Protein AF-A0A2S2QB14-F1 (afdb_monomer)

Secondary structure (DSSP, 8-state):
-HHHHHHHHHHHHHHHHHHHTTS-HHHHHHHHHHHHSTTT-HHHHHHHHHHHHHHTS-------HHHHHHHHHHHH-TTS---TTTTHHHHHHHHHS---S-HHHHHHHHHHTT-HHHHHHHHHHHHHHHHHHTTT-BTTBSHHHHHHHHHHHHHHHHHHHHHHHH-TTS----SS-SHHHHHHHHHHHHHHHHHHHHHHHHT--SSSSPPPPHHHHHHHHHTHHHHHHHHHHTHHHHHHHHHHTT-HHHHHHHHHHHHHHHHTSSS--HHHHHHHHHHHHHHHHHTT-HHHHHHHHHHHHHHS-EE-THHHHHHHHHTT-HHHHHHHHHHHHHS-GGGTSEETT-SPPTT-HHHHHHHHHHHHHHHHHHHHHHT-HHHHHHHHHHHHHHS--S-----S---TT--HHHHHHHHHHHTT-GGGGGGGGGSS-TT-SS--TT---HHHHHHHHHHHHHHHHHHHHHTTTPPPHHHHHHHHHHHHHHHHHHHHHTTSSS-TTHHHHHHHHHHHHH-

Organism: NCBI:txid143950

Solvent-accessible surface area (backbone atoms only — not comparable to full-atom values): 28360 Å² total; per-residue (Å²): 113,72,73,63,57,50,59,48,53,60,48,51,54,52,51,52,52,60,52,52,73,74,49,61,66,70,62,48,53,50,48,50,55,41,48,43,41,53,90,69,27,70,64,56,41,49,54,50,50,46,53,53,56,55,54,43,43,74,92,71,80,57,73,50,72,66,60,48,47,54,54,52,44,59,43,43,44,92,79,82,72,91,62,94,54,90,59,57,61,60,52,52,48,64,70,64,41,78,74,75,93,52,75,62,58,56,50,45,51,64,44,24,76,78,30,68,46,51,36,55,50,46,55,27,44,46,50,23,47,46,37,48,73,48,63,31,48,46,94,67,35,54,44,72,40,34,52,48,51,55,49,49,19,47,46,45,53,32,49,42,66,37,43,67,65,64,47,87,83,62,92,75,38,58,75,75,68,56,53,48,31,52,28,51,50,47,42,52,51,22,52,54,34,30,50,53,53,48,48,32,25,46,76,48,54,95,82,67,42,47,82,54,57,70,73,40,22,54,52,37,48,75,44,40,65,62,52,51,50,52,58,57,72,42,24,67,29,48,22,52,40,24,44,42,48,69,32,33,71,59,11,36,59,33,24,52,54,46,51,53,54,45,58,70,40,97,80,55,60,65,48,60,49,50,53,43,48,52,54,28,44,48,24,32,38,57,68,46,38,25,70,62,28,46,49,48,44,54,46,34,39,72,67,69,31,37,43,48,60,64,36,54,40,47,19,38,40,27,71,65,40,33,68,68,21,32,57,52,44,52,54,52,68,75,40,61,73,68,68,52,56,32,61,70,83,62,75,86,73,84,80,45,66,66,48,49,52,54,48,51,55,50,48,54,46,52,34,52,51,25,30,64,73,71,68,44,45,65,68,48,29,57,44,60,74,43,42,70,79,72,49,78,76,86,61,85,74,45,87,64,90,64,90,82,77,63,49,54,66,52,35,50,45,52,47,36,44,74,74,66,45,66,78,55,60,72,68,55,77,71,60,86,53,85,85,51,82,58,63,59,31,58,56,34,40,48,61,59,56,51,48,57,40,52,48,51,49,51,51,45,52,58,55,23,63,75,51,76,70,50,78,51,73,72,54,48,52,37,47,53,47,44,50,53,50,46,52,51,51,46,56,59,45,64,53,50,92,42,53,74,57,49,56,62,48,50,53,50,51,51,54,57,72,76,107

InterPro domains:
  IPR031559 Serine/threonine-protein kinase SMG1 [PF15785] (9-422)

Structure (mmCIF, N/CA/C/O backbone):
data_AF-A0A2S2QB14-F1
#
_entry.id   AF-A0A2S2QB14-F1
#
loop_
_atom_site.group_PDB
_atom_site.id
_atom_site.type_symbol
_atom_site.label_atom_id
_atom_site.label_alt_id
_atom_site.label_comp_id
_atom_site.label_asym_id
_atom_site.label_entity_id
_atom_site.label_seq_id
_atom_site.pdbx_PDB_ins_code
_atom_site.Cartn_x
_atom_site.Cartn_y
_atom_site.Cartn_z
_atom_site.occupancy
_atom_site.B_iso_or_equiv
_atom_site.auth_seq_id
_atom_site.auth_comp_id
_atom_site.auth_asym_id
_atom_site.auth_atom_id
_atom_site.pdbx_PDB_model_num
ATOM 1 N N . MET A 1 1 ? 0.790 32.668 -14.967 1.00 36.34 1 MET A N 1
ATOM 2 C CA . MET A 1 1 ? -0.378 31.789 -15.229 1.00 36.34 1 MET A CA 1
ATOM 3 C C . MET A 1 1 ? -0.483 30.619 -14.249 1.00 36.34 1 MET A C 1
ATOM 5 O O . MET A 1 1 ? -1.580 30.404 -13.755 1.00 36.34 1 MET A O 1
ATOM 9 N N . SER A 1 2 ? 0.609 29.924 -13.897 1.00 37.91 2 SER A N 1
ATOM 10 C CA . SER A 1 2 ? 0.612 28.795 -12.936 1.00 37.91 2 SER A CA 1
ATOM 11 C C . SER A 1 2 ? -0.044 29.103 -11.564 1.00 37.91 2 SER A C 1
ATOM 13 O O . SER A 1 2 ? -0.940 28.378 -11.132 1.00 37.91 2 SER A O 1
ATOM 15 N N . PHE A 1 3 ? 0.256 30.260 -10.954 1.00 34.38 3 PHE A N 1
ATOM 16 C CA . PHE A 1 3 ? -0.346 30.699 -9.676 1.00 34.38 3 PHE A CA 1
ATOM 17 C C . PHE A 1 3 ? -1.875 30.896 -9.702 1.00 34.38 3 PHE A C 1
ATOM 19 O O . PHE A 1 3 ? -2.541 30.738 -8.681 1.00 34.38 3 PHE A O 1
ATOM 26 N N . MET A 1 4 ? -2.458 31.234 -10.856 1.00 34.09 4 MET A N 1
ATOM 27 C CA . MET A 1 4 ? -3.898 31.496 -10.970 1.00 34.09 4 MET A CA 1
ATOM 28 C C . MET A 1 4 ? -4.692 30.180 -11.058 1.00 34.09 4 MET A C 1
ATOM 30 O O . MET A 1 4 ? -5.727 30.034 -10.413 1.00 34.09 4 MET A O 1
ATOM 34 N N . PHE A 1 5 ? -4.143 29.171 -11.747 1.00 45.72 5 PHE A N 1
ATOM 35 C CA . PHE A 1 5 ? -4.705 27.813 -11.790 1.00 45.72 5 PHE A CA 1
ATOM 36 C C . PHE A 1 5 ? -4.571 27.052 -10.453 1.00 45.72 5 PHE A C 1
ATOM 38 O O . PHE A 1 5 ? -5.383 26.170 -10.162 1.00 45.72 5 PHE A O 1
ATOM 45 N N . GLN A 1 6 ? -3.572 27.392 -9.628 1.00 48.44 6 GLN A N 1
ATOM 46 C CA . GLN A 1 6 ? -3.374 26.864 -8.268 1.00 48.44 6 GLN A CA 1
ATOM 47 C C . GLN A 1 6 ? -4.529 27.216 -7.327 1.00 48.44 6 GLN A C 1
ATOM 49 O O . GLN A 1 6 ? -5.071 26.338 -6.645 1.00 48.44 6 GLN A O 1
ATOM 54 N N . PHE A 1 7 ? -4.908 28.497 -7.300 1.00 48.06 7 PHE A N 1
ATOM 55 C CA . PHE A 1 7 ? -6.011 28.970 -6.469 1.00 48.06 7 PHE A CA 1
ATOM 56 C C . PHE A 1 7 ? -7.333 28.319 -6.874 1.00 48.06 7 PHE A C 1
ATOM 58 O O . PHE A 1 7 ? -8.113 27.944 -5.999 1.00 48.06 7 PHE A O 1
ATOM 65 N N . ASP A 1 8 ? -7.548 28.090 -8.171 1.00 61.84 8 ASP A N 1
ATOM 66 C CA . ASP A 1 8 ? -8.784 27.481 -8.655 1.00 61.84 8 ASP A CA 1
ATOM 67 C C . ASP A 1 8 ? -8.911 25.999 -8.273 1.00 61.84 8 ASP A C 1
ATOM 69 O O . ASP A 1 8 ? -9.947 25.595 -7.757 1.00 61.84 8 ASP A O 1
ATOM 73 N N . ARG A 1 9 ? -7.868 25.163 -8.402 1.00 67.75 9 ARG A N 1
ATOM 74 C CA . ARG A 1 9 ? -7.998 23.720 -8.080 1.00 67.75 9 ARG A CA 1
ATOM 75 C C . ARG A 1 9 ? -8.209 23.424 -6.603 1.00 67.75 9 ARG A C 1
ATOM 77 O O . ARG A 1 9 ? -9.043 22.583 -6.255 1.00 67.75 9 ARG A O 1
ATOM 84 N N . LYS A 1 10 ? -7.444 24.078 -5.722 1.00 71.44 10 LYS A N 1
ATOM 85 C CA . LYS A 1 10 ? -7.622 23.903 -4.271 1.00 71.44 10 LYS A CA 1
ATOM 86 C C . LYS A 1 10 ? -9.001 24.404 -3.841 1.00 71.44 10 LYS A C 1
ATOM 88 O O . LYS A 1 10 ? -9.650 23.772 -3.015 1.00 71.44 10 LYS A O 1
ATOM 93 N N . LYS A 1 11 ? -9.491 25.483 -4.453 1.00 80.31 11 LYS A N 1
ATOM 94 C CA . LYS A 1 11 ? -10.837 26.005 -4.205 1.00 80.31 11 LYS A CA 1
ATOM 95 C C . LYS A 1 11 ? -11.926 25.061 -4.716 1.00 80.31 11 LYS A C 1
ATOM 97 O O . LYS A 1 11 ? -12.832 24.742 -3.955 1.00 80.31 11 LYS A O 1
ATOM 102 N N . ILE A 1 12 ? -11.806 24.558 -5.945 1.00 83.44 12 ILE A N 1
ATOM 103 C CA . ILE A 1 12 ? -12.741 23.595 -6.545 1.00 83.44 12 ILE A CA 1
ATOM 104 C C . ILE A 1 12 ? -12.821 22.327 -5.688 1.00 83.44 12 ILE A C 1
ATOM 106 O O . ILE A 1 12 ? -13.909 21.912 -5.302 1.00 83.44 12 ILE A O 1
ATOM 110 N N . SER A 1 13 ? -11.680 21.729 -5.332 1.00 82.75 13 SER A N 1
ATOM 111 C CA . SER A 1 13 ? -11.663 20.510 -4.509 1.00 82.75 13 SER A CA 1
ATOM 112 C C . SER A 1 13 ? -12.272 20.728 -3.121 1.00 82.75 13 SER A C 1
ATOM 114 O O . SER A 1 13 ? -13.058 19.893 -2.680 1.00 82.75 13 SER A O 1
ATOM 116 N N . LYS A 1 14 ? -12.005 21.868 -2.467 1.00 85.19 14 LYS A N 1
ATOM 117 C CA . LYS A 1 14 ? -12.664 22.237 -1.202 1.00 85.19 14 LYS A CA 1
ATOM 118 C C . LYS A 1 14 ? -14.175 22.446 -1.359 1.00 85.19 14 LYS A C 1
ATOM 120 O O . LYS A 1 14 ? -14.936 22.016 -0.499 1.00 85.19 14 LYS A O 1
ATOM 125 N N . GLN A 1 15 ? -14.630 23.056 -2.455 1.00 87.88 15 GLN A N 1
ATOM 126 C CA . GLN A 1 15 ? -16.062 23.233 -2.734 1.00 87.88 15 GLN A CA 1
ATOM 127 C C . GLN A 1 15 ? -16.775 21.895 -2.959 1.00 87.88 15 GLN A C 1
ATOM 129 O O . GLN A 1 15 ? -17.837 21.669 -2.383 1.00 87.88 15 GLN A O 1
ATOM 134 N N . PHE A 1 16 ? -16.185 20.989 -3.744 1.00 87.25 16 PHE A N 1
ATOM 135 C CA . PHE A 1 16 ? -16.731 19.643 -3.930 1.00 87.25 16 PHE A CA 1
ATOM 136 C C . PHE A 1 16 ? -16.709 18.835 -2.633 1.00 87.25 16 PHE A C 1
ATOM 138 O O . PHE A 1 16 ? -17.676 18.140 -2.346 1.00 87.25 16 PHE A O 1
ATOM 145 N N . TYR A 1 17 ? -15.664 18.966 -1.815 1.00 87.75 17 TYR A N 1
ATOM 146 C CA . TYR A 1 17 ? -15.623 18.348 -0.492 1.00 87.75 17 TYR A CA 1
ATOM 147 C C . TYR A 1 17 ? -16.755 18.855 0.406 1.00 87.75 17 TYR A C 1
ATOM 149 O O . TYR A 1 17 ? -17.474 18.053 0.991 1.00 87.75 17 TYR A O 1
ATOM 157 N N . ALA A 1 18 ? -17.004 20.166 0.451 1.00 87.38 18 ALA A N 1
ATOM 158 C CA . ALA A 1 18 ? -18.146 20.718 1.182 1.00 87.38 18 ALA A CA 1
ATOM 159 C C . ALA A 1 18 ? -19.499 20.232 0.624 1.00 87.38 18 ALA A C 1
ATOM 161 O O . ALA A 1 18 ? -20.442 20.018 1.382 1.00 87.38 18 ALA A O 1
ATOM 162 N N . LEU A 1 19 ? -19.604 20.035 -0.695 1.00 89.00 19 LEU A N 1
ATOM 163 C CA . LEU A 1 19 ? -20.809 19.501 -1.333 1.00 89.00 19 LEU A CA 1
ATOM 164 C C . LEU A 1 19 ? -21.049 18.029 -0.981 1.00 89.00 19 LEU A C 1
ATOM 166 O O . LEU A 1 19 ? -22.197 17.659 -0.746 1.00 89.00 19 LEU A O 1
ATOM 170 N N . ILE A 1 20 ? -19.991 17.211 -0.921 1.00 87.12 20 ILE A N 1
ATOM 171 C CA . ILE A 1 20 ? -20.079 15.794 -0.539 1.00 87.12 20 ILE A CA 1
ATOM 172 C C . ILE A 1 20 ? -20.785 15.673 0.812 1.00 87.12 20 ILE A C 1
ATOM 174 O O . ILE A 1 20 ? -21.756 14.937 0.893 1.00 87.12 20 ILE A O 1
ATOM 178 N N . HIS A 1 21 ? -20.422 16.493 1.802 1.00 88.12 21 HIS A N 1
ATOM 179 C CA . HIS A 1 21 ? -21.027 16.474 3.142 1.00 88.12 21 HIS A CA 1
ATOM 180 C C . HIS A 1 21 ? -22.512 16.855 3.203 1.00 88.12 21 HIS A C 1
ATOM 182 O O . HIS A 1 21 ? -23.158 16.627 4.221 1.00 88.12 21 HIS A O 1
ATOM 188 N N . LYS A 1 22 ? -23.085 17.397 2.120 1.00 88.44 22 LYS A N 1
ATOM 189 C CA . LYS A 1 22 ? -24.536 17.627 2.011 1.00 88.44 22 LYS A CA 1
ATOM 190 C C . LYS A 1 22 ? -25.304 16.378 1.570 1.00 88.44 22 LYS A C 1
ATOM 192 O O . LYS A 1 22 ? -26.531 16.370 1.613 1.00 88.44 22 LYS A O 1
ATOM 197 N N . ILE A 1 23 ? -24.604 15.347 1.104 1.00 90.81 23 ILE A N 1
ATOM 198 C CA . ILE A 1 23 ? -25.172 14.071 0.670 1.00 90.81 23 ILE A CA 1
ATOM 199 C C . ILE A 1 23 ? -25.176 13.110 1.873 1.00 90.81 23 ILE A C 1
ATOM 201 O O . ILE A 1 23 ? -24.246 13.146 2.678 1.00 90.81 23 ILE A O 1
ATOM 205 N N . PRO A 1 24 ? -26.177 12.229 2.033 1.00 91.56 24 PRO A N 1
ATOM 206 C CA . PRO A 1 24 ? -26.162 11.230 3.099 1.00 91.56 24 PRO A CA 1
ATOM 207 C C . PRO A 1 24 ? -24.959 10.278 3.000 1.00 91.56 24 PRO A C 1
ATOM 209 O O . PRO A 1 24 ? -24.660 9.751 1.923 1.00 91.56 24 PRO A O 1
ATOM 212 N N . LEU A 1 25 ? -24.322 9.989 4.142 1.00 88.69 25 LEU A N 1
ATOM 213 C CA . LEU A 1 25 ? -23.149 9.107 4.237 1.00 88.69 25 LEU A CA 1
ATOM 214 C C . LEU A 1 25 ? -23.395 7.736 3.591 1.00 88.69 25 LEU A C 1
ATOM 216 O O . LEU A 1 25 ? -22.552 7.240 2.847 1.00 88.69 25 LEU A O 1
ATOM 220 N N . ILE A 1 26 ? -24.577 7.148 3.802 1.00 89.19 26 ILE A N 1
ATOM 221 C CA . ILE A 1 26 ? -24.920 5.830 3.248 1.00 89.19 26 ILE A CA 1
ATOM 222 C C . ILE A 1 26 ? -24.868 5.812 1.716 1.00 89.19 26 ILE A C 1
ATOM 224 O O . ILE A 1 26 ? -24.367 4.861 1.118 1.00 89.19 26 ILE A O 1
ATOM 228 N N . SER A 1 27 ? -25.309 6.897 1.072 1.00 87.38 27 SER A N 1
ATOM 229 C CA . SER A 1 27 ? -25.265 7.038 -0.382 1.00 87.38 27 SER A CA 1
ATOM 230 C C . SER A 1 27 ? -23.830 7.170 -0.881 1.00 87.38 27 SER A C 1
ATOM 232 O O . SER A 1 27 ? -23.501 6.655 -1.947 1.00 87.38 27 SER A O 1
ATOM 234 N N . ILE A 1 28 ? -22.952 7.822 -0.118 1.00 86.06 28 ILE A N 1
ATOM 235 C CA . ILE A 1 28 ? -21.530 7.920 -0.461 1.00 86.06 28 ILE A CA 1
ATOM 236 C C . ILE A 1 28 ? -20.837 6.578 -0.306 1.00 86.06 28 ILE A C 1
ATOM 238 O O . ILE A 1 28 ? -20.162 6.167 -1.241 1.00 86.06 28 ILE A O 1
ATOM 242 N N . LEU A 1 29 ? -21.034 5.862 0.800 1.00 85.44 29 LEU A N 1
ATOM 243 C CA . LEU A 1 29 ? -20.419 4.547 1.007 1.00 85.44 29 LEU A CA 1
ATOM 244 C C . LEU A 1 29 ? -20.847 3.550 -0.080 1.00 85.44 29 LEU A C 1
ATOM 246 O O . LEU A 1 29 ? -20.006 2.863 -0.666 1.00 85.44 29 LEU A O 1
ATOM 250 N N . GLN A 1 30 ? -22.136 3.545 -0.435 1.00 83.44 30 GLN A N 1
ATOM 251 C CA . GLN A 1 30 ? -22.644 2.767 -1.564 1.00 83.44 30 GLN A CA 1
ATOM 252 C C . GLN A 1 30 ? -21.984 3.194 -2.881 1.00 83.44 30 GLN A C 1
ATOM 254 O O . GLN A 1 30 ? -21.467 2.348 -3.609 1.00 83.44 30 GLN A O 1
ATOM 259 N N . ASN A 1 31 ? -21.921 4.491 -3.182 1.00 79.75 31 ASN A N 1
ATOM 260 C CA . ASN A 1 31 ? -21.293 4.972 -4.413 1.00 79.75 31 ASN A CA 1
ATOM 261 C C . ASN A 1 31 ? -19.782 4.712 -4.461 1.00 79.75 31 ASN A C 1
ATOM 263 O O . ASN A 1 31 ? -19.270 4.391 -5.528 1.00 79.75 31 ASN A O 1
ATOM 267 N N . LEU A 1 32 ? -19.069 4.774 -3.335 1.00 77.50 32 LEU A N 1
ATOM 268 C CA . LEU A 1 32 ? -17.656 4.406 -3.238 1.00 77.50 32 LEU A CA 1
ATOM 269 C C . LEU A 1 32 ? -17.463 2.920 -3.547 1.00 77.50 32 LEU A C 1
ATOM 271 O O . LEU A 1 32 ? -16.597 2.581 -4.352 1.00 77.50 32 LEU A O 1
ATOM 275 N N . SER A 1 33 ? -18.320 2.046 -3.008 1.00 75.19 33 SER A N 1
ATOM 276 C CA . SER A 1 33 ? -18.297 0.614 -3.339 1.00 75.19 33 SER A CA 1
ATOM 277 C C . SER A 1 33 ? -18.597 0.356 -4.826 1.00 75.19 33 SER A C 1
ATOM 279 O O . SER A 1 33 ? -17.931 -0.448 -5.478 1.00 75.19 33 SER A O 1
ATOM 281 N N . ILE A 1 34 ? -19.530 1.105 -5.427 1.00 73.50 34 ILE A N 1
ATOM 282 C CA . ILE A 1 34 ? -19.838 1.029 -6.864 1.00 73.50 34 ILE A CA 1
ATOM 283 C C . ILE A 1 34 ? -18.672 1.557 -7.709 1.00 73.50 34 ILE A C 1
ATOM 285 O O . ILE A 1 34 ? -18.370 0.998 -8.764 1.00 73.50 34 ILE A O 1
ATOM 289 N N . CYS A 1 35 ? -18.007 2.622 -7.263 1.00 67.19 35 CYS A N 1
ATOM 290 C CA . CYS A 1 35 ? -16.809 3.157 -7.898 1.00 67.19 35 CYS A CA 1
ATOM 291 C C . CYS A 1 35 ? -15.653 2.156 -7.854 1.00 67.19 35 CYS A C 1
ATOM 293 O O . CYS A 1 35 ? -14.940 2.016 -8.853 1.00 67.19 35 CYS A O 1
ATOM 295 N N . ALA A 1 36 ? -15.510 1.419 -6.755 1.00 62.75 36 ALA A N 1
ATOM 296 C CA . ALA A 1 36 ? -14.523 0.360 -6.619 1.00 62.75 36 ALA A CA 1
ATOM 297 C C . ALA A 1 36 ? -14.767 -0.809 -7.586 1.00 62.75 36 ALA A C 1
ATOM 299 O O . ALA A 1 36 ? -13.827 -1.362 -8.165 1.00 62.75 36 ALA A O 1
ATOM 300 N N . LEU A 1 37 ? -16.036 -1.127 -7.863 1.00 65.44 37 LEU A N 1
ATOM 301 C CA . LEU A 1 37 ? -16.416 -2.043 -8.934 1.00 65.44 37 LEU A CA 1
ATOM 302 C C . LEU A 1 37 ? -16.143 -1.379 -10.293 1.00 65.44 37 LEU A C 1
ATOM 304 O O . LEU A 1 37 ? -17.021 -0.781 -10.917 1.00 65.44 37 LEU A O 1
ATOM 308 N N . LYS A 1 38 ? -14.903 -1.520 -10.783 1.00 56.44 38 LYS A N 1
ATOM 309 C CA . LYS A 1 38 ? -14.343 -0.907 -12.011 1.00 56.44 38 LYS A CA 1
ATOM 310 C C . LYS A 1 38 ? -15.252 -1.002 -13.252 1.00 56.44 38 LYS A C 1
ATOM 312 O O . LYS A 1 38 ? -15.145 -0.185 -14.163 1.00 56.44 38 LYS A O 1
ATOM 317 N N . HIS A 1 39 ? -16.165 -1.974 -13.299 1.00 57.38 39 HIS A N 1
ATOM 318 C CA . HIS A 1 39 ? -17.123 -2.187 -14.388 1.00 57.38 39 HIS A CA 1
ATOM 319 C C . HIS A 1 39 ? -18.476 -1.476 -14.222 1.00 57.38 39 HIS A C 1
ATOM 321 O O . HIS A 1 39 ? -19.294 -1.537 -15.140 1.00 57.38 39 HIS A O 1
ATOM 327 N N . LYS A 1 40 ? -18.732 -0.772 -13.118 1.00 63.91 40 LYS A N 1
ATOM 328 C CA . LYS A 1 40 ? -19.990 -0.043 -12.889 1.00 63.91 40 LYS A CA 1
ATOM 329 C C . LYS A 1 40 ? -19.822 1.476 -13.002 1.00 63.91 40 LYS A C 1
ATOM 331 O O . LYS A 1 40 ? -20.682 2.126 -13.589 1.00 63.91 40 LYS A O 1
ATOM 336 N N . SER A 1 41 ? -18.686 2.038 -12.581 1.00 73.19 41 SER A N 1
ATOM 337 C CA . SER A 1 41 ? -18.417 3.480 -12.720 1.00 73.19 41 SER A CA 1
ATOM 338 C C . SER A 1 41 ? -18.029 3.883 -14.150 1.00 73.19 41 SER A C 1
ATOM 340 O O . SER A 1 41 ? -17.007 3.449 -14.684 1.00 73.19 41 SER A O 1
ATOM 342 N N . LYS A 1 42 ? -18.831 4.759 -14.776 1.00 77.88 42 LYS A N 1
ATOM 343 C CA . LYS A 1 42 ? -18.524 5.354 -16.095 1.00 77.88 42 LYS A CA 1
ATOM 344 C C . LYS A 1 42 ? -17.210 6.145 -16.070 1.00 77.88 42 LYS A C 1
ATOM 346 O O . LYS A 1 42 ? -16.439 6.067 -17.023 1.00 77.88 42 LYS A O 1
ATOM 351 N N . PHE A 1 43 ? -16.941 6.851 -14.972 1.00 78.19 43 PHE A N 1
ATOM 352 C CA . PHE A 1 43 ? -15.729 7.647 -14.788 1.00 78.19 43 PHE A CA 1
ATOM 353 C C . PHE A 1 43 ? -14.473 6.767 -14.735 1.00 78.19 43 PHE A C 1
ATOM 355 O O . PHE A 1 43 ? -13.561 6.950 -15.539 1.00 78.19 43 PHE A O 1
ATOM 362 N N . ASN A 1 44 ? -14.466 5.734 -13.885 1.00 78.25 44 ASN A N 1
ATOM 363 C CA . ASN A 1 44 ? -13.317 4.828 -13.761 1.00 78.25 44 ASN A CA 1
ATOM 364 C C . ASN A 1 44 ? -13.078 4.021 -15.042 1.00 78.25 44 ASN A C 1
ATOM 366 O O . ASN A 1 44 ? -11.930 3.782 -15.420 1.00 78.25 44 ASN A O 1
ATOM 370 N N . LYS A 1 45 ? -14.147 3.657 -15.767 1.00 82.44 45 LYS A N 1
ATOM 371 C CA . LYS A 1 45 ? -14.024 3.084 -17.116 1.00 82.44 45 LYS A CA 1
ATOM 372 C C . LYS A 1 45 ? -13.314 4.033 -18.072 1.00 82.44 45 LYS A C 1
ATOM 374 O O . LYS A 1 45 ? -12.408 3.588 -18.771 1.00 82.44 45 LYS A O 1
ATOM 379 N N . LYS A 1 46 ? -13.704 5.312 -18.104 1.00 84.69 46 LYS A N 1
ATOM 380 C CA . LYS A 1 46 ? -13.103 6.307 -18.999 1.00 84.69 46 LYS A CA 1
ATOM 381 C C . LYS A 1 46 ? -11.635 6.556 -18.655 1.00 84.69 46 LYS A C 1
ATOM 383 O O . LYS A 1 46 ? -10.808 6.483 -19.556 1.00 84.69 46 LYS A O 1
ATOM 388 N N . ILE A 1 47 ? -11.295 6.733 -17.373 1.00 85.12 47 ILE A N 1
ATOM 389 C CA . ILE A 1 47 ? -9.897 6.839 -16.917 1.00 85.12 47 ILE A CA 1
ATOM 390 C C . ILE A 1 47 ? -9.089 5.623 -17.377 1.00 85.12 47 ILE A C 1
ATOM 392 O O . ILE A 1 47 ? -8.064 5.775 -18.036 1.00 85.12 47 ILE A O 1
ATOM 396 N N . LYS A 1 48 ? -9.581 4.406 -17.120 1.00 84.56 48 LYS A N 1
ATOM 397 C CA . LYS A 1 48 ? -8.887 3.175 -17.518 1.00 84.56 48 LYS A CA 1
ATOM 398 C C . LYS A 1 48 ? -8.726 3.063 -19.034 1.00 84.56 48 LYS A C 1
ATOM 400 O O . LYS A 1 48 ? -7.687 2.598 -19.496 1.00 84.56 48 LYS A O 1
ATOM 405 N N . GLN A 1 49 ? -9.734 3.463 -19.808 1.00 86.44 49 GLN A N 1
ATOM 406 C CA . GLN A 1 49 ? -9.661 3.494 -21.269 1.00 86.44 49 GLN A CA 1
ATOM 407 C C . GLN A 1 49 ? -8.595 4.474 -21.756 1.00 86.44 49 GLN A C 1
ATOM 409 O O . GLN A 1 49 ? -7.805 4.091 -22.613 1.00 86.44 49 GLN A O 1
ATOM 414 N N . ILE A 1 50 ? -8.536 5.680 -21.183 1.00 87.56 50 ILE A N 1
ATOM 415 C CA . ILE A 1 50 ? -7.514 6.690 -21.490 1.00 87.56 50 ILE A CA 1
ATOM 416 C C . ILE A 1 50 ? -6.118 6.135 -21.171 1.00 87.56 50 ILE A C 1
ATOM 418 O O . ILE A 1 50 ? -5.270 6.081 -22.060 1.00 87.56 50 ILE A O 1
ATOM 422 N N . MET A 1 51 ? -5.906 5.620 -19.954 1.00 88.25 51 MET A N 1
ATOM 423 C CA . MET A 1 51 ? -4.627 5.026 -19.534 1.00 88.25 51 MET A CA 1
ATOM 424 C C . MET A 1 51 ? -4.215 3.859 -20.443 1.00 88.25 51 MET A C 1
ATOM 426 O O . MET A 1 51 ? -3.100 3.820 -20.948 1.00 88.25 51 MET A O 1
ATOM 430 N N . SER A 1 52 ? -5.131 2.924 -20.716 1.00 87.69 52 SER A N 1
ATOM 431 C CA . SER A 1 52 ? -4.849 1.752 -21.562 1.00 87.69 52 SER A CA 1
ATOM 432 C C . SER A 1 52 ? -4.617 2.135 -23.027 1.00 87.69 52 SER A C 1
ATOM 434 O O . SER A 1 52 ? -3.852 1.480 -23.728 1.00 87.69 52 SER A O 1
ATOM 436 N N . SER A 1 53 ? -5.306 3.170 -23.520 1.00 86.75 53 SER A N 1
ATOM 437 C CA . SER A 1 53 ? -5.090 3.729 -24.857 1.00 86.75 53 SER A CA 1
ATOM 438 C C . SER A 1 53 ? -3.688 4.314 -24.967 1.00 86.75 53 SER A C 1
ATOM 440 O O . SER A 1 53 ? -2.997 4.010 -25.931 1.00 86.75 53 SER A O 1
ATOM 442 N N . TYR A 1 54 ? -3.248 5.058 -23.949 1.00 86.50 54 TYR A N 1
ATOM 443 C CA . TYR A 1 54 ? -1.902 5.618 -23.877 1.00 86.50 54 TYR A CA 1
ATOM 444 C C . TYR A 1 54 ? -0.818 4.529 -23.820 1.00 86.50 54 TYR A C 1
ATOM 446 O O . TYR A 1 54 ? 0.095 4.535 -24.638 1.00 86.50 54 TYR A O 1
ATOM 454 N N . MET A 1 55 ? -0.959 3.521 -22.947 1.00 87.00 55 MET A N 1
ATOM 455 C CA . MET A 1 55 ? 0.027 2.429 -22.803 1.00 87.00 55 MET A CA 1
ATOM 456 C C . MET A 1 55 ? 0.258 1.619 -24.084 1.00 87.00 55 MET A C 1
ATOM 458 O O . MET A 1 55 ? 1.348 1.090 -24.290 1.00 87.00 55 MET A O 1
ATOM 462 N N . ARG A 1 56 ? -0.763 1.486 -24.939 1.00 84.06 56 ARG A N 1
ATOM 463 C CA . ARG A 1 56 ? -0.683 0.710 -26.188 1.00 84.06 56 ARG A CA 1
ATOM 464 C C . ARG A 1 56 ? 0.053 1.431 -27.314 1.00 84.06 56 ARG A C 1
ATOM 466 O O . ARG A 1 56 ? 0.304 0.821 -28.352 1.00 84.06 56 ARG A O 1
ATOM 473 N N . ARG A 1 57 ? 0.383 2.710 -27.144 1.00 78.38 57 ARG A N 1
ATOM 474 C CA . ARG A 1 57 ? 1.061 3.496 -28.179 1.00 78.38 57 ARG A CA 1
ATOM 475 C C . ARG A 1 57 ? 2.545 3.238 -28.188 1.00 78.38 57 ARG A C 1
ATOM 477 O O . ARG A 1 57 ? 3.137 2.909 -27.167 1.00 78.38 57 ARG A O 1
ATOM 484 N N . LYS A 1 58 ? 3.148 3.421 -29.362 1.00 70.19 58 LYS A N 1
ATOM 485 C CA . LYS A 1 58 ? 4.593 3.325 -29.538 1.00 70.19 58 LYS A CA 1
ATOM 486 C C . LYS A 1 58 ? 5.281 4.335 -28.622 1.00 70.19 58 LYS A C 1
ATOM 488 O O . LYS A 1 58 ? 4.927 5.505 -28.609 1.00 70.19 58 LYS A O 1
ATOM 493 N N . THR A 1 59 ? 6.278 3.865 -27.886 1.00 64.50 59 THR A N 1
ATOM 494 C CA . THR A 1 59 ? 7.020 4.666 -26.916 1.00 64.50 59 THR A CA 1
ATOM 495 C C . THR A 1 59 ? 7.790 5.778 -27.633 1.00 64.50 59 THR A C 1
ATOM 497 O O . THR A 1 59 ? 8.807 5.512 -28.282 1.00 64.50 59 THR A O 1
ATOM 500 N N . ILE A 1 60 ? 7.297 7.011 -27.538 1.00 64.56 60 ILE A N 1
ATOM 501 C CA . ILE A 1 60 ? 8.043 8.227 -27.860 1.00 64.56 60 ILE A CA 1
ATOM 502 C C . ILE A 1 60 ? 8.374 8.844 -26.508 1.00 64.56 60 ILE A C 1
ATOM 504 O O . ILE A 1 60 ? 7.475 9.249 -25.786 1.00 64.56 60 ILE A O 1
ATOM 508 N N . VAL A 1 61 ? 9.652 8.841 -26.129 1.00 61.06 61 VAL A N 1
ATOM 509 C CA . VAL A 1 61 ? 10.069 9.441 -24.857 1.00 61.06 61 VAL A CA 1
ATOM 510 C C . VAL A 1 61 ? 9.965 10.953 -25.005 1.00 61.06 61 VAL A C 1
ATOM 512 O O . VAL A 1 61 ? 10.819 11.566 -25.643 1.00 61.06 61 VAL A O 1
ATOM 515 N N . THR A 1 62 ? 8.923 11.547 -24.430 1.00 69.31 62 THR A N 1
ATOM 516 C CA . THR A 1 62 ? 8.742 13.008 -24.418 1.00 69.31 62 THR A CA 1
ATOM 517 C C . THR A 1 62 ? 9.393 13.652 -23.195 1.00 69.31 62 THR A C 1
ATOM 519 O O . THR A 1 62 ? 9.619 14.862 -23.169 1.00 69.31 62 THR A O 1
ATOM 522 N N . LEU A 1 63 ? 9.722 12.852 -22.175 1.00 83.25 63 LEU A N 1
ATOM 523 C CA . LEU A 1 63 ? 10.281 13.336 -20.920 1.00 83.25 63 LEU A CA 1
ATOM 524 C C . LEU A 1 63 ? 11.761 13.723 -21.062 1.00 83.25 63 LEU A C 1
ATOM 526 O O . LEU A 1 63 ? 12.624 12.891 -21.347 1.00 83.25 63 LEU A O 1
ATOM 530 N N . GLN A 1 64 ? 12.062 14.997 -20.807 1.00 86.69 64 GLN A N 1
ATOM 531 C CA . GLN A 1 64 ? 13.433 15.504 -20.792 1.00 86.69 64 GLN A CA 1
ATOM 532 C C . GLN A 1 64 ? 14.232 14.959 -19.599 1.00 86.69 64 GLN A C 1
ATOM 534 O O . GLN A 1 64 ? 13.702 14.721 -18.513 1.00 86.69 64 GLN A O 1
ATOM 539 N N . THR A 1 65 ? 15.546 14.839 -19.788 1.00 89.38 65 THR A N 1
ATOM 540 C CA . THR A 1 65 ? 16.492 14.314 -18.792 1.00 89.38 65 THR A CA 1
ATOM 541 C C . THR A 1 65 ? 16.435 15.045 -17.446 1.00 89.38 65 THR A C 1
ATOM 543 O O . THR A 1 65 ? 16.499 14.397 -16.402 1.00 89.38 65 THR A O 1
ATOM 546 N N . GLU A 1 66 ? 16.294 16.375 -17.450 1.00 87.38 66 GLU A N 1
ATOM 547 C CA . GLU A 1 66 ? 16.233 17.167 -16.212 1.00 87.38 66 GLU A CA 1
ATOM 548 C C . GLU A 1 66 ? 14.914 16.946 -15.459 1.00 87.38 66 GLU A C 1
ATOM 550 O O . GLU A 1 66 ? 14.917 16.760 -14.245 1.00 87.38 66 GLU A O 1
ATOM 555 N N . HIS A 1 67 ? 13.792 16.853 -16.181 1.00 88.25 67 HIS A N 1
ATOM 556 C CA . HIS A 1 67 ? 12.489 16.537 -15.592 1.00 88.25 67 HIS A CA 1
ATOM 557 C C . HIS A 1 67 ? 12.477 15.142 -14.959 1.00 88.25 67 HIS A C 1
ATOM 559 O O . HIS A 1 67 ? 11.993 14.983 -13.841 1.00 88.25 67 HIS A O 1
ATOM 565 N N . PHE A 1 68 ? 13.075 14.146 -15.625 1.00 91.12 68 PHE A N 1
ATOM 566 C CA . PHE A 1 68 ? 13.264 12.813 -15.048 1.00 91.12 68 PHE A CA 1
ATOM 567 C C . PHE A 1 68 ? 14.094 12.868 -13.759 1.00 91.12 68 PHE A C 1
ATOM 569 O O . PHE A 1 68 ? 13.725 12.268 -12.752 1.00 91.12 68 PHE A O 1
ATOM 576 N N . LYS A 1 69 ? 15.218 13.594 -13.778 1.00 90.19 69 LYS A N 1
ATOM 577 C CA . LYS A 1 69 ? 16.118 13.715 -12.626 1.00 90.19 69 LYS A CA 1
ATOM 578 C C . LYS A 1 69 ? 15.419 14.348 -11.424 1.00 90.19 69 LYS A C 1
ATOM 580 O O . LYS A 1 69 ? 15.546 13.822 -10.321 1.00 90.19 69 LYS A O 1
ATOM 585 N N . ASN A 1 70 ? 14.685 15.438 -11.643 1.00 87.94 70 ASN A N 1
ATOM 586 C CA . ASN A 1 70 ? 13.954 16.140 -10.590 1.00 87.94 70 ASN A CA 1
ATOM 587 C C . ASN A 1 70 ? 12.841 15.264 -10.017 1.00 87.94 70 ASN A C 1
ATOM 589 O O . ASN A 1 70 ? 12.795 15.084 -8.804 1.00 87.94 70 ASN A O 1
ATOM 593 N N . TYR A 1 71 ? 12.043 14.624 -10.882 1.00 89.50 71 TYR A N 1
ATOM 594 C CA . TYR A 1 71 ? 10.995 13.700 -10.445 1.00 89.50 71 TYR A CA 1
ATOM 595 C C . TYR A 1 71 ? 11.554 12.587 -9.558 1.00 89.50 71 TYR A C 1
ATOM 597 O O . TYR A 1 71 ? 11.102 12.366 -8.442 1.00 89.50 71 TYR A O 1
ATOM 605 N N . MET A 1 72 ? 12.589 11.896 -10.038 1.00 91.56 72 MET A N 1
ATOM 606 C CA . MET A 1 72 ? 13.151 10.759 -9.319 1.00 91.56 72 MET A CA 1
ATOM 607 C C . MET A 1 72 ? 13.842 11.164 -8.016 1.00 91.56 72 MET A C 1
ATOM 609 O O . MET A 1 72 ? 13.846 10.373 -7.076 1.00 91.56 72 MET A O 1
ATOM 613 N N . ARG A 1 73 ? 14.412 12.375 -7.933 1.00 88.56 73 ARG A N 1
ATOM 614 C CA . ARG A 1 73 ? 14.980 12.891 -6.682 1.00 88.56 73 ARG A CA 1
ATOM 615 C C . ARG A 1 73 ? 13.892 13.099 -5.627 1.00 88.56 73 ARG A C 1
ATOM 617 O O . ARG A 1 73 ? 14.086 12.649 -4.505 1.00 88.56 73 ARG A O 1
ATOM 624 N N . GLU A 1 74 ? 12.748 13.681 -6.001 1.00 85.44 74 GLU A N 1
ATOM 625 C CA . GLU A 1 74 ? 11.594 13.843 -5.097 1.00 85.44 74 GLU A CA 1
ATOM 626 C C . GLU A 1 74 ? 11.096 12.494 -4.547 1.00 85.44 74 GLU A C 1
ATOM 628 O O . GLU A 1 74 ? 10.720 12.399 -3.383 1.00 85.44 74 GLU A O 1
ATOM 633 N N . LEU A 1 75 ? 11.128 11.429 -5.357 1.00 88.38 75 LEU A N 1
ATOM 634 C CA . LEU A 1 75 ? 10.685 10.097 -4.928 1.00 88.38 75 LEU A CA 1
ATOM 635 C C . LEU A 1 75 ? 11.697 9.361 -4.028 1.00 88.38 75 LEU A C 1
ATOM 637 O O . LEU A 1 75 ? 11.303 8.588 -3.152 1.00 88.38 75 LEU A O 1
ATOM 641 N N . ILE A 1 76 ? 12.999 9.539 -4.278 1.00 85.25 76 ILE A N 1
ATOM 642 C CA . ILE A 1 76 ? 14.080 8.762 -3.643 1.00 85.25 76 ILE A CA 1
ATOM 643 C C . ILE A 1 76 ? 14.601 9.424 -2.359 1.00 85.25 76 ILE A C 1
ATOM 645 O O . ILE A 1 76 ? 15.073 8.704 -1.478 1.00 85.25 76 ILE A O 1
ATOM 649 N N . GLU A 1 77 ? 14.533 10.754 -2.240 1.00 76.12 77 GLU A N 1
ATOM 650 C CA . GLU A 1 77 ? 15.088 11.523 -1.117 1.00 76.12 77 GLU A CA 1
ATOM 651 C C . GLU A 1 77 ? 13.970 12.161 -0.255 1.00 76.12 77 GLU A C 1
ATOM 653 O O . GLU A 1 77 ? 13.523 13.269 -0.549 1.00 76.12 77 GLU A O 1
ATOM 658 N N . PRO A 1 78 ? 13.544 11.510 0.849 1.00 56.50 78 PRO A N 1
ATOM 659 C CA . PRO A 1 78 ? 12.405 11.920 1.686 1.00 56.50 78 PRO A CA 1
ATOM 660 C C . PRO A 1 78 ? 12.458 13.316 2.341 1.00 56.50 78 PRO A C 1
ATOM 662 O O . PRO A 1 78 ? 11.486 13.722 2.975 1.00 56.50 78 PRO A O 1
ATOM 665 N N . HIS A 1 79 ? 13.595 14.023 2.304 1.00 56.22 79 HIS A N 1
ATOM 666 C CA . HIS A 1 79 ? 13.879 15.105 3.265 1.00 56.22 79 HIS A CA 1
ATOM 667 C C . HIS A 1 79 ? 14.554 16.354 2.682 1.00 56.22 79 HIS A C 1
ATOM 669 O O . HIS A 1 79 ? 14.865 17.277 3.430 1.00 56.22 79 HIS A O 1
ATOM 675 N N . THR A 1 80 ? 14.812 16.414 1.374 1.00 50.62 80 THR A N 1
ATOM 676 C CA . THR A 1 80 ? 15.597 17.512 0.777 1.00 50.62 80 THR A CA 1
ATOM 677 C C . THR A 1 80 ? 14.746 18.636 0.185 1.00 50.62 80 THR A C 1
ATOM 679 O O . THR A 1 80 ? 15.263 19.728 -0.043 1.00 50.62 80 THR A O 1
ATOM 682 N N . HIS A 1 81 ? 13.439 18.426 -0.004 1.00 50.25 81 HIS A N 1
ATOM 683 C CA . HIS A 1 81 ? 12.558 19.395 -0.657 1.00 50.25 81 HIS A CA 1
ATOM 684 C C . HIS A 1 81 ? 11.286 19.658 0.164 1.00 50.25 81 HIS A C 1
ATOM 686 O O . HIS A 1 81 ? 10.249 19.033 -0.038 1.00 50.25 81 HIS A O 1
ATOM 692 N N . ASN A 1 82 ? 11.374 20.630 1.078 1.00 44.47 82 ASN A N 1
ATOM 693 C CA . ASN A 1 82 ? 10.236 21.196 1.821 1.00 44.47 82 ASN A CA 1
ATOM 694 C C . ASN A 1 82 ? 9.466 22.267 1.020 1.00 44.47 82 ASN A C 1
ATOM 696 O O . ASN A 1 82 ? 8.608 22.964 1.565 1.00 44.47 82 ASN A O 1
ATOM 700 N N . ASP A 1 83 ? 9.762 22.429 -0.270 1.00 47.09 83 ASP A N 1
ATOM 701 C CA . ASP A 1 83 ? 9.079 23.419 -1.089 1.00 47.09 83 ASP A CA 1
ATOM 702 C C . ASP A 1 83 ? 7.677 22.923 -1.454 1.00 47.09 83 ASP A C 1
ATOM 704 O O . ASP A 1 83 ? 7.494 21.904 -2.117 1.00 47.09 83 ASP A O 1
ATOM 708 N N . ASN A 1 84 ? 6.669 23.706 -1.065 1.00 47.41 84 ASN A N 1
ATOM 709 C CA . ASN A 1 84 ? 5.243 23.558 -1.387 1.00 47.41 84 ASN A CA 1
ATOM 710 C C . ASN A 1 84 ? 4.914 23.599 -2.910 1.00 47.41 84 ASN A C 1
ATOM 712 O O . ASN A 1 84 ? 3.780 23.892 -3.297 1.00 47.41 84 ASN A O 1
ATOM 716 N N . SER A 1 85 ? 5.889 23.364 -3.795 1.00 49.66 85 SER A N 1
ATOM 717 C CA . SER A 1 85 ? 5.814 23.557 -5.250 1.00 49.66 85 SER A CA 1
ATOM 718 C C . SER A 1 85 ? 5.518 22.278 -6.056 1.00 49.66 85 SER A C 1
ATOM 720 O O . SER A 1 85 ? 5.297 22.348 -7.271 1.00 49.66 85 SER A O 1
ATOM 722 N N . THR A 1 86 ? 5.438 21.110 -5.417 1.00 55.41 86 THR A N 1
ATOM 723 C CA . THR A 1 86 ? 5.592 19.778 -6.043 1.00 55.41 86 THR A CA 1
ATOM 724 C C . THR A 1 86 ? 4.378 19.206 -6.790 1.00 55.41 86 THR A C 1
ATOM 726 O O . THR A 1 86 ? 4.108 18.007 -6.825 1.00 55.41 86 THR A O 1
ATOM 729 N N . SER A 1 87 ? 3.620 20.052 -7.481 1.00 54.72 87 SER A N 1
ATOM 730 C CA . SER A 1 87 ? 2.680 19.592 -8.524 1.00 54.72 87 SER A CA 1
ATOM 731 C C . SER A 1 87 ? 2.593 20.530 -9.723 1.00 54.72 87 SER A C 1
ATOM 733 O O . SER A 1 87 ? 2.122 20.121 -10.782 1.00 54.72 87 SER A O 1
ATOM 735 N N . TYR A 1 88 ? 3.035 21.781 -9.583 1.00 61.22 88 TYR A N 1
ATOM 736 C CA . TYR A 1 88 ? 2.922 22.772 -10.655 1.00 61.22 88 TYR A CA 1
ATOM 737 C C . TYR A 1 88 ? 3.987 22.578 -11.714 1.00 61.22 88 TYR A C 1
ATOM 739 O O . TYR A 1 88 ? 3.674 22.629 -12.899 1.00 61.22 88 TYR A O 1
ATOM 747 N N . TRP A 1 89 ? 5.204 22.246 -11.286 1.00 75.81 89 TRP A N 1
ATOM 748 C CA . TRP A 1 89 ? 6.274 21.951 -12.221 1.00 75.81 89 TRP A CA 1
ATOM 749 C C . TRP A 1 89 ? 5.903 20.754 -13.109 1.00 75.81 89 TRP A C 1
ATOM 751 O O . TRP A 1 89 ? 6.139 20.816 -14.305 1.00 75.81 89 TRP A O 1
ATOM 761 N N . LEU A 1 90 ? 5.210 19.729 -12.583 1.00 77.19 90 LEU A N 1
ATOM 762 C CA . LEU A 1 90 ? 4.703 18.597 -13.378 1.00 77.19 90 LEU A CA 1
ATOM 763 C C . LEU A 1 90 ? 3.703 19.026 -14.459 1.00 77.19 90 LEU A C 1
ATOM 765 O O . LEU A 1 90 ? 3.711 18.469 -15.553 1.00 77.19 90 LEU A O 1
ATOM 769 N N . LEU A 1 91 ? 2.853 20.017 -14.182 1.00 76.06 91 LEU A N 1
ATOM 770 C CA . LEU A 1 91 ? 1.946 20.575 -15.189 1.00 76.06 91 LEU A CA 1
ATOM 771 C C . LEU A 1 91 ? 2.718 21.356 -16.254 1.00 76.06 91 LEU A C 1
ATOM 773 O O . LEU A 1 91 ? 2.401 21.247 -17.436 1.00 76.06 91 LEU A O 1
ATOM 777 N N . ASP A 1 92 ? 3.751 22.094 -15.853 1.00 75.69 92 ASP A N 1
ATOM 778 C CA . ASP A 1 92 ? 4.652 22.770 -16.786 1.00 75.69 92 ASP A CA 1
ATOM 779 C C . ASP A 1 92 ? 5.449 21.751 -17.626 1.00 75.69 92 ASP A C 1
ATOM 781 O O . ASP A 1 92 ? 5.658 21.962 -18.822 1.00 75.69 92 ASP A O 1
ATOM 785 N N . VAL A 1 93 ? 5.808 20.588 -17.063 1.00 78.12 93 VAL A N 1
ATOM 786 C CA . VAL A 1 93 ? 6.391 19.464 -17.816 1.00 78.12 93 VAL A CA 1
ATOM 787 C C . VAL A 1 93 ? 5.397 18.911 -18.830 1.00 78.12 93 VAL A C 1
ATOM 789 O O . VAL A 1 93 ? 5.750 18.752 -19.996 1.00 78.12 93 VAL A O 1
ATOM 792 N N . VAL A 1 94 ? 4.151 18.654 -18.422 1.00 76.88 94 VAL A N 1
ATOM 793 C CA . VAL A 1 94 ? 3.090 18.193 -19.332 1.00 76.88 94 VAL A CA 1
ATOM 794 C C . VAL A 1 94 ? 2.897 19.175 -20.487 1.00 76.88 94 VAL A C 1
ATOM 796 O O . VAL A 1 94 ? 2.779 18.749 -21.630 1.00 76.88 94 VAL A O 1
ATOM 799 N N . ASN A 1 95 ? 2.920 20.479 -20.208 1.00 74.56 95 ASN A N 1
ATOM 800 C CA . ASN A 1 95 ? 2.731 21.523 -21.216 1.00 74.56 95 ASN A CA 1
ATOM 801 C C . ASN A 1 95 ? 3.965 21.762 -22.105 1.00 74.56 95 ASN A C 1
ATOM 803 O O . ASN A 1 95 ? 3.821 22.309 -23.195 1.00 74.56 95 ASN A O 1
ATOM 807 N N . SER A 1 96 ? 5.167 21.403 -21.643 1.00 72.81 96 SER A N 1
ATOM 808 C CA . SER A 1 96 ? 6.429 21.596 -22.381 1.00 72.81 96 SER A CA 1
ATOM 809 C C . SER A 1 96 ? 6.845 20.389 -23.218 1.00 72.81 96 SER A C 1
ATOM 811 O O . SER A 1 96 ? 7.656 20.525 -24.137 1.00 72.81 96 SER A O 1
ATOM 813 N N . CYS A 1 97 ? 6.298 19.210 -22.934 1.00 67.75 97 CYS A N 1
ATOM 814 C CA . CYS A 1 97 ? 6.451 18.059 -23.809 1.00 67.75 97 CYS A CA 1
ATOM 815 C C . CYS A 1 97 ? 5.836 18.397 -25.184 1.00 67.75 97 CYS A C 1
ATOM 817 O O . CYS A 1 97 ? 4.708 18.868 -25.279 1.00 67.75 97 CYS A O 1
ATOM 819 N N . SER A 1 98 ? 6.616 18.246 -26.258 1.00 54.88 98 SER A N 1
ATOM 820 C CA . SER A 1 98 ? 6.149 18.467 -27.634 1.00 54.88 98 SER A CA 1
ATOM 821 C C . SER A 1 98 ? 5.489 17.189 -28.140 1.00 54.88 98 SER A C 1
ATOM 823 O O . SER A 1 98 ? 6.073 16.115 -27.992 1.00 54.88 98 SER A O 1
ATOM 825 N N . PHE A 1 99 ? 4.294 17.294 -28.720 1.00 57.62 99 PHE A N 1
ATOM 826 C CA . PHE A 1 99 ? 3.499 16.130 -29.110 1.00 57.62 99 PHE A CA 1
ATOM 827 C C . PHE A 1 99 ? 3.211 16.128 -30.609 1.00 57.62 99 PHE A C 1
ATOM 829 O O . PHE A 1 99 ? 2.872 17.164 -31.184 1.00 57.62 99 PHE A O 1
ATOM 836 N N . ASP A 1 100 ? 3.323 14.950 -31.222 1.00 54.22 100 ASP A N 1
ATOM 837 C CA . ASP A 1 100 ? 2.735 14.691 -32.533 1.00 54.22 100 ASP A CA 1
ATOM 838 C C . ASP A 1 100 ? 1.200 14.765 -32.412 1.00 54.22 100 ASP A C 1
ATOM 840 O O . ASP A 1 100 ? 0.633 14.442 -31.368 1.00 54.22 100 ASP A O 1
ATOM 844 N N . ASN A 1 101 ? 0.513 15.198 -33.475 1.00 53.16 101 ASN A N 1
ATOM 845 C CA . ASN A 1 101 ? -0.942 15.441 -33.523 1.00 53.16 101 ASN A CA 1
ATOM 846 C C . ASN A 1 101 ? -1.824 14.169 -33.386 1.00 53.16 101 ASN A C 1
ATOM 848 O O . ASN A 1 101 ? -2.953 14.129 -33.883 1.00 53.16 101 ASN A O 1
ATOM 852 N N . ASP A 1 102 ? -1.347 13.120 -32.720 1.00 56.41 102 ASP A N 1
ATOM 853 C CA . ASP A 1 102 ? -2.121 11.915 -32.457 1.00 56.41 102 ASP A CA 1
ATOM 854 C C . ASP A 1 102 ? -3.229 12.209 -31.430 1.00 56.41 102 ASP A C 1
ATOM 856 O O . ASP A 1 102 ? -2.990 12.545 -30.267 1.00 56.41 102 ASP A O 1
ATOM 860 N N . SER A 1 103 ? -4.481 12.042 -31.874 1.00 59.19 103 SER A N 1
ATOM 861 C CA . SER A 1 103 ? -5.726 12.396 -31.157 1.00 59.19 103 SER A CA 1
ATOM 862 C C . SER A 1 103 ? -5.807 11.963 -29.689 1.00 59.19 103 SER A C 1
ATOM 864 O O . SER A 1 103 ? -6.514 12.572 -28.888 1.00 59.19 103 SER A O 1
ATOM 866 N N . GLY A 1 104 ? -5.099 10.902 -29.317 1.00 59.78 104 GLY A N 1
ATOM 867 C CA . GLY A 1 104 ? -5.190 10.343 -27.987 1.00 59.78 104 GLY A CA 1
ATOM 868 C C . GLY A 1 104 ? -4.138 10.836 -26.988 1.00 59.78 104 GLY A C 1
ATOM 869 O O . GLY A 1 104 ? -4.325 10.592 -25.794 1.00 59.78 104 GLY A O 1
ATOM 870 N N . ASP A 1 105 ? -3.016 11.433 -27.417 1.00 62.19 105 ASP A N 1
ATOM 871 C CA . ASP A 1 105 ? -2.051 12.071 -26.493 1.00 62.19 105 ASP A CA 1
ATOM 872 C C . ASP A 1 105 ? -2.679 13.363 -25.981 1.00 62.19 105 ASP A C 1
ATOM 874 O O . ASP A 1 105 ? -2.757 13.597 -24.775 1.00 62.19 105 ASP A O 1
ATOM 878 N N . VAL A 1 106 ? -3.295 14.097 -26.910 1.00 67.44 106 VAL A N 1
ATOM 879 C CA . VAL A 1 106 ? -4.160 15.243 -26.632 1.00 67.44 106 VAL A CA 1
ATOM 880 C C . VAL A 1 106 ? -5.241 14.880 -25.611 1.00 67.44 106 VAL A C 1
ATOM 882 O O . VAL A 1 106 ? -5.439 15.622 -24.653 1.00 67.44 106 VAL A O 1
ATOM 885 N N . GLU A 1 107 ? -5.908 13.725 -25.750 1.00 75.12 107 GLU A N 1
ATOM 886 C CA . GLU A 1 107 ? -6.959 13.321 -24.809 1.00 75.12 107 GLU A CA 1
ATOM 887 C C . GLU A 1 107 ? -6.419 13.069 -23.393 1.00 75.12 107 GLU A C 1
ATOM 889 O O . GLU A 1 107 ? -6.970 13.621 -22.439 1.00 75.12 107 GLU A O 1
ATOM 894 N N . LEU A 1 108 ? -5.358 12.269 -23.216 1.00 80.38 108 LEU A N 1
ATOM 895 C CA . LEU A 1 108 ? -4.829 12.001 -21.873 1.00 80.38 108 LEU A CA 1
ATOM 896 C C . LEU A 1 108 ? -4.334 13.284 -21.214 1.00 80.38 108 LEU A C 1
ATOM 898 O O . LEU A 1 108 ? -4.660 13.530 -20.056 1.00 80.38 108 LEU A O 1
ATOM 902 N N . LEU A 1 109 ? -3.569 14.096 -21.939 1.00 74.88 109 LEU A N 1
ATOM 903 C CA . LEU A 1 109 ? -2.884 15.259 -21.384 1.00 74.88 109 LEU A CA 1
ATOM 904 C C . LEU A 1 109 ? -3.854 16.400 -21.079 1.00 74.88 109 LEU A C 1
ATOM 906 O O . LEU A 1 109 ? -3.754 17.007 -20.013 1.00 74.88 109 LEU A O 1
ATOM 910 N N . ALA A 1 110 ? -4.862 16.613 -21.933 1.00 77.69 110 ALA A N 1
ATOM 911 C CA . ALA A 1 110 ? -5.953 17.543 -21.643 1.00 77.69 110 ALA A CA 1
ATOM 912 C C . ALA A 1 110 ? -6.679 17.166 -20.342 1.00 77.69 110 ALA A C 1
ATOM 914 O O . ALA A 1 110 ? -7.021 18.032 -19.539 1.00 77.69 110 ALA A O 1
ATOM 915 N N . HIS A 1 111 ? -6.870 15.869 -20.079 1.00 81.88 111 HIS A N 1
ATOM 916 C CA . HIS A 1 111 ? -7.472 15.421 -18.823 1.00 81.88 111 HIS A CA 1
ATOM 917 C C . HIS A 1 111 ? -6.470 15.396 -17.656 1.00 81.88 111 HIS A C 1
ATOM 919 O O . HIS A 1 111 ? -6.867 15.667 -16.524 1.00 81.88 111 HIS A O 1
ATOM 925 N N . ALA A 1 112 ? -5.184 15.122 -17.891 1.00 79.88 112 ALA A N 1
ATOM 926 C CA . ALA A 1 112 ? -4.125 15.140 -16.875 1.00 79.88 112 ALA A CA 1
ATOM 927 C C . ALA A 1 112 ? -3.931 16.543 -16.286 1.00 79.88 112 ALA A C 1
ATOM 929 O O . ALA A 1 112 ? -3.685 16.689 -15.088 1.00 79.88 112 ALA A O 1
ATOM 930 N N . GLN A 1 113 ? -4.167 17.584 -17.090 1.00 75.44 113 GLN A N 1
ATOM 931 C CA . GLN A 1 113 ? -4.235 18.957 -16.602 1.00 75.44 113 GLN A CA 1
ATOM 932 C C . GLN A 1 113 ? -5.308 19.159 -15.534 1.00 75.44 113 GLN A C 1
ATOM 934 O O . GLN A 1 113 ? -5.168 20.093 -14.763 1.00 75.44 113 GLN A O 1
ATOM 939 N N . HIS A 1 114 ? -6.337 18.321 -15.421 1.00 77.75 114 HIS A N 1
ATOM 940 C CA . HIS A 1 114 ? -7.413 18.493 -14.436 1.00 77.75 114 HIS A CA 1
ATOM 941 C C . HIS A 1 114 ? -7.582 17.298 -13.488 1.00 77.75 114 HIS A C 1
ATOM 943 O O . HIS A 1 114 ? -8.272 17.408 -12.476 1.00 77.75 114 HIS A O 1
ATOM 949 N N . CYS A 1 115 ? -6.920 16.174 -13.764 1.00 82.38 115 CYS A N 1
ATOM 950 C CA . CYS A 1 115 ? -7.053 14.925 -13.027 1.00 82.38 115 CYS A CA 1
ATOM 951 C C . CYS A 1 115 ? -5.687 14.437 -12.530 1.00 82.38 115 CYS A C 1
ATOM 953 O O . CYS A 1 115 ? -4.858 13.972 -13.314 1.00 82.38 115 CYS A O 1
ATOM 955 N N . ARG A 1 116 ? -5.482 14.479 -11.205 1.00 83.56 116 ARG A N 1
ATOM 956 C CA . ARG A 1 116 ? -4.244 14.003 -10.558 1.00 83.56 116 ARG A CA 1
ATOM 957 C C . ARG A 1 116 ? -3.930 12.540 -10.882 1.00 83.56 116 ARG A C 1
ATOM 959 O O . ARG A 1 116 ? -2.770 12.221 -11.096 1.00 83.56 116 ARG A O 1
ATOM 966 N N . VAL A 1 117 ? -4.949 11.682 -10.982 1.00 85.94 117 VAL A N 1
ATOM 967 C CA . VAL A 1 117 ? -4.787 10.255 -11.325 1.00 85.94 117 VAL A CA 1
ATOM 968 C C . VAL A 1 117 ? -4.069 10.087 -12.660 1.00 85.94 117 VAL A C 1
ATOM 970 O O . VAL A 1 117 ? -3.103 9.339 -12.762 1.00 85.94 117 VAL A O 1
ATOM 973 N N . LEU A 1 118 ? -4.515 10.822 -13.682 1.00 87.00 118 LEU A N 1
ATOM 974 C CA . LEU A 1 118 ? -3.929 10.761 -15.018 1.00 87.00 118 LEU A CA 1
ATOM 975 C C . LEU A 1 118 ? -2.557 11.439 -15.075 1.00 87.00 118 LEU A C 1
ATOM 977 O O . LEU A 1 118 ? -1.680 10.937 -15.769 1.00 87.00 118 LEU A O 1
ATOM 981 N N . LEU A 1 119 ? -2.359 12.529 -14.325 1.00 87.12 119 LEU A N 1
ATOM 982 C CA . LEU A 1 119 ? -1.068 13.215 -14.229 1.00 87.12 119 LEU A CA 1
ATOM 983 C C . LEU A 1 119 ? 0.016 12.311 -13.632 1.00 87.12 119 LEU A C 1
ATOM 985 O O . LEU A 1 119 ? 1.074 12.147 -14.235 1.00 87.12 119 LEU A O 1
ATOM 989 N N . TYR A 1 120 ? -0.258 11.702 -12.474 1.00 88.62 120 TYR A N 1
ATOM 990 C CA . TYR A 1 120 ? 0.691 10.810 -11.810 1.00 88.62 120 TYR A CA 1
ATOM 991 C C . TYR A 1 120 ? 0.888 9.510 -12.584 1.00 88.62 120 TYR A C 1
ATOM 993 O O . TYR A 1 120 ? 2.016 9.044 -12.718 1.00 88.62 120 TYR A O 1
ATOM 1001 N N . PHE A 1 121 ? -0.171 8.955 -13.174 1.00 90.31 121 PHE A N 1
ATOM 1002 C CA . PHE A 1 121 ? -0.028 7.833 -14.098 1.00 90.31 121 PHE A CA 1
ATOM 1003 C C . PHE A 1 121 ? 0.927 8.162 -15.254 1.00 90.31 121 PHE A C 1
ATOM 1005 O O . PHE A 1 121 ? 1.832 7.380 -15.538 1.00 90.31 121 PHE A O 1
ATOM 1012 N N . TRP A 1 122 ? 0.739 9.319 -15.895 1.00 89.69 122 TRP A N 1
ATOM 1013 C CA . TRP A 1 122 ? 1.545 9.744 -17.034 1.00 89.69 122 TRP A CA 1
ATOM 1014 C C . TRP A 1 122 ? 3.025 9.871 -16.677 1.00 89.69 122 TRP A C 1
ATOM 1016 O O . TRP A 1 122 ? 3.852 9.238 -17.327 1.00 89.69 122 TRP A O 1
ATOM 1026 N N . ILE A 1 123 ? 3.367 10.618 -15.620 1.00 89.75 123 ILE A N 1
ATOM 1027 C CA . ILE A 1 123 ? 4.776 10.824 -15.253 1.00 89.75 123 ILE A CA 1
ATOM 1028 C C . ILE A 1 123 ? 5.448 9.520 -14.803 1.00 89.75 123 ILE A C 1
ATOM 1030 O O . ILE A 1 123 ? 6.589 9.270 -15.187 1.00 89.75 123 ILE A O 1
ATOM 1034 N N . ASN A 1 124 ? 4.744 8.648 -14.070 1.00 93.31 124 ASN A N 1
ATOM 1035 C CA . ASN A 1 124 ? 5.269 7.336 -13.676 1.00 93.31 124 ASN A CA 1
ATOM 1036 C C . ASN A 1 124 ? 5.549 6.449 -14.897 1.00 93.31 124 ASN A C 1
ATOM 1038 O O . ASN A 1 124 ? 6.592 5.793 -14.971 1.00 93.31 124 ASN A O 1
ATOM 1042 N N . TRP A 1 125 ? 4.634 6.446 -15.870 1.00 92.56 125 TRP A N 1
ATOM 1043 C CA . TRP A 1 125 ? 4.784 5.684 -17.107 1.00 92.56 125 TRP A CA 1
ATOM 1044 C C . TRP A 1 125 ? 5.917 6.231 -17.983 1.00 92.56 125 TRP A C 1
ATOM 1046 O O . TRP A 1 125 ? 6.764 5.465 -18.446 1.00 92.56 125 TRP A O 1
ATOM 1056 N N . GLU A 1 126 ? 5.993 7.550 -18.157 1.00 90.69 126 GLU A N 1
ATOM 1057 C CA . GLU A 1 126 ? 7.040 8.199 -18.949 1.00 90.69 126 GLU A CA 1
ATOM 1058 C C . GLU A 1 126 ? 8.424 8.080 -18.307 1.00 90.69 126 GLU A C 1
ATOM 1060 O O . GLU A 1 126 ? 9.403 7.801 -19.001 1.00 90.69 126 GLU A O 1
ATOM 1065 N N . ALA A 1 127 ? 8.526 8.183 -16.981 1.00 93.50 127 ALA A N 1
ATOM 1066 C CA . ALA A 1 127 ? 9.777 7.937 -16.271 1.00 93.50 127 ALA A CA 1
ATOM 1067 C C . ALA A 1 127 ? 10.244 6.478 -16.436 1.00 93.50 127 ALA A C 1
ATOM 1069 O O . ALA A 1 127 ? 11.429 6.222 -16.675 1.00 93.50 127 ALA A O 1
ATOM 1070 N N . ALA A 1 128 ? 9.329 5.505 -16.371 1.00 95.12 128 ALA A N 1
ATOM 1071 C CA . ALA A 1 128 ? 9.648 4.100 -16.628 1.00 95.12 128 ALA A CA 1
ATOM 1072 C C . ALA A 1 128 ? 10.113 3.871 -18.080 1.00 95.12 128 ALA A C 1
ATOM 1074 O O . ALA A 1 128 ? 11.113 3.185 -18.325 1.00 95.12 128 ALA A O 1
ATOM 1075 N N . ASN A 1 129 ? 9.441 4.493 -19.051 1.00 92.06 129 ASN A N 1
ATOM 1076 C CA . ASN A 1 129 ? 9.816 4.439 -20.464 1.00 92.06 129 ASN A CA 1
ATOM 1077 C C . ASN A 1 129 ? 11.168 5.103 -20.741 1.00 92.06 129 ASN A C 1
ATOM 1079 O O . ASN A 1 129 ? 11.948 4.577 -21.541 1.00 92.06 129 ASN A O 1
ATOM 1083 N N . PHE A 1 130 ? 11.479 6.208 -20.060 1.00 93.38 130 PHE A N 1
ATOM 1084 C CA . PHE A 1 130 ? 12.783 6.866 -20.115 1.00 93.38 130 PHE A CA 1
ATOM 1085 C C . PHE A 1 130 ? 13.896 5.908 -19.667 1.00 93.38 130 PHE A C 1
ATOM 1087 O O . PHE A 1 130 ? 14.906 5.761 -20.363 1.00 93.38 130 PHE A O 1
ATOM 1094 N N . CYS A 1 131 ? 13.694 5.192 -18.555 1.00 95.31 131 CYS A N 1
ATOM 1095 C CA . CYS A 1 131 ? 14.621 4.168 -18.071 1.00 95.31 131 CYS A CA 1
ATOM 1096 C C . CYS A 1 131 ? 14.839 3.050 -19.101 1.00 95.31 131 CYS A C 1
ATOM 1098 O O . CYS A 1 131 ? 15.981 2.700 -19.403 1.00 95.31 131 CYS A O 1
ATOM 1100 N N . VAL A 1 132 ? 13.766 2.491 -19.665 1.00 94.75 132 VAL A N 1
ATOM 1101 C CA . VAL A 1 132 ? 13.848 1.351 -20.595 1.00 94.75 132 VAL A CA 1
ATOM 1102 C C . VAL A 1 132 ? 14.447 1.754 -21.943 1.00 94.75 132 VAL A C 1
ATOM 1104 O O . VAL A 1 132 ? 15.371 1.101 -22.432 1.00 94.75 132 VAL A O 1
ATOM 1107 N N . THR A 1 133 ? 14.005 2.869 -22.522 1.00 92.75 133 THR A N 1
ATOM 1108 C CA . THR A 1 133 ? 14.498 3.356 -23.823 1.00 92.75 133 THR A CA 1
ATOM 1109 C C . THR A 1 133 ? 15.992 3.667 -23.774 1.00 92.75 133 THR A C 1
ATOM 1111 O O . THR A 1 133 ? 16.740 3.303 -24.685 1.00 92.75 133 THR A O 1
ATOM 1114 N N . ASN A 1 134 ? 16.464 4.238 -22.662 1.00 93.94 134 ASN A N 1
ATOM 1115 C CA . ASN A 1 134 ? 17.880 4.532 -22.457 1.00 93.94 134 ASN A CA 1
ATOM 1116 C C . ASN A 1 134 ? 18.694 3.342 -21.924 1.00 93.94 134 ASN A C 1
ATOM 1118 O O . ASN A 1 134 ? 19.866 3.510 -21.576 1.00 93.94 134 ASN A O 1
ATOM 1122 N N . ARG A 1 135 ? 18.126 2.124 -21.885 1.00 95.56 135 ARG A N 1
ATOM 1123 C CA . ARG A 1 135 ? 18.796 0.911 -21.374 1.00 95.56 135 ARG A CA 1
ATOM 1124 C C . ARG A 1 135 ? 19.374 1.142 -19.976 1.00 95.56 135 ARG A C 1
ATOM 1126 O O . ARG A 1 135 ? 20.532 0.825 -19.717 1.00 95.56 135 ARG A O 1
ATOM 1133 N N . LEU A 1 136 ? 18.577 1.771 -19.113 1.00 95.62 136 LEU A N 1
ATOM 1134 C CA . LEU A 1 136 ? 18.881 2.144 -17.729 1.00 95.62 136 LEU A CA 1
ATOM 1135 C C . LEU A 1 136 ? 20.066 3.109 -17.560 1.00 95.62 136 LEU A C 1
ATOM 1137 O O . LEU A 1 136 ? 20.553 3.293 -16.444 1.00 95.62 136 LEU A O 1
ATOM 1141 N N . ARG A 1 137 ? 20.537 3.746 -18.639 1.00 95.00 137 ARG A N 1
ATOM 1142 C CA . ARG A 1 137 ? 21.468 4.876 -18.551 1.00 95.00 137 ARG A CA 1
ATOM 1143 C C . ARG A 1 137 ? 20.662 6.130 -18.253 1.00 95.00 137 ARG A C 1
ATOM 1145 O O . ARG A 1 137 ? 19.962 6.638 -19.121 1.00 95.00 137 ARG A O 1
ATOM 1152 N N . THR A 1 138 ? 20.739 6.591 -17.017 1.00 95.19 138 THR A N 1
ATOM 1153 C CA . THR A 1 138 ? 19.946 7.719 -16.519 1.00 95.19 138 THR A CA 1
ATOM 1154 C C . THR A 1 138 ? 20.874 8.787 -15.931 1.00 95.19 138 THR A C 1
ATOM 1156 O O . THR A 1 138 ? 22.081 8.553 -15.830 1.00 95.19 138 THR A O 1
ATOM 1159 N N . PRO A 1 139 ? 20.357 9.949 -15.496 1.00 93.69 139 PRO A N 1
ATOM 1160 C CA . PRO A 1 139 ? 21.131 10.926 -14.726 1.00 93.69 139 PRO A CA 1
ATOM 1161 C C . PRO A 1 139 ? 21.799 10.371 -13.462 1.00 93.69 139 PRO A C 1
ATOM 1163 O O . PRO A 1 139 ? 22.783 10.943 -13.005 1.00 93.69 139 PRO A O 1
ATOM 1166 N N . PHE A 1 140 ? 21.311 9.251 -12.917 1.00 92.19 140 PHE A N 1
ATOM 1167 C CA . PHE A 1 140 ? 21.943 8.552 -11.792 1.00 92.19 140 PHE A CA 1
ATOM 1168 C C . PHE A 1 140 ? 23.163 7.713 -12.210 1.00 92.19 140 PHE A C 1
ATOM 1170 O O . PHE A 1 140 ? 23.898 7.221 -11.357 1.00 92.19 140 PHE A O 1
ATOM 1177 N N . GLY A 1 141 ? 23.403 7.548 -13.515 1.00 93.62 141 GLY A N 1
ATOM 1178 C CA . GLY A 1 141 ? 24.598 6.927 -14.075 1.00 93.62 141 GLY A CA 1
ATOM 1179 C C . GLY A 1 141 ? 24.321 5.699 -14.946 1.00 93.62 141 GLY A C 1
ATOM 1180 O O . GLY A 1 141 ? 23.349 5.622 -15.700 1.00 93.62 141 GLY A O 1
ATOM 1181 N N . LYS A 1 142 ? 25.247 4.733 -14.890 1.00 95.44 142 LYS A N 1
ATOM 1182 C CA . LYS A 1 142 ? 25.158 3.449 -15.614 1.00 95.44 142 LYS A CA 1
ATOM 1183 C C . LYS A 1 142 ? 24.014 2.579 -15.051 1.00 95.44 142 LYS A C 1
ATOM 1185 O O . LYS A 1 142 ? 23.595 2.824 -13.922 1.00 95.44 142 LYS A O 1
ATOM 1190 N N . PRO A 1 143 ? 23.578 1.512 -15.753 1.00 95.31 143 PRO A N 1
ATOM 1191 C CA . PRO A 1 143 ? 22.457 0.662 -15.327 1.00 95.31 143 PRO A CA 1
ATOM 1192 C C . PRO A 1 143 ? 22.488 0.237 -13.854 1.00 95.31 143 PRO A C 1
ATOM 1194 O O . PRO A 1 143 ? 21.510 0.421 -13.137 1.00 95.31 143 PRO A O 1
ATOM 1197 N N . ASN A 1 144 ? 23.644 -0.226 -13.371 1.00 93.38 144 ASN A N 1
ATOM 1198 C CA . ASN A 1 144 ? 23.805 -0.646 -11.977 1.00 93.38 144 ASN A CA 1
ATOM 1199 C C . ASN A 1 144 ? 23.652 0.512 -10.978 1.00 93.38 144 ASN A C 1
ATOM 1201 O O . ASN A 1 144 ? 23.160 0.298 -9.876 1.00 93.38 144 ASN A O 1
ATOM 1205 N N . HIS A 1 145 ? 24.063 1.731 -11.340 1.00 95.12 145 HIS A N 1
ATOM 1206 C CA . HIS A 1 145 ? 23.868 2.905 -10.485 1.00 95.12 145 HIS A CA 1
ATOM 1207 C C . HIS A 1 145 ? 22.397 3.318 -10.441 1.00 95.12 145 HIS A C 1
ATOM 1209 O O . HIS A 1 145 ? 21.891 3.584 -9.358 1.00 95.12 145 HIS A O 1
ATOM 1215 N N . THR A 1 146 ? 21.696 3.282 -11.580 1.00 95.75 146 THR A N 1
ATOM 1216 C CA . THR A 1 146 ? 20.245 3.523 -11.642 1.00 95.75 146 THR A CA 1
ATOM 1217 C C . THR A 1 146 ? 19.489 2.547 -10.737 1.00 95.75 146 THR A C 1
ATOM 1219 O O . THR A 1 146 ? 18.695 2.971 -9.901 1.00 95.75 146 THR A O 1
ATOM 1222 N N . PHE A 1 147 ? 19.779 1.247 -10.839 1.00 95.50 147 PHE A N 1
ATOM 1223 C CA . PHE A 1 147 ? 19.163 0.233 -9.981 1.00 95.50 147 PHE A CA 1
ATOM 1224 C C . PHE A 1 147 ? 19.469 0.433 -8.499 1.00 95.50 147 PHE A C 1
ATOM 1226 O O . PHE A 1 147 ? 18.551 0.374 -7.685 1.00 95.50 147 PHE A O 1
ATOM 1233 N N . ARG A 1 148 ? 20.723 0.736 -8.144 1.00 95.44 148 ARG A N 1
ATOM 1234 C CA . ARG A 1 148 ? 21.105 1.019 -6.752 1.00 95.44 148 ARG A CA 1
ATOM 1235 C C . ARG A 1 148 ? 20.441 2.276 -6.197 1.00 95.44 148 ARG A C 1
ATOM 1237 O O . ARG A 1 148 ? 20.115 2.290 -5.018 1.00 95.44 148 ARG A O 1
ATOM 1244 N N . ALA A 1 149 ? 20.237 3.310 -7.012 1.00 94.69 149 ALA A N 1
ATOM 1245 C CA . ALA A 1 149 ? 19.552 4.529 -6.585 1.00 94.69 149 ALA A CA 1
ATOM 1246 C C . ALA A 1 149 ? 18.081 4.246 -6.239 1.00 94.69 149 ALA A C 1
ATOM 1248 O O . ALA A 1 149 ? 17.625 4.602 -5.155 1.00 94.69 149 ALA A O 1
ATOM 1249 N N . ILE A 1 150 ? 17.366 3.532 -7.117 1.00 95.38 150 ILE A N 1
ATOM 1250 C CA . ILE A 1 150 ? 15.963 3.144 -6.893 1.00 95.38 150 ILE A CA 1
ATOM 1251 C C . ILE A 1 150 ? 15.848 2.195 -5.690 1.00 95.38 150 ILE A C 1
ATOM 1253 O O . ILE A 1 150 ? 15.011 2.399 -4.813 1.00 95.38 150 ILE A O 1
ATOM 1257 N N . GLU A 1 151 ? 16.719 1.183 -5.619 1.00 95.38 151 GLU A N 1
ATOM 1258 C CA . GLU A 1 151 ? 16.790 0.237 -4.501 1.00 95.38 151 GLU A CA 1
ATOM 1259 C C . GLU A 1 151 ? 17.083 0.947 -3.171 1.00 95.38 151 GLU A C 1
ATOM 1261 O O . GLU A 1 151 ? 16.437 0.667 -2.162 1.00 95.38 151 GLU A O 1
ATOM 1266 N N . GLY A 1 152 ? 18.035 1.882 -3.168 1.00 92.94 152 GLY A N 1
ATOM 1267 C CA . GLY A 1 152 ? 18.377 2.694 -2.006 1.00 92.94 152 GLY A CA 1
ATOM 1268 C C . GLY A 1 152 ? 17.198 3.535 -1.525 1.00 92.94 152 GLY A C 1
ATOM 1269 O O . GLY A 1 152 ? 16.931 3.549 -0.324 1.00 92.94 152 GLY A O 1
ATOM 1270 N N . GLY A 1 153 ? 16.457 4.153 -2.453 1.00 91.50 153 GLY A N 1
ATOM 1271 C CA . GLY A 1 153 ? 15.248 4.926 -2.159 1.00 91.50 153 GLY A CA 1
ATOM 1272 C C . GLY A 1 153 ? 14.169 4.089 -1.480 1.00 91.50 153 GLY A C 1
ATOM 1273 O O . GLY A 1 153 ? 13.779 4.383 -0.351 1.00 91.50 153 GLY A O 1
ATOM 1274 N N . ILE A 1 154 ? 13.740 2.985 -2.105 1.00 93.81 154 ILE A N 1
ATOM 1275 C CA . ILE A 1 154 ? 12.672 2.143 -1.539 1.00 93.81 154 ILE A CA 1
ATOM 1276 C C . ILE A 1 154 ? 13.088 1.489 -0.214 1.00 93.81 154 ILE A C 1
ATOM 1278 O O . ILE A 1 154 ? 12.297 1.428 0.726 1.00 93.81 154 ILE A O 1
ATOM 1282 N N . LYS A 1 155 ? 14.351 1.059 -0.081 1.00 92.25 155 LYS A N 1
ATOM 1283 C CA . LYS A 1 155 ? 14.879 0.535 1.189 1.00 92.25 155 LYS A CA 1
ATOM 1284 C C . LYS A 1 155 ? 15.030 1.623 2.247 1.00 92.25 155 LYS A C 1
ATOM 1286 O O . LYS A 1 155 ? 15.032 1.302 3.432 1.00 92.25 155 LYS A O 1
ATOM 1291 N N . SER A 1 156 ? 15.205 2.887 1.863 1.00 89.19 156 SER A N 1
ATOM 1292 C CA . SER A 1 156 ? 15.198 4.009 2.803 1.00 89.19 156 SER A CA 1
ATOM 1293 C C . SER A 1 156 ? 13.813 4.199 3.398 1.00 89.19 156 SER A C 1
ATOM 1295 O O . SER A 1 156 ? 13.696 4.168 4.616 1.00 89.19 156 SER A O 1
ATOM 1297 N N . TRP A 1 157 ? 12.772 4.262 2.563 1.00 87.50 157 TRP A N 1
ATOM 1298 C CA . TRP A 1 157 ? 11.382 4.312 3.027 1.00 87.50 157 TRP A CA 1
ATOM 1299 C C . TRP A 1 157 ? 11.014 3.093 3.886 1.00 87.50 157 TRP A C 1
ATOM 1301 O O . TRP A 1 157 ? 10.446 3.238 4.962 1.00 87.50 157 TRP A O 1
ATOM 1311 N N . ALA A 1 158 ? 11.415 1.880 3.491 1.00 87.62 158 ALA A N 1
ATOM 1312 C CA . ALA A 1 158 ? 11.159 0.683 4.296 1.00 87.62 158 ALA A CA 1
ATOM 1313 C C . ALA A 1 158 ? 11.826 0.751 5.684 1.00 87.62 158 ALA A C 1
ATOM 1315 O O . ALA A 1 158 ? 11.188 0.448 6.689 1.00 87.62 158 ALA A O 1
ATOM 1316 N N . ARG A 1 159 ? 13.091 1.188 5.763 1.00 84.25 159 ARG A N 1
ATOM 1317 C CA . ARG A 1 159 ? 13.785 1.395 7.048 1.00 84.25 159 ARG A CA 1
ATOM 1318 C C . ARG A 1 159 ? 13.138 2.505 7.863 1.00 84.25 159 ARG A C 1
ATOM 1320 O O . ARG A 1 159 ? 13.003 2.364 9.074 1.00 84.25 159 ARG A O 1
ATOM 1327 N N . ASP A 1 160 ? 12.729 3.581 7.200 1.00 80.06 160 ASP A N 1
ATOM 1328 C CA . ASP A 1 160 ? 12.041 4.702 7.823 1.00 80.06 160 ASP A CA 1
ATOM 1329 C C . ASP A 1 160 ? 10.763 4.245 8.528 1.00 80.06 160 ASP A C 1
ATOM 1331 O O . ASP A 1 160 ? 10.579 4.627 9.673 1.00 80.06 160 ASP A O 1
ATOM 1335 N N . SER A 1 161 ? 9.987 3.325 7.933 1.00 75.69 161 SER A N 1
ATOM 1336 C CA . SER A 1 161 ? 8.767 2.773 8.556 1.00 75.69 161 SER A CA 1
ATOM 1337 C C . SER A 1 161 ? 9.001 2.102 9.910 1.00 75.69 161 SER A C 1
ATOM 1339 O O . SER A 1 161 ? 8.106 2.091 10.746 1.00 75.69 161 SER A O 1
ATOM 1341 N N . ILE A 1 162 ? 10.192 1.533 10.117 1.00 72.50 162 ILE A N 1
ATOM 1342 C CA . ILE A 1 162 ? 10.578 0.860 11.360 1.00 72.50 162 ILE A CA 1
ATOM 1343 C C . ILE A 1 162 ? 11.183 1.884 12.323 1.00 72.50 162 ILE A C 1
ATOM 1345 O O . ILE A 1 162 ? 10.855 1.916 13.503 1.00 72.50 162 ILE A O 1
ATOM 1349 N N . LEU A 1 163 ? 12.052 2.764 11.819 1.00 68.00 163 LEU A N 1
ATOM 1350 C CA . LEU A 1 163 ? 12.706 3.789 12.630 1.00 68.00 163 LEU A CA 1
ATOM 1351 C C . LEU A 1 163 ? 11.714 4.827 13.164 1.00 68.00 163 LEU A C 1
ATOM 1353 O O . LEU A 1 163 ? 11.830 5.213 14.316 1.00 68.00 163 LEU A O 1
ATOM 1357 N N . SER A 1 164 ? 10.718 5.251 12.383 1.00 62.66 164 SER A N 1
ATOM 1358 C CA . SER A 1 164 ? 9.667 6.180 12.830 1.00 62.66 164 SER A CA 1
ATOM 1359 C C . SER A 1 164 ? 8.814 5.618 13.971 1.00 62.66 164 SER A C 1
ATOM 1361 O O . SER A 1 164 ? 8.165 6.371 14.694 1.00 62.66 164 SER A O 1
ATOM 1363 N N . LEU A 1 165 ? 8.794 4.293 14.147 1.00 61.22 165 LEU A N 1
ATOM 1364 C CA . LEU A 1 165 ? 8.142 3.661 15.291 1.00 61.22 165 LEU A CA 1
ATOM 1365 C C . LEU A 1 165 ? 8.987 3.770 16.570 1.00 61.22 165 LEU A C 1
ATOM 1367 O O . LEU A 1 165 ? 8.419 3.858 17.663 1.00 61.22 165 LEU A O 1
ATOM 1371 N N . ASN A 1 166 ? 10.316 3.748 16.424 1.00 58.78 166 ASN A N 1
ATOM 1372 C CA . ASN A 1 166 ? 11.277 3.540 17.511 1.00 58.78 166 ASN A CA 1
ATOM 1373 C C . ASN A 1 166 ? 12.068 4.800 17.904 1.00 58.78 166 ASN A C 1
ATOM 1375 O O . ASN A 1 166 ? 12.665 4.808 18.977 1.00 58.78 166 ASN A O 1
ATOM 1379 N N . ASP A 1 167 ? 12.099 5.832 17.058 1.00 60.97 167 ASP A N 1
ATOM 1380 C CA . ASP A 1 167 ? 12.929 7.025 17.232 1.00 60.97 167 ASP A CA 1
ATOM 1381 C C . ASP A 1 167 ? 12.090 8.313 17.218 1.00 60.97 167 ASP A C 1
ATOM 1383 O O . ASP A 1 167 ? 11.615 8.771 16.173 1.00 60.97 167 ASP A O 1
ATOM 1387 N N . ASP A 1 168 ? 11.931 8.911 18.399 1.00 56.06 168 ASP A N 1
ATOM 1388 C CA . ASP A 1 168 ? 11.217 10.175 18.595 1.00 56.06 168 ASP A CA 1
ATOM 1389 C C . ASP A 1 168 ? 12.070 11.413 18.262 1.00 56.06 168 ASP A C 1
ATOM 1391 O O . ASP A 1 168 ? 11.545 12.522 18.232 1.00 56.06 168 ASP A O 1
ATOM 1395 N N . THR A 1 169 ? 13.364 11.250 17.944 1.00 52.44 169 THR A N 1
ATOM 1396 C CA . THR A 1 169 ? 14.293 12.374 17.701 1.00 52.44 169 THR A CA 1
ATOM 1397 C C . THR A 1 169 ? 14.244 12.952 16.282 1.00 52.44 169 THR A C 1
ATOM 1399 O O . THR A 1 169 ? 14.896 13.960 15.994 1.00 52.44 169 THR A O 1
ATOM 1402 N N . LYS A 1 170 ? 13.470 12.349 15.371 1.00 58.88 170 LYS A N 1
ATOM 1403 C CA . LYS A 1 170 ? 13.325 12.856 13.999 1.00 58.88 170 LYS A CA 1
ATOM 1404 C C . LYS A 1 170 ? 12.597 14.197 13.958 1.00 58.88 170 LYS A C 1
ATOM 1406 O O . LYS A 1 170 ? 11.613 14.410 14.658 1.00 58.88 170 LYS A O 1
ATOM 1411 N N . LEU A 1 171 ? 13.045 15.071 13.052 1.00 54.47 171 LEU A N 1
ATOM 1412 C CA . LEU A 1 171 ? 12.417 16.361 12.771 1.00 54.47 171 LEU A CA 1
ATOM 1413 C C . LEU A 1 171 ? 11.040 16.142 12.114 1.00 54.47 171 LEU A C 1
ATOM 1415 O O . LEU A 1 171 ? 10.911 16.067 10.893 1.00 54.47 171 LEU A O 1
ATOM 1419 N N . LYS A 1 172 ? 10.0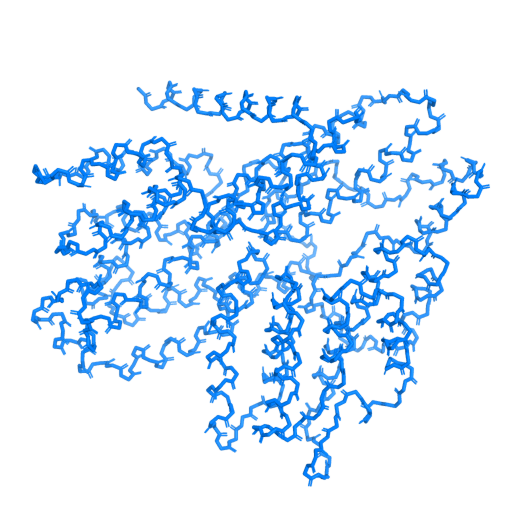11 15.980 12.943 1.00 64.75 172 LYS A N 1
ATOM 1420 C CA . LYS A 1 172 ? 8.612 15.836 12.535 1.00 64.75 172 LYS A CA 1
ATOM 1421 C C . LYS A 1 172 ? 8.056 17.228 12.218 1.00 64.75 172 LYS A C 1
ATOM 1423 O O . LYS A 1 172 ? 8.044 18.092 13.091 1.00 64.75 172 LYS A O 1
ATOM 1428 N N . SER A 1 173 ? 7.627 17.468 10.975 1.00 63.12 173 SER A N 1
ATOM 1429 C CA . SER A 1 173 ? 6.988 18.741 10.598 1.00 63.12 173 SER A CA 1
ATOM 1430 C C . SER A 1 173 ? 5.472 18.593 10.587 1.00 63.12 173 SER A C 1
ATOM 1432 O O . SER A 1 173 ? 4.916 17.638 10.042 1.00 63.12 173 SER A O 1
ATOM 1434 N N . THR A 1 174 ? 4.802 19.579 11.173 1.00 57.88 174 THR A N 1
ATOM 1435 C CA . THR A 1 174 ? 3.341 19.714 11.189 1.00 57.88 174 THR A CA 1
ATOM 1436 C C . THR A 1 174 ? 2.815 20.600 10.056 1.00 57.88 174 THR A C 1
ATOM 1438 O O . THR A 1 174 ? 1.606 20.708 9.861 1.00 57.88 174 THR A O 1
ATOM 1441 N N . ASP A 1 175 ? 3.713 21.267 9.326 1.00 54.09 175 ASP A N 1
ATOM 1442 C CA . ASP A 1 175 ? 3.375 22.207 8.260 1.00 54.09 175 ASP A CA 1
ATOM 1443 C C . ASP A 1 175 ? 3.659 21.582 6.883 1.00 54.09 175 ASP A C 1
ATOM 1445 O O . ASP A 1 175 ? 4.719 20.988 6.672 1.00 54.09 175 ASP A O 1
ATOM 1449 N N . GLY A 1 176 ? 2.711 21.723 5.946 1.00 60.56 176 GLY A N 1
ATOM 1450 C CA . G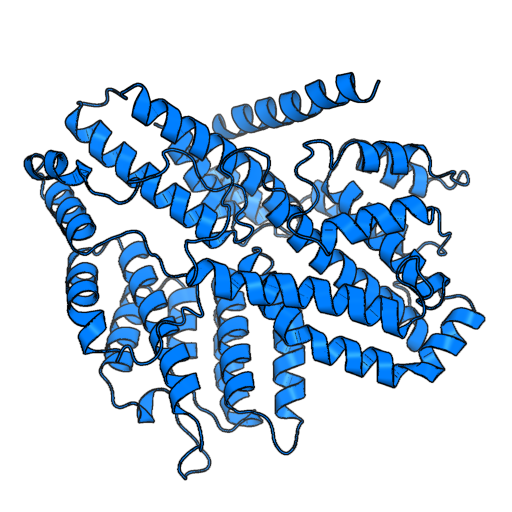LY A 1 176 ? 2.810 21.215 4.568 1.00 60.56 176 GLY A CA 1
ATOM 1451 C C . GLY A 1 176 ? 1.634 20.329 4.126 1.00 60.56 176 GLY A C 1
ATOM 1452 O O . GLY A 1 176 ? 0.690 20.095 4.877 1.00 60.56 176 GLY A O 1
ATOM 1453 N N . GLU A 1 177 ? 1.673 19.853 2.877 1.00 62.75 177 GLU A N 1
ATOM 1454 C CA . GLU A 1 177 ? 0.814 18.758 2.385 1.00 62.75 177 GLU A CA 1
ATOM 1455 C C . GLU A 1 177 ? 1.404 17.386 2.774 1.00 62.75 177 GLU A C 1
ATOM 1457 O O . GLU A 1 177 ? 2.568 17.297 3.164 1.00 62.75 177 GLU A O 1
ATOM 1462 N N . LEU A 1 178 ? 0.634 16.301 2.601 1.00 73.12 178 LEU A N 1
ATOM 1463 C CA . LEU A 1 178 ? 1.082 14.905 2.776 1.00 73.12 178 LEU A CA 1
ATOM 1464 C C . LEU A 1 178 ? 2.026 14.447 1.644 1.00 73.12 178 LEU A C 1
ATOM 1466 O O . LEU A 1 178 ? 1.806 13.435 0.973 1.00 73.12 178 LEU A O 1
ATOM 1470 N N . ASN A 1 179 ? 3.076 15.225 1.400 1.00 77.81 179 ASN A N 1
ATOM 1471 C CA . ASN A 1 179 ? 3.997 15.044 0.286 1.00 77.81 179 ASN A CA 1
ATOM 1472 C C . ASN A 1 179 ? 4.745 13.710 0.382 1.00 77.81 179 ASN A C 1
ATOM 1474 O O . ASN A 1 179 ? 4.842 13.004 -0.615 1.00 77.81 179 ASN A O 1
ATOM 1478 N N . ASN A 1 180 ? 5.181 13.308 1.578 1.00 82.50 180 ASN A N 1
ATOM 1479 C CA . ASN A 1 180 ? 5.908 12.050 1.771 1.00 82.50 180 ASN A CA 1
ATOM 1480 C C . ASN A 1 180 ? 5.044 10.821 1.447 1.00 82.50 180 ASN A C 1
ATOM 1482 O O . ASN A 1 180 ? 5.520 9.895 0.787 1.00 82.50 180 ASN A O 1
ATOM 1486 N N . LEU A 1 181 ? 3.761 10.830 1.837 1.00 85.06 181 LEU A N 1
ATOM 1487 C CA . LEU A 1 181 ? 2.799 9.791 1.448 1.00 85.06 181 LEU A CA 1
ATOM 1488 C C . LEU A 1 181 ? 2.667 9.734 -0.077 1.00 85.06 181 LEU A C 1
ATOM 1490 O O . LEU A 1 181 ? 2.783 8.664 -0.677 1.00 85.06 181 LEU A O 1
ATOM 1494 N N . ARG A 1 182 ? 2.477 10.891 -0.715 1.00 86.06 182 ARG A N 1
ATOM 1495 C CA . ARG A 1 182 ? 2.351 10.997 -2.169 1.00 86.06 182 ARG A CA 1
ATOM 1496 C C . ARG A 1 182 ? 3.602 10.493 -2.894 1.00 86.06 182 ARG A C 1
ATOM 1498 O O . ARG A 1 182 ? 3.470 9.722 -3.845 1.00 86.06 182 ARG A O 1
ATOM 1505 N N . TYR A 1 183 ? 4.799 10.897 -2.473 1.00 87.44 183 TYR A N 1
ATOM 1506 C CA . TYR A 1 183 ? 6.061 10.449 -3.070 1.00 87.44 183 TYR A CA 1
ATOM 1507 C C . TYR A 1 183 ? 6.247 8.947 -2.905 1.00 87.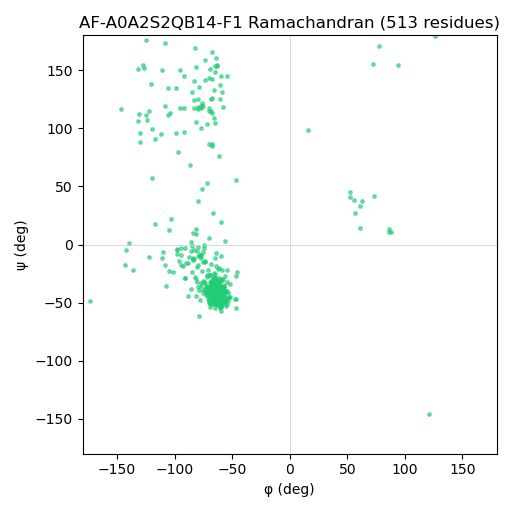44 183 TYR A C 1
ATOM 1509 O O . TYR A 1 183 ? 6.570 8.262 -3.868 1.00 87.44 183 TYR A O 1
ATOM 1517 N N . THR A 1 184 ? 5.950 8.412 -1.724 1.00 89.06 184 THR A N 1
ATOM 1518 C CA . THR A 1 184 ? 6.049 6.976 -1.462 1.00 89.06 184 THR A CA 1
ATOM 1519 C C . THR A 1 184 ? 5.122 6.168 -2.372 1.00 89.06 184 THR A C 1
ATOM 1521 O O . THR A 1 184 ? 5.555 5.208 -3.012 1.00 89.06 184 THR A O 1
ATOM 1524 N N . ARG A 1 185 ? 3.858 6.591 -2.505 1.00 90.62 185 ARG A N 1
ATOM 1525 C CA . ARG A 1 185 ? 2.882 5.946 -3.399 1.00 90.62 185 ARG A CA 1
ATOM 1526 C C . ARG A 1 185 ? 3.316 6.018 -4.863 1.00 90.62 185 ARG A C 1
ATOM 1528 O O . ARG A 1 185 ? 3.239 5.025 -5.583 1.00 90.62 185 ARG A O 1
ATOM 1535 N N . ASN A 1 186 ? 3.835 7.167 -5.295 1.00 91.44 186 ASN A N 1
ATOM 1536 C CA . ASN A 1 186 ? 4.356 7.336 -6.649 1.00 91.44 186 ASN A CA 1
ATOM 1537 C C . ASN A 1 186 ? 5.628 6.518 -6.902 1.00 91.44 186 ASN A C 1
ATOM 1539 O O . ASN A 1 186 ? 5.769 5.966 -7.985 1.00 91.44 186 ASN A O 1
ATOM 1543 N N . LEU A 1 187 ? 6.519 6.361 -5.920 1.00 94.25 187 LEU A N 1
ATOM 1544 C CA . LEU A 1 187 ? 7.690 5.493 -6.046 1.00 94.25 187 LEU A CA 1
ATOM 1545 C C . LEU A 1 187 ? 7.277 4.034 -6.278 1.00 94.25 187 LEU A C 1
ATOM 1547 O O . LEU A 1 187 ? 7.832 3.376 -7.159 1.00 94.25 187 LEU A O 1
ATOM 1551 N N . VAL A 1 188 ? 6.274 3.549 -5.539 1.00 94.50 188 VAL A N 1
ATOM 1552 C CA . VAL A 1 188 ? 5.693 2.214 -5.752 1.00 94.50 188 VAL A CA 1
ATOM 1553 C C . VAL A 1 188 ? 5.112 2.104 -7.166 1.00 94.50 188 VAL A C 1
ATOM 1555 O O . VAL A 1 188 ? 5.472 1.187 -7.909 1.00 94.50 188 VAL A O 1
ATOM 1558 N N . ALA A 1 189 ? 4.285 3.069 -7.581 1.00 94.31 189 ALA A N 1
ATOM 1559 C CA . ALA A 1 189 ? 3.676 3.089 -8.911 1.00 94.31 189 ALA A CA 1
ATOM 1560 C C . ALA A 1 189 ? 4.718 3.146 -10.046 1.00 94.31 189 ALA A C 1
ATOM 1562 O O . ALA A 1 189 ? 4.587 2.433 -11.046 1.00 94.31 189 ALA A O 1
ATOM 1563 N N . PHE A 1 190 ? 5.775 3.947 -9.890 1.00 96.31 190 PHE A N 1
ATOM 1564 C CA . PHE A 1 190 ? 6.905 4.021 -10.812 1.00 96.31 190 PHE A CA 1
ATOM 1565 C C . PHE A 1 190 ? 7.612 2.670 -10.944 1.00 96.31 190 PHE A C 1
ATOM 1567 O O . PHE A 1 190 ? 7.832 2.214 -12.066 1.00 96.31 190 PHE A O 1
ATOM 1574 N N . ILE A 1 191 ? 7.942 2.007 -9.828 1.00 97.12 191 ILE A N 1
ATOM 1575 C CA . ILE A 1 191 ? 8.625 0.704 -9.844 1.00 97.12 191 ILE A CA 1
ATOM 1576 C C . ILE A 1 191 ? 7.758 -0.347 -10.546 1.00 97.12 191 ILE A C 1
ATOM 1578 O O . ILE A 1 191 ? 8.267 -1.108 -11.369 1.00 97.12 191 ILE A O 1
ATOM 1582 N N . GLU A 1 192 ? 6.446 -0.362 -10.305 1.00 95.69 192 GLU A N 1
ATOM 1583 C CA . GLU A 1 192 ? 5.535 -1.260 -11.019 1.00 95.69 192 GLU A CA 1
ATOM 1584 C C . GLU A 1 192 ? 5.451 -0.957 -12.523 1.00 95.69 192 GLU A C 1
ATOM 1586 O O . GLU A 1 192 ? 5.343 -1.878 -13.339 1.00 95.69 192 GLU A O 1
ATOM 1591 N N . CYS A 1 193 ? 5.473 0.322 -12.912 1.00 95.31 193 CYS A N 1
ATOM 1592 C CA . CYS A 1 193 ? 5.530 0.720 -14.320 1.00 95.31 193 CYS A CA 1
ATOM 1593 C C . CYS A 1 193 ? 6.854 0.287 -14.959 1.00 95.31 193 CYS A C 1
ATOM 1595 O O . CYS A 1 193 ? 6.849 -0.276 -16.054 1.00 95.31 193 CYS A O 1
ATOM 1597 N N . LEU A 1 194 ? 7.973 0.471 -14.255 1.00 96.56 194 LEU A N 1
ATOM 1598 C CA . LEU A 1 194 ? 9.295 0.037 -14.691 1.00 96.56 194 LEU A CA 1
ATOM 1599 C C . LEU A 1 194 ? 9.343 -1.479 -14.878 1.00 96.56 194 LEU A C 1
ATOM 1601 O O . LEU A 1 194 ? 9.816 -1.943 -15.912 1.00 96.56 194 LEU A O 1
ATOM 1605 N N . GLU A 1 195 ? 8.801 -2.249 -13.934 1.00 95.75 195 GLU A N 1
ATOM 1606 C CA . GLU A 1 195 ? 8.719 -3.705 -14.039 1.00 95.75 195 GLU A CA 1
ATOM 1607 C C . GLU A 1 195 ? 7.917 -4.130 -15.278 1.00 95.75 195 GLU A C 1
ATOM 1609 O O . GLU A 1 195 ? 8.398 -4.944 -16.065 1.00 95.75 195 GLU A O 1
ATOM 1614 N N . LYS A 1 196 ? 6.740 -3.529 -15.518 1.00 94.12 196 LYS A N 1
ATOM 1615 C CA . LYS A 1 196 ? 5.923 -3.795 -16.720 1.00 94.12 196 LYS A CA 1
ATOM 1616 C C . LYS A 1 196 ? 6.698 -3.498 -18.007 1.00 94.12 196 LYS A C 1
ATOM 1618 O O . LYS A 1 196 ? 6.703 -4.325 -18.921 1.00 94.12 196 LYS A O 1
ATOM 1623 N N . SER A 1 197 ? 7.365 -2.347 -18.078 1.00 93.88 197 SER A N 1
ATOM 1624 C CA . SER A 1 197 ? 8.123 -1.936 -19.263 1.00 93.88 197 SER A CA 1
ATOM 1625 C C . SER A 1 197 ? 9.369 -2.800 -19.492 1.00 93.88 197 SER A C 1
ATOM 1627 O O . SER A 1 197 ? 9.680 -3.122 -20.640 1.00 93.88 197 SER A O 1
ATOM 1629 N N . VAL A 1 198 ? 10.052 -3.238 -18.428 1.00 95.06 198 VAL A N 1
ATOM 1630 C CA . VAL A 1 198 ? 11.189 -4.171 -18.506 1.00 95.06 198 VAL A CA 1
ATOM 1631 C C . VAL A 1 198 ? 10.726 -5.560 -18.949 1.00 95.06 198 VAL A C 1
ATOM 163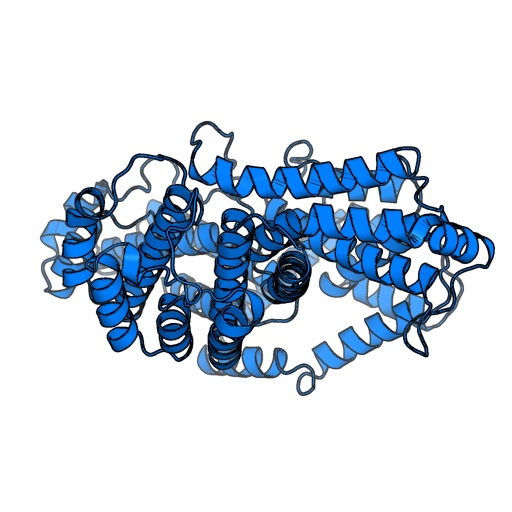3 O O . VAL A 1 198 ? 11.291 -6.093 -19.901 1.00 95.06 198 VAL A O 1
ATOM 1636 N N . CYS A 1 199 ? 9.672 -6.125 -18.352 1.00 93.75 199 CYS A N 1
ATOM 1637 C CA . CYS A 1 199 ? 9.113 -7.416 -18.773 1.00 93.75 199 CYS A CA 1
ATOM 1638 C C . CYS A 1 199 ? 8.676 -7.391 -20.245 1.00 93.75 199 CYS A C 1
ATOM 1640 O O . CYS A 1 199 ? 9.000 -8.301 -21.003 1.00 93.75 199 CYS A O 1
ATOM 1642 N N . ASN A 1 200 ? 8.034 -6.309 -20.695 1.00 94.38 200 ASN A N 1
ATOM 1643 C CA . ASN A 1 200 ? 7.690 -6.140 -22.108 1.00 94.38 200 ASN A CA 1
ATOM 1644 C C . ASN A 1 200 ? 8.927 -6.028 -23.022 1.00 94.38 200 ASN A C 1
ATOM 1646 O O . ASN A 1 200 ? 8.880 -6.438 -24.179 1.00 94.38 200 ASN A O 1
ATOM 1650 N N . ALA A 1 201 ? 10.048 -5.493 -22.535 1.00 94.25 201 ALA A N 1
ATOM 1651 C CA . ALA A 1 201 ? 11.294 -5.467 -23.298 1.00 94.25 201 ALA A CA 1
ATOM 1652 C C . ALA A 1 201 ? 11.992 -6.840 -23.360 1.00 94.25 201 ALA A C 1
ATOM 1654 O O . ALA A 1 201 ? 12.661 -7.117 -24.358 1.00 94.25 201 ALA A O 1
ATOM 1655 N N . ILE A 1 202 ? 11.848 -7.676 -22.324 1.00 94.94 202 ILE A N 1
ATOM 1656 C CA . ILE A 1 202 ? 12.434 -9.025 -22.243 1.00 94.94 202 ILE A CA 1
ATOM 1657 C C . ILE A 1 202 ? 11.605 -10.024 -23.058 1.00 94.94 202 ILE A C 1
ATOM 1659 O O . ILE A 1 202 ? 12.117 -10.592 -24.023 1.00 94.94 202 ILE A O 1
ATOM 1663 N N . ASP A 1 203 ? 10.339 -10.208 -22.679 1.00 92.06 203 ASP A N 1
ATOM 1664 C CA . ASP A 1 203 ? 9.470 -11.278 -23.188 1.00 92.06 203 ASP A CA 1
ATOM 1665 C C . ASP A 1 203 ? 8.485 -10.778 -24.255 1.00 92.06 203 ASP A C 1
ATOM 1667 O O . ASP A 1 203 ? 8.034 -11.539 -25.112 1.00 92.06 203 ASP A O 1
ATOM 1671 N N . GLY A 1 204 ? 8.180 -9.477 -24.247 1.00 89.50 204 GLY A N 1
ATOM 1672 C CA . GLY A 1 204 ? 7.101 -8.909 -25.052 1.00 89.50 204 GLY A CA 1
ATOM 1673 C C . GLY A 1 204 ? 5.721 -9.164 -24.448 1.00 89.50 204 GLY A C 1
ATOM 1674 O O . GLY A 1 204 ? 5.546 -9.910 -23.487 1.00 89.50 204 GLY A O 1
ATOM 1675 N N . THR A 1 205 ? 4.709 -8.524 -25.022 1.00 88.50 205 THR A N 1
ATOM 1676 C CA . THR A 1 205 ? 3.303 -8.793 -24.701 1.00 88.50 205 THR A CA 1
ATOM 1677 C C . THR A 1 205 ? 2.536 -9.089 -25.984 1.00 88.50 205 THR A C 1
ATOM 1679 O O . THR A 1 205 ? 2.906 -8.613 -27.055 1.00 88.50 205 THR A O 1
ATOM 1682 N N . ALA A 1 206 ? 1.469 -9.889 -25.888 1.00 84.38 206 ALA A N 1
ATOM 1683 C CA . ALA A 1 206 ? 0.692 -10.284 -27.063 1.00 84.38 206 ALA A CA 1
ATOM 1684 C C . ALA A 1 206 ? -0.055 -9.094 -27.695 1.00 84.38 206 ALA A C 1
ATOM 1686 O O . ALA A 1 206 ? 0.032 -8.870 -28.897 1.00 84.38 206 ALA A O 1
ATOM 1687 N N . THR A 1 207 ? -0.801 -8.334 -26.886 1.00 84.25 207 THR A N 1
ATOM 1688 C CA . THR A 1 207 ? -1.667 -7.233 -27.363 1.00 84.25 207 THR A CA 1
ATOM 1689 C C . THR A 1 207 ? -1.697 -6.016 -26.432 1.00 84.25 207 THR A C 1
ATOM 1691 O O . THR A 1 207 ? -2.348 -5.016 -26.739 1.00 84.25 207 THR A O 1
ATOM 1694 N N . ALA A 1 208 ? -1.040 -6.096 -25.271 1.00 85.06 208 ALA A N 1
ATOM 1695 C CA . ALA A 1 208 ? -1.205 -5.120 -24.196 1.00 85.06 208 ALA A CA 1
ATOM 1696 C C . ALA A 1 208 ? -0.291 -3.897 -24.340 1.00 85.06 208 ALA A C 1
ATOM 1698 O O . ALA A 1 208 ? -0.723 -2.787 -24.040 1.00 85.06 208 ALA A O 1
ATOM 1699 N N . LEU A 1 209 ? 0.951 -4.096 -24.784 1.00 90.06 209 LEU A N 1
ATOM 1700 C CA . LEU A 1 209 ? 1.971 -3.060 -24.922 1.00 90.06 209 LEU A CA 1
ATOM 1701 C C . LEU A 1 209 ? 2.631 -3.148 -26.305 1.00 90.06 209 LEU A C 1
ATOM 1703 O O . LEU A 1 209 ? 2.712 -4.233 -26.885 1.00 90.06 209 LEU A O 1
ATOM 1707 N N . PRO A 1 210 ? 3.122 -2.024 -26.850 1.00 88.81 210 PRO A N 1
ATOM 1708 C CA . PRO A 1 210 ? 3.869 -2.028 -28.102 1.00 88.81 210 PRO A CA 1
ATOM 1709 C C . PRO A 1 210 ? 5.169 -2.831 -27.970 1.00 88.81 210 PRO A C 1
ATOM 1711 O O . PRO A 1 210 ? 5.779 -2.925 -26.902 1.00 88.81 210 PRO A O 1
ATOM 1714 N N . ILE A 1 211 ? 5.655 -3.341 -29.097 1.00 87.56 211 ILE A N 1
ATOM 1715 C CA . ILE A 1 211 ? 6.953 -4.012 -29.154 1.00 87.56 211 ILE A CA 1
ATOM 1716 C C . ILE A 1 211 ? 8.063 -2.977 -28.931 1.00 87.56 211 ILE A C 1
ATOM 1718 O O . ILE A 1 211 ? 8.169 -1.992 -29.667 1.00 87.56 211 ILE A O 1
ATOM 1722 N N . ALA A 1 212 ? 8.925 -3.225 -27.943 1.00 89.25 212 ALA A N 1
ATOM 1723 C CA . ALA A 1 212 ? 10.090 -2.385 -27.685 1.00 89.25 212 ALA A CA 1
ATOM 1724 C C . ALA A 1 212 ? 11.080 -2.398 -28.869 1.00 89.25 212 ALA A C 1
ATOM 1726 O O . ALA A 1 212 ? 11.179 -3.366 -29.630 1.00 89.25 212 ALA A O 1
ATOM 1727 N N . GLN A 1 213 ? 11.860 -1.325 -29.021 1.00 90.00 213 GLN A N 1
ATOM 1728 C CA . GLN A 1 213 ? 12.837 -1.210 -30.108 1.00 90.00 213 GLN A CA 1
ATOM 1729 C C . GLN A 1 213 ? 13.879 -2.344 -30.057 1.00 90.00 213 GLN A C 1
ATOM 1731 O O . GLN A 1 213 ? 14.322 -2.753 -28.982 1.00 90.00 213 GLN A O 1
ATOM 1736 N N . LYS A 1 214 ? 14.333 -2.824 -31.225 1.00 92.12 214 LYS A N 1
ATOM 1737 C CA . LYS A 1 214 ? 15.304 -3.931 -31.347 1.00 92.12 214 LYS A CA 1
ATOM 1738 C C . LYS A 1 214 ? 16.546 -3.804 -30.434 1.00 92.12 214 LYS A C 1
ATOM 1740 O O . LYS A 1 214 ? 16.852 -4.791 -29.764 1.00 92.12 214 LYS A O 1
ATOM 1745 N N . PRO A 1 215 ? 17.249 -2.650 -30.339 1.00 93.56 215 PRO A N 1
ATOM 1746 C CA . PRO A 1 215 ? 18.409 -2.524 -29.448 1.00 93.56 215 PRO A CA 1
ATOM 1747 C C . PRO A 1 215 ? 18.051 -2.608 -27.958 1.00 93.56 215 PRO A C 1
ATOM 1749 O O . PRO A 1 215 ? 18.851 -3.104 -27.166 1.00 93.56 215 PRO A O 1
ATOM 1752 N N . VAL A 1 216 ? 16.861 -2.142 -27.575 1.00 93.88 216 VAL A N 1
ATOM 1753 C CA . VAL A 1 216 ? 16.354 -2.208 -26.197 1.00 93.88 216 VAL A CA 1
ATOM 1754 C C . VAL A 1 216 ? 16.032 -3.655 -25.837 1.00 93.88 216 VAL A C 1
ATOM 1756 O O . VAL A 1 216 ? 16.530 -4.163 -24.836 1.00 93.88 216 VAL A O 1
ATOM 1759 N N . ARG A 1 217 ? 15.293 -4.356 -26.704 1.00 95.12 217 ARG A N 1
ATOM 1760 C CA . ARG A 1 217 ? 14.979 -5.781 -26.531 1.00 95.12 217 ARG A CA 1
ATOM 1761 C C . ARG A 1 217 ? 16.227 -6.637 -26.387 1.00 95.12 217 ARG A C 1
ATOM 1763 O O . ARG A 1 217 ? 16.323 -7.432 -25.464 1.00 95.12 217 ARG A O 1
ATOM 1770 N N . HIS A 1 218 ? 17.203 -6.460 -27.279 1.00 95.88 218 HIS A N 1
ATOM 1771 C CA . HIS A 1 218 ? 18.446 -7.226 -27.220 1.00 95.88 218 HIS A CA 1
ATOM 1772 C C . HIS A 1 218 ? 19.193 -7.003 -25.895 1.00 95.88 218 HIS A C 1
ATOM 1774 O O . HIS A 1 218 ? 19.650 -7.964 -25.276 1.00 95.88 218 HIS A O 1
ATOM 1780 N N . PHE A 1 219 ? 19.271 -5.752 -25.429 1.00 97.12 219 PHE A N 1
ATOM 1781 C CA . PHE A 1 219 ? 19.874 -5.418 -24.141 1.00 97.12 219 PHE A CA 1
ATOM 1782 C C . PHE A 1 219 ? 19.167 -6.114 -22.969 1.00 97.12 219 PHE A C 1
ATOM 1784 O O . PHE A 1 219 ? 19.825 -6.810 -22.197 1.00 97.12 219 PHE A O 1
ATOM 1791 N N . PHE A 1 220 ? 17.846 -5.969 -22.841 1.00 96.75 220 PHE A N 1
ATOM 1792 C CA . PHE A 1 220 ? 17.108 -6.532 -21.707 1.00 96.75 220 PHE A CA 1
ATOM 1793 C C . PHE A 1 220 ? 17.012 -8.056 -21.757 1.00 96.75 220 PHE A C 1
ATOM 1795 O O . PHE A 1 220 ? 17.175 -8.698 -20.727 1.00 96.75 220 PHE A O 1
ATOM 1802 N N . HIS A 1 221 ? 16.856 -8.654 -22.940 1.00 96.44 221 HIS A N 1
ATOM 1803 C CA . HIS A 1 221 ? 16.863 -10.108 -23.085 1.00 96.44 221 HIS A CA 1
ATOM 1804 C C . HIS A 1 221 ? 18.205 -10.721 -22.650 1.00 96.44 221 HIS A C 1
ATOM 1806 O O . HIS A 1 221 ? 18.231 -11.744 -21.970 1.00 96.44 221 HIS A O 1
ATOM 1812 N N . THR A 1 222 ? 19.326 -10.077 -22.995 1.00 96.88 222 THR A N 1
ATOM 1813 C CA . THR A 1 222 ? 20.670 -10.535 -22.595 1.00 96.88 222 THR A CA 1
ATOM 1814 C C . THR A 1 222 ? 20.884 -10.407 -21.082 1.00 96.88 222 THR A C 1
ATOM 1816 O O . THR A 1 222 ? 21.518 -11.262 -20.476 1.00 96.88 222 THR A O 1
ATOM 1819 N N . ASN A 1 223 ? 20.314 -9.371 -20.458 1.00 96.31 223 ASN A N 1
ATOM 1820 C CA . ASN A 1 223 ? 20.476 -9.060 -19.031 1.00 96.31 223 ASN A CA 1
ATOM 1821 C C . ASN A 1 223 ? 19.248 -9.448 -18.179 1.00 96.31 223 ASN A C 1
ATOM 1823 O O . ASN A 1 223 ? 19.040 -8.892 -17.098 1.00 96.31 223 ASN A O 1
ATOM 1827 N N . ARG A 1 224 ? 18.410 -10.384 -18.651 1.00 96.50 224 ARG A N 1
ATOM 1828 C CA . ARG A 1 224 ? 17.123 -10.714 -18.010 1.00 96.50 224 ARG A CA 1
ATOM 1829 C C . ARG A 1 224 ? 17.282 -11.209 -16.572 1.00 96.50 224 ARG A C 1
ATOM 1831 O O . ARG A 1 224 ? 16.530 -10.794 -15.700 1.00 96.50 224 ARG A O 1
ATOM 1838 N N . ASN A 1 225 ? 18.305 -12.027 -16.315 1.00 94.81 225 ASN A N 1
ATOM 1839 C CA . ASN A 1 225 ? 18.553 -12.597 -14.990 1.00 94.81 225 ASN A CA 1
ATOM 1840 C C . ASN A 1 225 ? 18.871 -11.495 -13.976 1.00 94.81 225 ASN A C 1
ATOM 1842 O O . ASN A 1 225 ? 18.253 -11.453 -12.923 1.00 94.81 225 ASN A O 1
ATOM 1846 N N . THR A 1 226 ? 19.726 -10.533 -14.338 1.00 95.56 226 THR A N 1
ATOM 1847 C CA . THR A 1 226 ? 20.037 -9.373 -13.487 1.00 95.56 226 THR A CA 1
ATOM 1848 C C . THR A 1 226 ? 18.793 -8.543 -13.172 1.00 95.56 226 THR A C 1
ATOM 1850 O O . THR A 1 226 ? 18.641 -8.057 -12.055 1.00 95.56 226 THR A O 1
ATOM 1853 N N . CYS A 1 227 ? 17.878 -8.392 -14.136 1.00 95.69 227 CYS A N 1
ATOM 1854 C CA . CYS A 1 227 ? 16.617 -7.683 -13.910 1.00 95.69 227 CYS A CA 1
ATOM 1855 C C . CYS A 1 227 ? 15.694 -8.455 -12.952 1.00 95.69 227 CYS A C 1
ATOM 1857 O O . CYS A 1 227 ? 15.095 -7.851 -12.066 1.00 95.69 227 CYS A O 1
ATOM 1859 N N . TYR A 1 228 ? 15.589 -9.780 -13.103 1.00 93.31 228 TYR A N 1
ATOM 1860 C CA . TYR A 1 228 ? 14.787 -10.626 -12.215 1.00 93.31 228 TYR A CA 1
ATOM 1861 C C . TYR A 1 228 ? 15.354 -10.697 -10.799 1.00 93.31 228 TYR A C 1
ATOM 1863 O O . TYR A 1 228 ? 14.596 -10.579 -9.837 1.00 93.31 228 TYR A O 1
ATOM 1871 N N . GLU A 1 229 ? 16.672 -10.817 -10.668 1.00 93.31 229 GLU A N 1
ATOM 1872 C CA . GLU A 1 229 ? 17.371 -10.766 -9.386 1.00 93.31 229 GLU A CA 1
ATOM 1873 C C . GLU A 1 229 ? 17.125 -9.425 -8.694 1.00 93.31 229 GLU A C 1
ATOM 1875 O O . GLU A 1 229 ? 16.644 -9.416 -7.563 1.00 93.31 229 GLU A O 1
ATOM 1880 N N . TRP A 1 230 ? 17.342 -8.298 -9.384 1.00 95.38 230 TRP A N 1
ATOM 1881 C CA . TRP A 1 230 ? 17.070 -6.965 -8.834 1.00 95.38 230 TRP A CA 1
ATOM 1882 C C . TRP A 1 230 ? 15.607 -6.798 -8.408 1.00 95.38 230 TRP A C 1
ATOM 1884 O O . TRP A 1 230 ? 15.320 -6.340 -7.304 1.00 95.38 230 TRP A O 1
ATOM 1894 N N . ASN A 1 231 ? 14.662 -7.244 -9.239 1.00 93.00 231 ASN A N 1
ATOM 1895 C CA . ASN A 1 231 ? 13.247 -7.227 -8.878 1.00 93.00 231 ASN A CA 1
ATOM 1896 C C . ASN A 1 231 ? 12.953 -8.066 -7.634 1.00 93.00 231 ASN A C 1
ATOM 1898 O O . ASN A 1 231 ? 12.033 -7.714 -6.904 1.00 93.00 231 ASN A O 1
ATOM 1902 N N . SER A 1 232 ? 13.682 -9.163 -7.406 1.00 91.94 232 SER A N 1
ATOM 1903 C CA . SER A 1 232 ? 13.546 -10.007 -6.217 1.00 91.94 232 SER A CA 1
ATOM 1904 C C . SER A 1 232 ? 14.119 -9.332 -4.969 1.00 91.94 232 SER A C 1
ATOM 1906 O O . SER A 1 232 ? 13.486 -9.387 -3.915 1.00 91.94 232 SER A O 1
ATOM 1908 N N . THR A 1 233 ? 15.267 -8.648 -5.068 1.00 92.75 233 THR A N 1
ATOM 1909 C CA . THR A 1 233 ? 15.922 -8.008 -3.908 1.00 92.75 233 THR A CA 1
ATOM 1910 C C . THR A 1 233 ? 15.111 -6.858 -3.315 1.00 92.75 233 THR A C 1
ATOM 1912 O O . THR A 1 233 ? 15.201 -6.596 -2.113 1.00 92.75 233 THR A O 1
ATOM 1915 N N . ILE A 1 234 ? 14.299 -6.177 -4.127 1.00 94.25 234 ILE A N 1
ATOM 1916 C CA . ILE A 1 234 ? 13.454 -5.068 -3.669 1.00 94.25 234 ILE A CA 1
ATOM 1917 C C . ILE A 1 234 ? 12.081 -5.513 -3.144 1.00 94.25 234 ILE A C 1
ATOM 1919 O O . ILE A 1 234 ? 11.391 -4.695 -2.541 1.00 94.25 234 ILE A O 1
ATOM 1923 N N . ARG A 1 235 ? 11.656 -6.779 -3.327 1.00 94.19 235 ARG A N 1
ATOM 1924 C CA . ARG A 1 235 ? 10.275 -7.220 -3.009 1.00 94.19 235 ARG A CA 1
ATOM 1925 C C . ARG A 1 235 ? 9.880 -7.016 -1.556 1.00 94.19 235 ARG A C 1
ATOM 1927 O O . ARG A 1 235 ? 8.765 -6.576 -1.309 1.00 94.19 235 ARG A O 1
ATOM 1934 N N . SER A 1 236 ? 10.775 -7.322 -0.620 1.00 91.81 236 SER A N 1
ATOM 1935 C CA . SER A 1 236 ? 10.504 -7.146 0.813 1.00 91.81 236 SER A CA 1
ATOM 1936 C C . SER A 1 236 ? 10.282 -5.667 1.161 1.00 91.81 236 SER A C 1
ATOM 1938 O O . SER A 1 236 ? 9.304 -5.317 1.818 1.00 91.81 236 SER A O 1
ATOM 1940 N N . ALA A 1 237 ? 11.110 -4.771 0.609 1.00 92.94 237 ALA A N 1
ATOM 1941 C CA . ALA A 1 237 ? 10.929 -3.330 0.774 1.00 92.94 237 ALA A CA 1
ATOM 1942 C C . ALA A 1 237 ? 9.637 -2.833 0.104 1.00 92.94 237 ALA A C 1
ATOM 1944 O O . ALA A 1 237 ? 8.896 -2.067 0.710 1.00 92.94 237 ALA A O 1
ATOM 1945 N N . MET A 1 238 ? 9.329 -3.307 -1.109 1.00 94.94 238 MET A N 1
ATOM 1946 C CA . MET A 1 238 ? 8.079 -2.986 -1.808 1.00 94.94 238 MET A CA 1
ATOM 1947 C C . MET A 1 238 ? 6.849 -3.427 -1.016 1.00 94.94 238 MET A C 1
ATOM 1949 O O . MET A 1 238 ? 5.897 -2.658 -0.917 1.00 94.94 238 MET A O 1
ATOM 1953 N N . LEU A 1 239 ? 6.868 -4.629 -0.434 1.00 93.31 239 LEU A N 1
ATOM 1954 C CA . LEU A 1 239 ? 5.789 -5.148 0.406 1.00 93.31 239 LEU A CA 1
ATOM 1955 C C . LEU A 1 239 ? 5.559 -4.242 1.622 1.00 93.31 239 LEU A C 1
ATOM 1957 O O . LEU A 1 239 ? 4.446 -3.757 1.816 1.00 93.31 239 LEU A O 1
ATOM 1961 N N . ALA A 1 240 ? 6.618 -3.950 2.382 1.00 89.94 240 ALA A N 1
ATOM 1962 C CA . ALA A 1 240 ? 6.535 -3.099 3.565 1.00 89.94 240 ALA A CA 1
ATOM 1963 C C . ALA A 1 240 ? 6.062 -1.674 3.229 1.00 89.94 240 ALA A C 1
ATOM 1965 O O . ALA A 1 240 ? 5.164 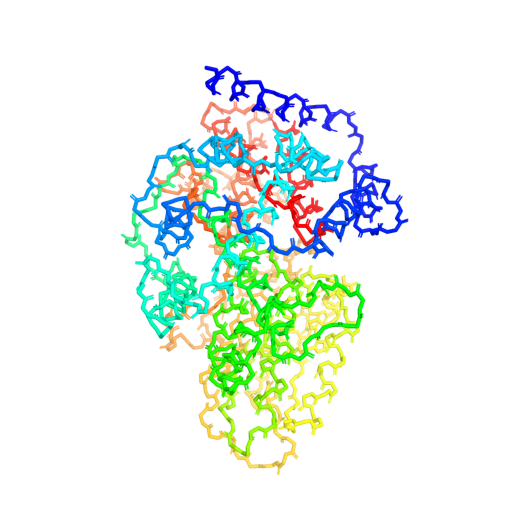-1.142 3.880 1.00 89.94 240 ALA A O 1
ATOM 1966 N N . VAL A 1 241 ? 6.634 -1.049 2.199 1.00 91.31 241 VAL A N 1
ATOM 1967 C CA . VAL A 1 241 ? 6.297 0.327 1.809 1.00 91.31 241 VAL A CA 1
ATOM 1968 C C . VAL A 1 241 ? 4.879 0.421 1.243 1.00 91.31 241 VAL A C 1
ATOM 1970 O O . VAL A 1 241 ? 4.134 1.331 1.607 1.00 91.31 241 VAL A O 1
ATOM 1973 N N . SER A 1 242 ? 4.467 -0.532 0.403 1.00 92.19 242 SER A N 1
ATOM 1974 C CA . SER A 1 242 ? 3.106 -0.558 -0.154 1.00 92.19 242 SER A CA 1
ATOM 1975 C C . SER A 1 242 ? 2.062 -0.718 0.948 1.00 92.19 242 SER A C 1
ATOM 1977 O O . SER A 1 242 ? 1.056 -0.017 0.949 1.00 92.19 242 SER A O 1
ATOM 1979 N N . LEU A 1 243 ? 2.315 -1.593 1.922 1.00 88.88 243 LEU A N 1
ATOM 1980 C CA . LEU A 1 243 ? 1.387 -1.822 3.024 1.00 88.88 243 LEU A CA 1
ATOM 1981 C C . LEU A 1 243 ? 1.226 -0.565 3.889 1.00 88.88 243 LEU A C 1
ATOM 1983 O O . LEU A 1 243 ? 0.115 -0.085 4.077 1.00 88.88 243 LEU A O 1
ATOM 1987 N N . ASN A 1 244 ? 2.332 0.036 4.330 1.00 86.50 244 ASN A N 1
ATOM 1988 C CA . ASN A 1 244 ? 2.308 1.231 5.181 1.00 86.50 244 ASN A CA 1
ATOM 1989 C C . ASN A 1 244 ? 1.739 2.484 4.475 1.00 86.50 244 ASN A C 1
ATOM 1991 O O . ASN A 1 244 ? 1.147 3.348 5.121 1.00 86.50 244 ASN A O 1
ATOM 1995 N N . SER A 1 245 ? 1.864 2.577 3.147 1.00 87.56 245 SER A N 1
ATOM 1996 C CA . SER A 1 245 ? 1.314 3.686 2.348 1.00 87.56 245 SER A CA 1
ATOM 1997 C C . SER A 1 245 ? -0.152 3.499 1.920 1.00 87.56 245 SER A C 1
ATOM 1999 O O . SER A 1 245 ? -0.694 4.358 1.215 1.00 87.56 245 SER A O 1
ATOM 2001 N N . GLY A 1 246 ? -0.810 2.408 2.336 1.00 86.62 246 GLY A N 1
ATOM 2002 C CA . GLY A 1 246 ? -2.214 2.126 2.006 1.00 86.62 246 GLY A CA 1
ATOM 2003 C C . GLY A 1 246 ? -2.404 1.709 0.548 1.00 86.62 246 GLY A C 1
ATOM 2004 O O . GLY A 1 246 ? -3.286 2.221 -0.148 1.00 86.62 246 GLY A O 1
ATOM 2005 N N . LEU A 1 247 ? -1.491 0.869 0.055 1.00 89.12 247 LEU A N 1
ATOM 2006 C CA . LEU A 1 247 ? -1.506 0.235 -1.262 1.00 89.12 247 LEU A CA 1
ATOM 2007 C C . LEU A 1 247 ? -1.532 -1.294 -1.104 1.00 89.12 247 LEU A C 1
ATOM 2009 O O . LEU A 1 247 ? -0.668 -2.004 -1.629 1.00 89.12 247 LEU A O 1
ATOM 2013 N N . SER A 1 248 ? -2.535 -1.835 -0.404 1.00 90.00 248 SER A N 1
ATOM 2014 C CA . SER A 1 248 ? -2.631 -3.277 -0.126 1.00 90.00 248 SER A CA 1
ATOM 2015 C C . SER A 1 248 ? -2.700 -4.137 -1.387 1.00 90.00 248 SER A C 1
ATOM 2017 O O . SER A 1 248 ? -2.177 -5.246 -1.402 1.00 90.00 248 SER A O 1
ATOM 2019 N N . SER A 1 249 ? -3.258 -3.630 -2.492 1.00 89.88 249 SER A N 1
ATOM 2020 C CA . SER A 1 249 ? -3.240 -4.350 -3.780 1.00 89.88 249 SER A CA 1
ATOM 2021 C C . SER A 1 249 ? -1.814 -4.583 -4.305 1.00 89.88 249 SER A C 1
ATOM 2023 O O . SER A 1 249 ? -1.487 -5.684 -4.756 1.00 89.88 249 SER A O 1
ATOM 2025 N N . SER A 1 250 ? -0.952 -3.566 -4.225 1.00 92.19 250 SER A N 1
ATOM 2026 C CA . SER A 1 250 ? 0.465 -3.673 -4.593 1.00 92.19 250 SER A CA 1
ATOM 2027 C C . SER A 1 250 ? 1.221 -4.550 -3.598 1.00 92.19 250 SER A C 1
ATOM 2029 O O . SER A 1 250 ? 1.995 -5.420 -4.005 1.00 92.19 250 SER A O 1
ATOM 2031 N N . ALA A 1 251 ? 0.932 -4.400 -2.300 1.00 93.38 251 ALA A N 1
ATOM 2032 C CA . ALA A 1 251 ? 1.480 -5.252 -1.249 1.00 93.38 251 ALA A CA 1
ATOM 2033 C C . ALA A 1 251 ? 1.181 -6.737 -1.520 1.00 93.38 251 ALA A C 1
ATOM 2035 O O . ALA A 1 251 ? 2.101 -7.548 -1.512 1.00 93.38 251 ALA A O 1
ATOM 2036 N N . ILE A 1 252 ? -0.059 -7.092 -1.875 1.00 95.06 252 ILE A N 1
ATOM 2037 C CA . ILE A 1 252 ? -0.447 -8.470 -2.214 1.00 95.06 252 ILE A CA 1
ATOM 2038 C C . ILE A 1 252 ? 0.373 -9.008 -3.387 1.00 95.06 252 ILE A C 1
ATOM 2040 O O . ILE A 1 252 ? 0.967 -10.079 -3.276 1.00 95.06 252 ILE A O 1
ATOM 2044 N N . ARG A 1 253 ? 0.469 -8.255 -4.490 1.00 94.50 253 ARG A N 1
ATOM 2045 C CA . ARG A 1 253 ? 1.248 -8.656 -5.674 1.00 94.50 253 ARG A CA 1
ATOM 2046 C C . ARG A 1 253 ? 2.713 -8.927 -5.322 1.00 94.50 253 ARG A C 1
ATOM 2048 O O . ARG A 1 253 ? 3.286 -9.925 -5.762 1.00 94.50 253 ARG A O 1
ATOM 2055 N N . HIS A 1 254 ? 3.346 -8.026 -4.571 1.00 95.31 254 HIS A N 1
ATOM 2056 C CA . HIS A 1 254 ? 4.749 -8.182 -4.194 1.00 95.31 254 HIS A CA 1
ATOM 2057 C C . HIS A 1 254 ? 4.948 -9.286 -3.149 1.00 95.31 254 HIS A C 1
ATOM 2059 O O . HIS A 1 254 ? 5.916 -10.039 -3.264 1.00 95.31 254 HIS A O 1
ATOM 2065 N N . GLY A 1 255 ? 4.024 -9.427 -2.198 1.00 94.88 255 GLY A N 1
ATOM 2066 C CA . GLY A 1 255 ? 4.046 -10.445 -1.153 1.00 94.88 255 GLY A CA 1
ATOM 2067 C C . GLY A 1 255 ? 3.838 -11.859 -1.687 1.00 94.88 255 GLY A C 1
ATOM 2068 O O . GLY A 1 255 ? 4.610 -12.741 -1.333 1.00 94.88 255 GLY A O 1
ATOM 2069 N N . GLN A 1 256 ? 2.882 -12.075 -2.600 1.00 94.88 256 GLN A N 1
ATOM 2070 C CA . GLN A 1 256 ? 2.681 -13.375 -3.253 1.00 94.88 256 GLN A CA 1
ATOM 2071 C C . GLN A 1 256 ? 3.950 -13.844 -3.968 1.00 94.88 256 GLN A C 1
ATOM 2073 O O . GLN A 1 256 ? 4.407 -14.959 -3.736 1.00 94.88 256 GLN A O 1
ATOM 2078 N N . TYR A 1 257 ? 4.562 -12.970 -4.773 1.00 93.38 257 TYR A N 1
ATOM 2079 C CA . TYR A 1 257 ? 5.794 -13.300 -5.491 1.00 93.38 257 TYR A CA 1
ATOM 2080 C C . TYR A 1 257 ? 6.972 -13.559 -4.538 1.00 93.38 257 TYR A C 1
ATOM 2082 O O . TYR A 1 257 ? 7.765 -14.469 -4.765 1.00 93.38 257 TYR A O 1
ATOM 2090 N N . LEU A 1 258 ? 7.092 -12.777 -3.458 1.00 93.12 258 LEU A N 1
ATOM 2091 C CA . LEU A 1 258 ? 8.137 -12.961 -2.448 1.00 93.12 258 LEU A CA 1
ATOM 2092 C C . LEU A 1 258 ? 8.004 -14.316 -1.748 1.00 93.12 258 LEU A C 1
ATOM 2094 O O . LEU A 1 258 ? 8.964 -15.076 -1.684 1.00 93.12 258 LEU A O 1
ATOM 2098 N N . VAL A 1 259 ? 6.809 -14.614 -1.250 1.00 92.25 259 VAL A N 1
ATOM 2099 C CA . VAL A 1 259 ? 6.503 -15.832 -0.501 1.00 92.25 259 VAL A CA 1
ATOM 2100 C C . VAL A 1 259 ? 6.634 -17.074 -1.393 1.00 92.25 259 VAL A C 1
ATOM 2102 O O . VAL A 1 259 ? 7.226 -18.070 -0.972 1.00 92.25 259 VAL A O 1
ATOM 2105 N N . GLU A 1 260 ? 6.186 -16.998 -2.649 1.00 91.25 260 GLU A N 1
ATOM 2106 C CA . GLU A 1 260 ? 6.386 -18.058 -3.641 1.00 91.25 260 GLU A CA 1
ATOM 2107 C C . GLU A 1 260 ? 7.879 -18.292 -3.923 1.00 91.25 260 GLU A C 1
ATOM 2109 O O . GLU A 1 260 ? 8.339 -19.434 -3.902 1.00 91.25 260 GLU A O 1
ATOM 2114 N N . ASN A 1 261 ? 8.663 -17.231 -4.132 1.00 89.62 261 ASN A N 1
ATOM 2115 C CA . ASN A 1 261 ? 10.098 -17.364 -4.384 1.00 89.62 261 ASN A CA 1
ATOM 2116 C C . ASN A 1 261 ? 10.854 -17.944 -3.191 1.00 89.62 261 ASN A C 1
ATOM 2118 O O . ASN A 1 261 ? 11.705 -18.806 -3.392 1.00 89.62 261 ASN A O 1
ATOM 2122 N N . LEU A 1 262 ? 10.536 -17.507 -1.970 1.00 88.00 262 LEU A N 1
ATOM 2123 C CA . LEU A 1 262 ? 11.124 -18.060 -0.749 1.00 88.00 262 LEU A CA 1
ATOM 2124 C C . LEU A 1 262 ? 10.804 -19.554 -0.620 1.00 88.00 262 LEU A C 1
ATOM 2126 O O . LEU A 1 262 ? 11.697 -20.339 -0.333 1.00 88.00 262 LEU A O 1
ATOM 2130 N N . SER A 1 263 ? 9.572 -19.975 -0.931 1.00 85.31 263 SER A N 1
ATOM 2131 C CA . SER A 1 263 ? 9.185 -21.394 -0.857 1.00 85.31 263 SER A CA 1
ATOM 2132 C C . SER A 1 263 ? 9.904 -22.304 -1.862 1.00 85.31 263 SER A C 1
ATOM 2134 O O . SER A 1 263 ? 10.030 -23.502 -1.625 1.00 85.31 263 SER A O 1
ATOM 2136 N N . LYS A 1 264 ? 10.386 -21.751 -2.983 1.00 85.62 264 LYS A N 1
ATOM 2137 C CA . LYS A 1 264 ? 11.130 -22.496 -4.014 1.00 85.62 264 LYS A CA 1
ATOM 2138 C C . LYS A 1 264 ? 12.620 -22.638 -3.695 1.00 85.62 264 LYS A C 1
ATOM 2140 O O . LYS A 1 264 ? 13.310 -23.391 -4.379 1.00 85.62 264 LYS A O 1
ATOM 2145 N N . GLN A 1 265 ? 13.137 -21.901 -2.714 1.00 83.56 265 GLN A N 1
ATOM 2146 C CA . GLN A 1 265 ? 14.533 -22.007 -2.298 1.00 83.56 265 GLN A CA 1
ATOM 2147 C C . GLN A 1 265 ? 14.718 -23.244 -1.409 1.00 83.56 265 GLN A C 1
ATOM 2149 O O . GLN A 1 265 ? 13.922 -23.486 -0.507 1.00 83.56 265 GLN A O 1
ATOM 2154 N N . ASN A 1 266 ? 15.785 -24.016 -1.648 1.00 67.06 266 ASN A N 1
ATOM 2155 C CA . ASN A 1 266 ? 16.081 -25.229 -0.870 1.00 67.06 266 ASN A CA 1
ATOM 2156 C C . ASN A 1 266 ? 16.297 -24.931 0.625 1.00 67.06 266 ASN A C 1
ATOM 2158 O O . ASN A 1 266 ? 15.902 -25.723 1.475 1.00 67.06 266 ASN A O 1
ATOM 2162 N N . GLU A 1 267 ? 16.898 -23.781 0.932 1.00 72.31 267 GLU A N 1
ATOM 2163 C CA . GLU A 1 267 ? 17.065 -23.247 2.281 1.00 72.31 267 GLU A CA 1
ATOM 2164 C C . GLU A 1 267 ? 16.618 -21.784 2.258 1.00 72.31 267 GLU A C 1
ATOM 2166 O O . GLU A 1 267 ? 17.300 -20.933 1.689 1.00 72.31 267 GLU A O 1
ATOM 2171 N N . PHE A 1 268 ? 15.453 -21.490 2.837 1.00 73.12 268 PHE A N 1
ATOM 2172 C CA . PHE A 1 268 ? 14.977 -20.119 3.002 1.00 73.12 268 PHE A CA 1
ATOM 2173 C C . PHE A 1 26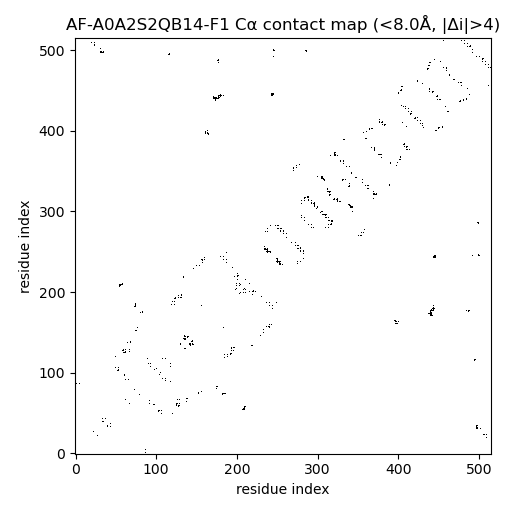8 ? 14.978 -19.715 4.473 1.00 73.12 268 PHE A C 1
ATOM 2175 O O . PHE A 1 268 ? 14.776 -20.531 5.376 1.00 73.12 268 PHE A O 1
ATOM 2182 N N . SER A 1 269 ? 15.179 -18.421 4.720 1.00 80.81 269 SER A N 1
ATOM 2183 C CA . SER A 1 269 ? 15.065 -17.852 6.059 1.00 80.81 269 SER A CA 1
ATOM 2184 C C . SER A 1 269 ? 13.613 -17.938 6.530 1.00 80.81 269 SER A C 1
ATOM 2186 O O . SER A 1 269 ? 12.742 -17.210 6.052 1.00 80.81 269 SER A O 1
ATOM 2188 N N . ILE A 1 270 ? 13.349 -18.817 7.500 1.00 80.88 270 ILE A N 1
ATOM 2189 C CA . ILE A 1 270 ? 12.017 -18.986 8.102 1.00 80.88 270 ILE A CA 1
ATOM 2190 C C . ILE A 1 270 ? 11.517 -17.658 8.685 1.00 80.88 270 ILE A C 1
ATOM 2192 O O . ILE A 1 270 ? 10.335 -17.338 8.574 1.00 80.88 270 ILE A O 1
ATOM 2196 N N . LYS A 1 271 ? 12.429 -16.837 9.221 1.00 81.75 271 LYS A N 1
ATOM 2197 C CA . LYS A 1 271 ? 12.118 -15.486 9.694 1.00 81.75 271 LYS A CA 1
ATOM 2198 C C . LYS A 1 271 ? 11.569 -14.599 8.585 1.00 81.75 271 LYS A C 1
ATOM 2200 O O . LYS A 1 271 ? 10.507 -14.011 8.753 1.00 81.75 271 LYS A O 1
ATOM 2205 N N . GLU A 1 272 ? 12.269 -14.504 7.461 1.00 83.69 272 GLU A N 1
ATOM 2206 C CA . GLU A 1 272 ? 11.830 -13.671 6.335 1.00 83.69 272 GLU A CA 1
ATOM 2207 C C . GLU A 1 272 ? 10.510 -14.172 5.747 1.00 83.69 272 GLU A C 1
ATOM 2209 O O . GLU A 1 272 ? 9.638 -13.368 5.423 1.00 83.69 272 GLU A O 1
ATOM 2214 N N . PHE A 1 273 ? 10.332 -15.492 5.686 1.00 87.56 273 PHE A N 1
ATOM 2215 C CA . PHE A 1 273 ? 9.099 -16.113 5.219 1.00 87.56 273 PHE A CA 1
ATOM 2216 C C . PHE A 1 273 ? 7.895 -15.784 6.109 1.00 87.56 273 PHE A C 1
ATOM 2218 O O . PHE A 1 273 ? 6.858 -15.361 5.601 1.00 87.56 273 PHE A O 1
ATOM 2225 N N . ILE A 1 274 ? 8.029 -15.921 7.433 1.00 86.25 274 ILE A N 1
ATOM 2226 C CA . ILE A 1 274 ? 6.953 -15.591 8.381 1.00 86.25 274 ILE A CA 1
ATOM 2227 C C . ILE A 1 274 ? 6.622 -14.098 8.321 1.00 86.25 274 ILE A C 1
ATOM 2229 O O . ILE A 1 274 ? 5.448 -13.744 8.248 1.00 86.25 274 ILE A O 1
ATOM 2233 N N . LEU A 1 275 ? 7.628 -13.218 8.298 1.00 86.62 275 LEU A N 1
ATOM 2234 C CA . LEU A 1 275 ? 7.407 -11.770 8.202 1.00 86.62 275 LEU A CA 1
ATOM 2235 C C . LEU A 1 275 ? 6.670 -11.390 6.912 1.00 86.62 275 LEU A C 1
ATOM 2237 O O . LEU A 1 275 ? 5.711 -10.617 6.955 1.00 86.62 275 LEU A O 1
ATOM 2241 N N . ALA A 1 276 ? 7.075 -11.972 5.780 1.00 90.56 276 ALA A N 1
ATOM 2242 C CA . ALA A 1 276 ? 6.407 -11.766 4.501 1.00 90.56 276 ALA A CA 1
ATOM 2243 C C . ALA A 1 276 ? 4.961 -12.287 4.521 1.00 90.56 276 ALA A C 1
ATOM 2245 O O . ALA A 1 276 ? 4.066 -11.615 4.009 1.00 90.56 276 ALA A O 1
ATOM 2246 N N . LEU A 1 277 ? 4.712 -13.442 5.150 1.00 92.25 277 LEU A N 1
ATOM 2247 C CA . LEU A 1 277 ? 3.366 -13.990 5.321 1.00 92.25 277 LEU A CA 1
ATOM 2248 C C . LEU A 1 277 ? 2.480 -13.119 6.211 1.00 92.25 277 LEU A C 1
ATOM 2250 O O . LEU A 1 277 ? 1.321 -12.915 5.863 1.00 92.25 277 LEU A O 1
ATOM 2254 N N . ILE A 1 278 ? 3.001 -12.587 7.321 1.00 91.00 278 ILE A N 1
ATOM 2255 C CA . ILE A 1 278 ? 2.249 -11.674 8.194 1.00 91.00 278 ILE A CA 1
ATOM 2256 C C . ILE A 1 278 ? 1.847 -10.425 7.408 1.00 91.00 278 ILE A C 1
ATOM 2258 O O . ILE A 1 278 ? 0.673 -10.070 7.389 1.00 91.00 278 ILE A O 1
ATOM 2262 N N . GLN A 1 279 ? 2.787 -9.792 6.700 1.00 91.12 279 GLN A N 1
ATOM 2263 C CA . GLN A 1 279 ? 2.507 -8.595 5.897 1.00 91.12 279 GLN A CA 1
ATOM 2264 C C . GLN A 1 279 ? 1.530 -8.877 4.744 1.00 91.12 279 GLN A C 1
ATOM 2266 O O . GLN A 1 279 ? 0.638 -8.072 4.483 1.00 91.12 279 GLN A O 1
ATOM 2271 N N . LEU A 1 280 ? 1.656 -10.029 4.078 1.00 94.81 280 LEU A N 1
ATOM 2272 C CA . LEU A 1 280 ? 0.733 -10.453 3.025 1.00 94.81 280 LEU A CA 1
ATOM 2273 C C . LEU A 1 280 ? -0.680 -10.702 3.572 1.00 94.81 280 LEU A C 1
ATOM 2275 O O . LEU A 1 280 ? -1.657 -10.223 2.999 1.00 94.81 280 LEU A O 1
ATOM 2279 N N . ALA A 1 281 ? -0.796 -11.429 4.684 1.00 94.81 281 ALA A N 1
ATOM 2280 C CA . ALA A 1 281 ? -2.074 -11.694 5.335 1.00 94.81 281 ALA A CA 1
ATOM 2281 C C . ALA A 1 281 ? -2.715 -10.400 5.855 1.00 94.81 281 ALA A C 1
ATOM 2283 O O . ALA A 1 281 ? -3.923 -10.213 5.718 1.00 94.81 281 ALA A O 1
ATOM 2284 N N . TRP A 1 282 ? -1.903 -9.471 6.370 1.00 91.69 282 TRP A N 1
ATOM 2285 C CA . TRP A 1 282 ? -2.360 -8.152 6.795 1.00 91.69 282 TRP A CA 1
ATOM 2286 C C . TRP A 1 282 ? -2.913 -7.337 5.617 1.00 91.69 282 TRP A C 1
ATOM 2288 O O . TRP A 1 282 ? -3.988 -6.758 5.739 1.00 91.69 282 TRP A O 1
ATOM 2298 N N . ALA A 1 283 ? -2.268 -7.376 4.446 1.00 91.94 283 ALA A N 1
ATOM 2299 C CA . ALA A 1 283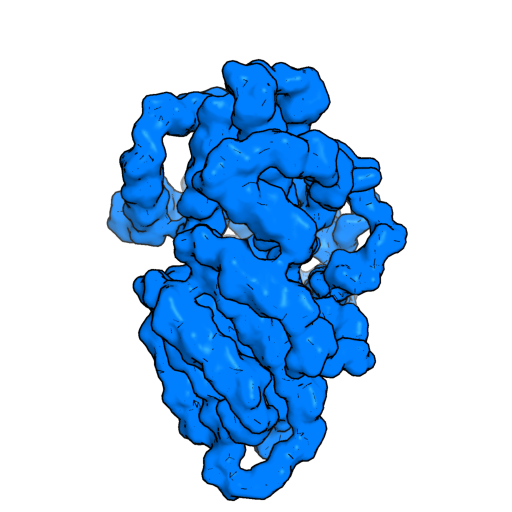 ? -2.785 -6.732 3.236 1.00 91.94 283 ALA A CA 1
ATOM 2300 C C . ALA A 1 283 ? -4.148 -7.308 2.791 1.00 91.94 283 ALA A C 1
ATOM 2302 O O . ALA A 1 283 ? -5.062 -6.557 2.448 1.00 91.94 283 ALA A O 1
ATOM 2303 N N . TYR A 1 284 ? -4.327 -8.634 2.843 1.00 93.44 284 TYR A N 1
ATOM 2304 C CA . TYR A 1 284 ? -5.629 -9.260 2.566 1.00 93.44 284 TYR A CA 1
ATOM 2305 C C . TYR A 1 284 ? -6.699 -8.886 3.593 1.00 93.44 284 TYR A C 1
ATOM 2307 O O . TYR A 1 284 ? -7.838 -8.606 3.218 1.00 93.44 284 TYR A O 1
ATOM 2315 N N . TYR A 1 285 ? -6.332 -8.821 4.876 1.00 91.94 285 TYR A N 1
ATOM 2316 C CA . TYR A 1 285 ? -7.224 -8.358 5.937 1.00 91.94 285 TYR A CA 1
ATOM 2317 C C . TYR A 1 285 ? -7.703 -6.922 5.686 1.00 91.94 285 TYR A C 1
ATOM 2319 O O . TYR A 1 285 ? -8.891 -6.634 5.831 1.00 91.94 285 TYR A O 1
ATOM 2327 N N . LYS A 1 286 ? -6.811 -6.027 5.248 1.00 87.69 286 LYS A N 1
ATOM 2328 C CA . LYS A 1 286 ? -7.151 -4.630 4.941 1.00 87.69 286 LYS A CA 1
ATOM 2329 C C . LYS A 1 286 ? -8.096 -4.490 3.747 1.00 87.69 286 LYS A C 1
ATOM 2331 O O . LYS A 1 286 ? -8.930 -3.590 3.741 1.00 87.69 286 LYS A O 1
ATOM 2336 N N . LEU A 1 287 ? -8.049 -5.421 2.794 1.00 87.56 287 LEU A N 1
ATOM 2337 C CA . LEU A 1 287 ? -9.039 -5.523 1.715 1.00 87.56 287 LEU A CA 1
ATOM 2338 C C . LEU A 1 287 ? -10.302 -6.319 2.089 1.00 87.56 287 LEU A C 1
ATOM 2340 O O . LEU A 1 287 ? -11.208 -6.409 1.267 1.00 87.56 287 LEU A O 1
ATOM 2344 N N . LYS A 1 288 ? -10.387 -6.855 3.316 1.00 89.38 288 LYS A N 1
ATOM 2345 C CA . LYS A 1 288 ? -11.499 -7.688 3.816 1.00 89.38 288 LYS A CA 1
ATOM 2346 C C . LYS A 1 288 ? -11.701 -8.993 3.026 1.00 89.38 288 LYS A C 1
ATOM 2348 O O . LYS A 1 288 ? -12.810 -9.506 2.922 1.00 89.38 288 LYS A O 1
ATOM 2353 N N . GLU A 1 289 ? -10.611 -9.564 2.517 1.00 91.75 289 GLU A N 1
ATOM 2354 C CA . GLU A 1 289 ? -10.611 -10.787 1.702 1.00 91.75 289 GLU A CA 1
ATOM 2355 C C . GLU A 1 289 ? -10.289 -12.026 2.557 1.00 91.75 289 GLU A C 1
ATOM 2357 O O . GLU A 1 289 ? -9.157 -12.519 2.581 1.00 91.75 289 GLU A O 1
ATOM 2362 N N . SER A 1 290 ? -11.283 -12.538 3.286 1.00 94.88 290 SER A N 1
ATOM 2363 C CA . SER A 1 290 ? -11.096 -13.646 4.239 1.00 94.88 290 SER A CA 1
ATOM 2364 C C . SER A 1 290 ? -10.716 -14.977 3.580 1.00 94.88 290 SER A C 1
ATOM 2366 O O . SER A 1 290 ? -9.857 -15.701 4.089 1.00 94.88 290 SER A O 1
ATOM 2368 N N . ASP A 1 291 ? -11.297 -15.290 2.422 1.00 95.50 291 ASP A N 1
ATOM 2369 C CA . ASP A 1 291 ? -11.046 -16.547 1.710 1.00 95.50 291 ASP A CA 1
ATOM 2370 C C . ASP A 1 291 ? -9.598 -16.655 1.223 1.00 95.50 291 ASP A C 1
ATOM 2372 O O . ASP A 1 291 ? -8.990 -17.725 1.292 1.00 95.50 291 ASP A O 1
ATOM 2376 N N . CYS A 1 292 ? 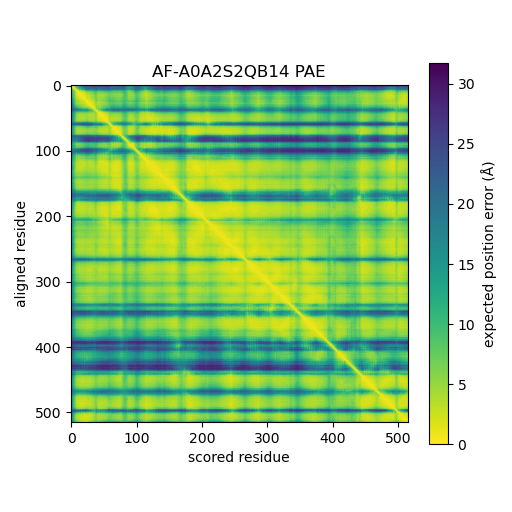-9.001 -15.531 0.816 1.00 95.62 292 CYS A N 1
ATOM 2377 C CA . CYS A 1 292 ? -7.593 -15.479 0.430 1.00 95.62 292 CYS A CA 1
ATOM 2378 C C . CYS A 1 292 ? -6.671 -15.812 1.613 1.00 95.62 292 CYS A C 1
ATOM 2380 O O . CYS A 1 292 ? -5.696 -16.547 1.447 1.00 95.62 292 CYS A O 1
ATOM 2382 N N . ILE A 1 293 ? -6.999 -15.333 2.819 1.00 96.31 293 ILE A N 1
ATOM 2383 C CA . ILE A 1 293 ? -6.231 -15.618 4.041 1.00 96.31 293 ILE A CA 1
ATOM 2384 C C . ILE A 1 293 ? -6.322 -17.109 4.394 1.00 96.31 293 ILE A C 1
ATOM 2386 O O . ILE A 1 293 ? -5.302 -17.741 4.684 1.00 96.31 293 ILE A O 1
ATOM 2390 N N . ARG A 1 294 ? -7.518 -17.708 4.296 1.00 95.56 294 ARG A N 1
ATOM 2391 C CA . ARG A 1 294 ? -7.702 -19.162 4.479 1.00 95.56 294 ARG A CA 1
ATOM 2392 C C . ARG A 1 294 ? -6.917 -19.965 3.438 1.00 95.56 294 ARG A C 1
ATOM 2394 O O . ARG A 1 294 ? -6.307 -20.978 3.779 1.00 95.56 294 ARG A O 1
ATOM 2401 N N . GLY A 1 295 ? -6.868 -19.489 2.194 1.00 95.38 295 GLY A N 1
ATOM 2402 C CA . GLY A 1 295 ? -6.038 -20.066 1.136 1.00 95.38 295 GLY A CA 1
ATOM 2403 C C . GLY A 1 295 ? -4.548 -20.068 1.491 1.00 95.38 295 GLY A C 1
ATOM 2404 O O . GLY A 1 295 ? -3.894 -21.103 1.372 1.00 95.38 295 GLY A O 1
ATOM 2405 N N . ILE A 1 296 ? -4.023 -18.952 2.012 1.00 94.25 296 ILE A N 1
ATOM 2406 C CA . ILE A 1 296 ? -2.628 -18.860 2.482 1.00 94.25 296 ILE A CA 1
ATOM 2407 C C . ILE A 1 296 ? -2.361 -19.840 3.625 1.00 94.25 296 ILE A C 1
ATOM 2409 O O . ILE A 1 296 ? -1.306 -20.466 3.650 1.00 94.25 296 ILE A O 1
ATOM 2413 N N . TYR A 1 297 ? -3.304 -20.006 4.552 1.00 94.56 297 TYR A N 1
ATOM 2414 C CA . TYR A 1 297 ? -3.171 -20.958 5.655 1.00 94.56 297 TYR A CA 1
ATOM 2415 C C . TYR A 1 297 ? -3.058 -22.415 5.185 1.00 94.56 297 TYR A C 1
ATOM 2417 O O . TYR A 1 297 ? -2.306 -23.198 5.766 1.00 94.56 297 TYR A O 1
ATOM 2425 N N . VAL A 1 298 ? -3.803 -22.801 4.146 1.00 94.62 298 VAL A N 1
ATOM 2426 C CA . VAL A 1 298 ? -3.671 -24.133 3.534 1.00 94.62 298 VAL A CA 1
ATOM 2427 C C . VAL A 1 298 ? -2.339 -24.234 2.793 1.00 94.62 298 VAL A C 1
ATOM 2429 O O . VAL A 1 298 ? -1.568 -25.161 3.038 1.00 94.62 298 VAL A O 1
ATOM 2432 N N . TRP A 1 299 ? -2.018 -23.234 1.974 1.00 93.38 299 TRP A N 1
ATOM 2433 C CA . TRP A 1 299 ? -0.792 -23.198 1.185 1.00 93.38 299 TRP A CA 1
ATOM 2434 C C . TRP A 1 299 ? 0.481 -23.230 2.048 1.00 93.38 299 TRP A C 1
ATOM 2436 O O . TRP A 1 299 ? 1.426 -23.937 1.713 1.00 93.38 299 TRP A O 1
ATOM 2446 N N . SER A 1 300 ? 0.517 -22.549 3.201 1.00 90.94 300 SER A N 1
ATOM 2447 C CA . SER A 1 300 ? 1.694 -22.543 4.088 1.00 90.94 300 SER A CA 1
ATOM 2448 C C . SER A 1 300 ? 1.999 -23.928 4.669 1.00 90.94 300 SER A C 1
ATOM 2450 O O . SER A 1 300 ? 3.163 -24.264 4.905 1.00 90.94 300 SER A O 1
ATOM 2452 N N . LYS A 1 301 ? 0.964 -24.754 4.873 1.00 90.88 301 LYS A N 1
ATOM 2453 C CA . LYS A 1 301 ? 1.117 -26.146 5.314 1.00 90.88 301 LYS A CA 1
ATOM 2454 C C . LYS A 1 301 ? 1.675 -27.032 4.213 1.00 90.88 301 LYS A C 1
ATOM 2456 O O . LYS A 1 301 ? 2.451 -27.930 4.511 1.00 90.88 301 LYS A O 1
ATOM 2461 N N . GLU A 1 302 ? 1.271 -26.798 2.971 1.00 88.69 302 GLU A N 1
ATOM 2462 C CA . GLU A 1 302 ? 1.706 -27.598 1.827 1.00 88.69 302 GLU A CA 1
ATOM 2463 C C . GLU A 1 302 ? 3.118 -27.213 1.377 1.00 88.69 302 GLU A C 1
ATOM 2465 O O . GLU A 1 302 ? 3.967 -28.082 1.214 1.00 88.69 302 GLU A O 1
ATOM 2470 N N . ALA A 1 303 ? 3.385 -25.915 1.223 1.00 85.31 303 ALA A N 1
ATOM 2471 C CA . ALA A 1 303 ? 4.638 -25.411 0.672 1.00 85.31 303 ALA A CA 1
ATOM 2472 C C . ALA A 1 303 ? 5.772 -25.361 1.706 1.00 85.31 303 ALA A C 1
ATOM 2474 O O . ALA A 1 303 ? 6.898 -25.759 1.417 1.00 85.31 303 ALA A O 1
ATOM 2475 N N . ALA A 1 304 ? 5.489 -24.877 2.920 1.00 82.25 304 ALA A N 1
ATOM 2476 C CA . ALA A 1 304 ? 6.502 -24.666 3.957 1.00 82.25 304 ALA A CA 1
ATOM 2477 C C . ALA A 1 304 ? 6.387 -25.644 5.134 1.00 82.25 304 ALA A C 1
ATOM 2479 O O . ALA A 1 304 ? 7.253 -25.649 6.004 1.00 82.25 304 ALA A O 1
ATOM 2480 N N . HIS A 1 305 ? 5.342 -26.481 5.177 1.00 86.38 305 HIS A N 1
ATOM 2481 C CA . HIS A 1 305 ? 5.046 -27.364 6.311 1.00 86.38 305 HIS A CA 1
ATOM 2482 C C . HIS A 1 305 ? 4.890 -26.617 7.644 1.00 86.38 305 HIS A C 1
ATOM 2484 O O . HIS A 1 305 ? 5.094 -27.184 8.719 1.00 86.38 305 HIS A O 1
ATOM 2490 N N . LEU A 1 306 ? 4.481 -25.347 7.570 1.00 87.00 306 LEU A N 1
ATOM 2491 C CA . LEU A 1 306 ? 4.222 -24.485 8.715 1.00 87.00 306 LEU A CA 1
ATOM 2492 C C . LEU A 1 306 ? 2.717 -24.274 8.853 1.00 87.00 306 LEU A C 1
ATOM 2494 O O . LEU A 1 306 ? 2.056 -23.717 7.972 1.00 87.00 306 LEU A O 1
ATOM 2498 N N . LYS A 1 307 ? 2.167 -24.702 9.989 1.00 89.88 307 LYS A N 1
ATOM 2499 C CA . LYS A 1 307 ? 0.793 -24.403 10.382 1.00 89.88 307 LYS A CA 1
ATOM 2500 C C . LYS A 1 307 ? 0.809 -23.172 11.287 1.00 89.88 307 LYS A C 1
ATOM 2502 O O . LYS A 1 307 ? 1.376 -23.202 12.375 1.00 89.88 307 LYS A O 1
ATOM 2507 N N . LEU A 1 308 ? 0.149 -22.113 10.824 1.00 90.12 308 LEU A N 1
ATOM 2508 C CA . LEU A 1 308 ? 0.086 -20.801 11.470 1.00 90.12 308 LEU A CA 1
ATOM 2509 C C . LEU A 1 308 ? -1.371 -20.488 11.866 1.00 90.12 308 LEU A C 1
ATOM 2511 O O . LEU A 1 308 ? -2.121 -19.970 11.038 1.00 90.12 308 LEU A O 1
ATOM 2515 N N . PRO A 1 309 ? -1.827 -20.841 13.085 1.00 92.31 309 PRO A N 1
ATOM 2516 C CA . PRO A 1 309 ? -3.236 -20.719 13.476 1.00 92.31 309 PRO A CA 1
ATOM 2517 C C . PRO A 1 309 ? -3.801 -19.298 13.392 1.00 92.31 309 PRO A C 1
ATOM 2519 O O . PRO A 1 309 ? -4.975 -19.145 13.061 1.00 92.31 309 PRO A O 1
ATOM 2522 N N . PHE A 1 310 ? -2.968 -18.274 13.609 1.00 93.62 310 PHE A N 1
ATOM 2523 C CA . PHE A 1 310 ? -3.384 -16.869 13.560 1.00 93.62 310 PHE A CA 1
ATOM 2524 C C . PHE A 1 310 ? -4.026 -16.466 12.225 1.00 93.62 310 PHE A C 1
ATOM 2526 O O . PHE A 1 310 ? -4.845 -15.555 12.208 1.00 93.62 310 PHE A O 1
ATOM 2533 N N . LEU A 1 311 ? -3.681 -17.136 11.116 1.00 95.19 311 LEU A N 1
ATOM 2534 C CA . LEU A 1 311 ? -4.253 -16.845 9.800 1.00 95.19 311 LEU A CA 1
ATOM 2535 C C . LEU A 1 311 ? -5.755 -17.143 9.755 1.00 95.19 311 LEU A C 1
ATOM 2537 O O . LEU A 1 311 ? -6.506 -16.375 9.168 1.00 95.19 311 LEU A O 1
ATOM 2541 N N . ASN A 1 312 ? -6.212 -18.216 10.405 1.00 94.94 312 ASN A N 1
ATOM 2542 C CA . ASN A 1 312 ? -7.647 -18.501 10.478 1.00 94.94 312 ASN A CA 1
ATOM 2543 C C . ASN A 1 312 ? -8.371 -17.457 11.326 1.00 94.94 312 ASN A C 1
ATOM 2545 O O . ASN A 1 312 ? -9.410 -16.959 10.910 1.00 94.94 312 ASN A O 1
ATOM 2549 N N . ILE A 1 313 ? -7.776 -17.073 12.458 1.00 95.69 313 ILE A N 1
ATOM 2550 C CA . ILE A 1 313 ? -8.343 -16.047 13.339 1.00 95.69 313 ILE A CA 1
ATOM 2551 C C . ILE A 1 313 ? -8.437 -14.704 12.597 1.00 95.69 313 ILE A C 1
ATOM 2553 O O . ILE A 1 313 ? -9.473 -14.046 12.615 1.00 95.69 313 ILE A O 1
ATOM 2557 N N . LEU A 1 314 ? -7.392 -14.342 11.844 1.00 96.00 314 LEU A N 1
ATOM 2558 C CA . LEU A 1 314 ? -7.374 -13.138 11.013 1.00 96.00 314 LEU A CA 1
ATOM 2559 C C . LEU A 1 314 ? -8.412 -13.197 9.883 1.00 96.00 314 LEU A C 1
ATOM 2561 O O . LEU A 1 314 ? -8.987 -12.173 9.518 1.00 96.00 314 LEU A O 1
ATOM 2565 N N . ALA A 1 315 ? -8.680 -14.381 9.328 1.00 96.31 315 ALA A N 1
ATOM 2566 C CA . ALA A 1 315 ? -9.740 -14.562 8.341 1.00 96.31 315 ALA A CA 1
ATOM 2567 C C . ALA A 1 315 ? -11.135 -14.345 8.947 1.00 96.31 315 ALA A C 1
ATOM 2569 O O . ALA A 1 315 ? -12.002 -13.766 8.287 1.00 96.31 315 ALA A O 1
ATOM 2570 N N . ASP A 1 316 ? -11.354 -14.764 10.193 1.00 95.31 316 ASP A N 1
ATOM 2571 C CA . ASP A 1 316 ? -12.612 -14.533 10.907 1.00 95.31 316 ASP A CA 1
ATOM 2572 C C . ASP A 1 316 ? -12.774 -13.046 11.267 1.00 95.31 316 ASP A C 1
ATOM 2574 O O . ASP A 1 316 ? -13.831 -12.464 11.004 1.00 95.31 316 ASP A O 1
ATOM 2578 N N . GLN A 1 317 ? -11.694 -12.383 11.696 1.00 94.75 317 GLN A N 1
ATOM 2579 C CA . GLN A 1 317 ? -11.651 -10.926 11.864 1.00 94.75 317 GLN A CA 1
ATOM 2580 C C . GLN A 1 317 ? -11.951 -10.186 10.545 1.00 94.75 317 GLN A C 1
ATOM 2582 O O . GLN A 1 317 ? -12.710 -9.217 10.529 1.00 94.75 317 GLN A O 1
ATOM 2587 N N . ALA A 1 318 ? -11.414 -10.650 9.409 1.00 92.94 318 ALA A N 1
ATOM 2588 C CA . ALA A 1 318 ? -11.696 -10.075 8.090 1.00 92.94 318 ALA A CA 1
ATOM 2589 C C . ALA A 1 318 ? -13.174 -10.219 7.677 1.00 92.94 318 ALA A C 1
ATOM 2591 O O . ALA A 1 318 ? -13.685 -9.358 6.963 1.00 92.94 318 ALA A O 1
ATOM 2592 N N . CYS A 1 319 ? -13.870 -11.260 8.154 1.00 92.75 319 CYS A N 1
ATOM 2593 C CA . CYS A 1 319 ? -15.316 -11.434 7.967 1.00 92.75 319 CYS A CA 1
ATOM 2594 C C . CYS A 1 319 ? -16.165 -10.514 8.864 1.00 92.75 319 CYS A C 1
ATOM 2596 O O . CYS A 1 319 ? -17.387 -10.511 8.727 1.00 92.75 319 CYS A O 1
ATOM 2598 N N . GLY A 1 320 ? -15.549 -9.768 9.788 1.00 91.31 320 GLY A N 1
ATOM 2599 C CA . GLY A 1 320 ? -16.245 -8.934 10.771 1.00 91.31 320 GLY A CA 1
ATOM 2600 C C . GLY A 1 320 ? -16.665 -9.673 12.044 1.00 91.31 320 GLY A C 1
ATOM 2601 O O . GLY A 1 320 ? -17.456 -9.142 12.818 1.00 91.31 320 GLY A O 1
ATOM 2602 N N . LYS A 1 321 ? -16.153 -10.887 12.286 1.00 94.19 321 LYS A N 1
ATOM 2603 C CA . LYS A 1 321 ? -16.428 -11.656 13.508 1.00 94.19 321 LYS A CA 1
ATOM 2604 C C . LYS A 1 321 ? -15.447 -11.290 14.623 1.00 94.19 321 LYS A C 1
ATOM 2606 O O . LYS A 1 321 ? -14.569 -12.074 14.978 1.00 94.19 321 LYS A O 1
ATOM 2611 N N . PHE A 1 322 ? -15.552 -10.068 15.130 1.00 93.56 322 PHE A N 1
ATOM 2612 C CA . PHE A 1 322 ? -14.565 -9.523 16.065 1.00 93.56 322 PHE A CA 1
ATOM 2613 C C . PHE A 1 322 ? -14.565 -10.218 17.435 1.00 93.56 322 PHE A C 1
ATOM 2615 O O . PHE A 1 322 ? -13.490 -10.434 17.982 1.00 93.56 322 PHE A O 1
ATOM 2622 N N . GLU A 1 323 ? -15.728 -10.630 17.951 1.00 93.50 323 GLU A N 1
ATOM 2623 C CA . GLU A 1 323 ? -15.852 -11.324 19.247 1.00 93.50 323 GLU A CA 1
ATOM 2624 C C . GLU A 1 323 ? -15.163 -12.701 19.229 1.00 93.50 323 GLU A C 1
ATOM 2626 O O . GLU A 1 323 ? -14.251 -12.954 20.017 1.00 93.50 323 GLU A O 1
ATOM 2631 N N . GLU A 1 324 ? -15.526 -13.561 18.264 1.00 93.50 324 GLU A N 1
ATOM 2632 C CA . GLU A 1 324 ? -14.915 -14.892 18.074 1.00 93.50 324 GLU A CA 1
ATOM 2633 C C . GLU A 1 324 ? -13.395 -14.786 17.836 1.00 93.50 324 GLU A C 1
ATOM 2635 O O . GLU A 1 324 ? -12.606 -15.602 18.330 1.00 93.50 324 GLU A O 1
ATOM 2640 N N . ALA A 1 325 ? -12.970 -13.768 17.076 1.00 94.75 325 ALA A N 1
ATOM 2641 C CA . ALA A 1 325 ? -11.563 -13.528 16.791 1.00 94.75 325 ALA A CA 1
ATOM 2642 C C . ALA A 1 325 ? -10.789 -13.084 18.042 1.00 94.75 325 ALA A C 1
ATOM 2644 O O . ALA A 1 325 ? -9.695 -13.597 18.281 1.00 94.75 325 ALA A O 1
ATOM 2645 N N . ALA A 1 326 ? -11.349 -12.183 18.857 1.00 92.81 326 ALA A N 1
ATOM 2646 C CA . ALA A 1 326 ? -10.721 -11.702 20.086 1.00 92.81 326 ALA A CA 1
ATOM 2647 C C . ALA A 1 326 ? -10.487 -12.841 21.092 1.00 92.81 326 ALA A C 1
ATOM 2649 O O . ALA A 1 326 ? -9.367 -13.007 21.582 1.00 92.81 326 ALA A O 1
ATOM 2650 N N . GLU A 1 327 ? -11.495 -13.687 21.326 1.00 92.69 327 GLU A N 1
ATOM 2651 C CA . GLU A 1 327 ? -11.367 -14.860 22.202 1.00 92.69 327 GLU A CA 1
ATOM 2652 C C . GLU A 1 327 ? -10.277 -15.817 21.692 1.00 92.69 327 GLU A C 1
ATOM 2654 O O . GLU A 1 327 ? -9.391 -16.248 22.438 1.00 92.69 327 GLU A O 1
ATOM 2659 N N . SER A 1 328 ? -10.285 -16.093 20.386 1.00 93.06 328 SER A N 1
ATOM 2660 C CA . SER A 1 328 ? -9.306 -16.974 19.749 1.00 93.06 328 SER A CA 1
ATOM 2661 C C . SER A 1 328 ? -7.879 -16.420 19.818 1.00 93.06 328 SER A C 1
ATOM 2663 O O . SER A 1 328 ? -6.932 -17.182 20.036 1.00 93.06 328 SER A O 1
ATOM 2665 N N . TYR A 1 329 ? -7.700 -15.105 19.647 1.00 92.62 329 TYR A N 1
ATOM 2666 C CA . TYR A 1 329 ? -6.402 -14.446 19.794 1.00 92.62 329 TYR A CA 1
ATOM 2667 C C . TYR A 1 329 ? -5.901 -14.505 21.235 1.00 92.62 329 TYR A C 1
ATOM 2669 O O . TYR A 1 329 ? -4.739 -14.851 21.450 1.00 92.62 329 TYR A O 1
ATOM 2677 N N . MET A 1 330 ? -6.768 -14.250 22.216 1.00 89.69 330 MET A N 1
ATOM 2678 C CA . MET A 1 330 ? -6.411 -14.334 23.632 1.00 89.69 330 MET A CA 1
ATOM 2679 C C . MET A 1 330 ? -5.987 -15.756 24.025 1.00 89.69 330 MET A C 1
ATOM 2681 O O . MET A 1 330 ? -4.957 -15.953 24.676 1.00 89.69 330 MET A O 1
ATOM 2685 N N . HIS A 1 331 ? -6.718 -16.772 23.558 1.00 90.69 331 HIS A N 1
ATOM 2686 C CA . HIS A 1 331 ? -6.341 -18.172 23.753 1.00 90.69 331 HIS A CA 1
ATOM 2687 C C . HIS A 1 331 ? -4.996 -18.508 23.083 1.00 90.69 331 HIS A C 1
ATOM 2689 O O . HIS A 1 331 ? -4.210 -19.288 23.616 1.00 90.69 331 HIS A O 1
ATOM 2695 N N . LEU A 1 332 ? -4.696 -17.924 21.917 1.00 89.50 332 LEU A N 1
ATOM 2696 C CA . LEU A 1 332 ? -3.424 -18.145 21.224 1.00 89.50 332 LEU A CA 1
ATOM 2697 C C . LEU A 1 332 ? -2.236 -17.467 21.926 1.00 89.50 332 LEU A C 1
ATOM 2699 O O . LEU A 1 332 ? -1.153 -18.046 21.945 1.00 89.50 332 LEU A O 1
ATOM 2703 N N . LEU A 1 333 ? -2.428 -16.276 22.503 1.00 86.06 333 LEU A N 1
ATOM 2704 C CA . LEU A 1 333 ? -1.391 -15.541 23.241 1.00 86.06 333 LEU A CA 1
ATOM 2705 C C . LEU A 1 333 ? -1.087 -16.156 24.614 1.00 86.06 333 LEU A C 1
ATOM 2707 O O . LEU A 1 333 ? 0.055 -16.117 25.057 1.00 86.06 333 LEU A O 1
ATOM 2711 N N . THR A 1 334 ? -2.092 -16.739 25.272 1.00 84.31 334 THR A N 1
ATOM 2712 C CA . THR A 1 334 ? -1.941 -17.424 26.572 1.00 84.31 334 THR A CA 1
ATOM 2713 C C . THR A 1 334 ? -1.480 -18.879 26.442 1.00 84.31 334 THR A C 1
ATOM 2715 O O . THR A 1 334 ? -1.067 -19.501 27.422 1.00 84.31 334 THR A O 1
ATOM 2718 N N . ALA A 1 335 ? -1.537 -19.442 25.236 1.00 81.44 335 ALA A N 1
ATOM 2719 C CA . ALA A 1 335 ? -1.035 -20.773 24.936 1.00 81.44 335 ALA A CA 1
ATOM 2720 C C . ALA A 1 335 ? 0.506 -20.828 24.882 1.00 81.44 335 ALA A C 1
ATOM 2722 O O . ALA A 1 335 ? 1.181 -19.836 24.623 1.00 81.44 335 ALA A O 1
ATOM 2723 N N . ASN A 1 336 ? 1.070 -22.032 25.047 1.00 74.94 336 ASN A N 1
ATOM 2724 C CA . ASN A 1 336 ? 2.506 -22.270 24.851 1.00 74.94 336 ASN A CA 1
ATOM 2725 C C . ASN A 1 336 ? 2.969 -21.804 23.458 1.00 74.94 336 ASN A C 1
ATOM 2727 O O . ASN A 1 336 ? 2.263 -22.010 22.466 1.00 74.94 336 ASN A O 1
ATOM 2731 N N . THR A 1 337 ? 4.195 -21.281 23.374 1.00 72.88 337 THR A N 1
ATOM 2732 C CA . THR A 1 337 ? 4.829 -20.782 22.137 1.00 72.88 337 THR A CA 1
ATOM 2733 C C . THR A 1 337 ? 4.790 -21.791 20.982 1.00 72.88 337 THR A C 1
ATOM 2735 O O . THR A 1 337 ? 4.554 -21.405 19.836 1.00 72.88 337 THR A O 1
ATOM 2738 N N . ASP A 1 338 ? 4.882 -23.090 21.279 1.00 70.31 338 ASP A N 1
ATOM 2739 C CA . ASP A 1 338 ? 4.789 -24.193 20.307 1.00 70.31 338 ASP A CA 1
ATOM 2740 C C . ASP A 1 338 ? 3.443 -24.267 19.559 1.00 70.31 338 ASP A C 1
ATOM 2742 O O . ASP A 1 338 ? 3.336 -24.887 18.499 1.00 70.31 338 ASP A O 1
ATOM 2746 N N . LYS A 1 339 ? 2.383 -23.655 20.102 1.00 78.38 339 LYS A N 1
ATOM 2747 C CA . LYS A 1 339 ? 1.061 -23.591 19.460 1.00 78.38 339 LYS A CA 1
ATOM 2748 C C . LYS A 1 339 ? 0.917 -22.388 18.526 1.00 78.38 339 LYS A C 1
ATOM 2750 O O . LYS A 1 339 ? 0.008 -22.392 17.696 1.00 78.38 339 LYS A O 1
ATOM 2755 N N . ILE A 1 340 ? 1.801 -21.393 18.625 1.00 78.81 340 ILE A N 1
ATOM 2756 C CA . ILE A 1 340 ? 1.784 -20.186 17.786 1.00 78.81 340 ILE A CA 1
ATOM 2757 C C . ILE A 1 340 ? 2.297 -20.512 16.378 1.00 78.81 340 ILE A C 1
ATOM 2759 O O . ILE A 1 340 ? 1.705 -20.093 15.380 1.00 78.81 340 ILE A O 1
ATOM 2763 N N . ILE A 1 341 ? 3.364 -21.312 16.293 1.00 81.12 341 ILE A N 1
ATOM 2764 C CA . ILE A 1 341 ? 3.937 -21.800 15.036 1.00 81.12 341 ILE A CA 1
ATOM 2765 C C . ILE A 1 341 ? 4.130 -23.306 15.146 1.00 81.12 341 ILE A C 1
ATOM 2767 O O . ILE A 1 341 ? 4.975 -23.783 15.894 1.00 81.12 341 ILE A O 1
ATOM 2771 N N . ILE A 1 342 ? 3.363 -24.061 14.362 1.00 80.62 342 ILE A N 1
ATOM 2772 C CA . ILE A 1 342 ? 3.378 -25.521 14.414 1.00 80.62 342 ILE A CA 1
ATOM 2773 C C . ILE A 1 342 ? 4.153 -26.054 13.205 1.00 80.62 342 ILE A C 1
ATOM 2775 O O . ILE A 1 342 ? 3.696 -25.939 12.063 1.00 80.62 342 ILE A O 1
ATOM 2779 N N . ASN A 1 343 ? 5.311 -26.668 13.459 1.00 81.19 343 ASN A N 1
ATOM 2780 C CA . ASN A 1 343 ? 6.097 -27.369 12.443 1.00 81.19 343 ASN A CA 1
ATOM 2781 C C . ASN A 1 343 ? 5.512 -28.761 12.168 1.00 81.19 343 ASN A C 1
ATOM 2783 O O . ASN A 1 343 ? 5.522 -29.628 13.041 1.00 81.19 343 ASN A O 1
ATOM 2787 N N . LEU A 1 344 ? 5.045 -29.004 10.943 1.00 79.81 344 LEU A N 1
ATOM 2788 C CA . LEU A 1 344 ? 4.464 -30.292 10.561 1.00 79.81 344 LEU A CA 1
ATOM 2789 C C . LEU A 1 344 ? 5.518 -31.368 10.254 1.00 79.81 344 LEU A C 1
ATOM 2791 O O . LEU A 1 344 ? 5.175 -32.547 10.262 1.00 79.81 344 LEU A O 1
ATOM 2795 N N . LYS A 1 345 ? 6.786 -31.003 10.007 1.00 74.25 345 LYS A N 1
ATOM 2796 C CA . LYS A 1 345 ? 7.868 -31.984 9.772 1.00 74.25 345 LYS A CA 1
ATOM 2797 C C . LYS A 1 345 ? 8.426 -32.608 11.056 1.00 74.25 345 LYS A C 1
ATOM 2799 O O . LYS A 1 345 ? 9.174 -33.577 10.972 1.00 74.25 345 LYS A O 1
ATOM 2804 N N . GLY A 1 346 ? 8.054 -32.082 12.224 1.00 61.81 346 GLY A N 1
ATOM 2805 C CA . GLY A 1 346 ? 8.660 -32.454 13.501 1.00 61.81 346 GLY A CA 1
ATOM 2806 C C . GLY A 1 346 ? 10.079 -31.892 13.669 1.00 61.81 346 GLY A C 1
ATOM 2807 O O . GLY A 1 346 ? 10.766 -31.579 12.698 1.00 61.81 346 GLY A O 1
ATOM 2808 N N . GLY A 1 347 ? 10.506 -31.739 14.923 1.00 63.88 347 GLY A N 1
ATOM 2809 C CA . GLY A 1 347 ? 11.805 -31.166 15.295 1.00 63.88 347 GLY A CA 1
ATOM 2810 C C . GLY A 1 347 ? 11.765 -29.656 15.592 1.00 63.88 347 GLY A C 1
ATOM 2811 O O . GLY A 1 347 ? 10.871 -28.953 15.102 1.00 63.88 347 GLY A O 1
ATOM 2812 N N . PRO A 1 348 ? 12.712 -29.154 16.411 1.00 61.28 348 PRO A N 1
ATOM 2813 C CA . PRO A 1 348 ? 12.797 -27.739 16.750 1.00 61.28 348 PRO A CA 1
ATOM 2814 C C . PRO A 1 348 ? 13.144 -26.932 15.497 1.00 61.28 348 PRO A C 1
ATOM 2816 O O . PRO A 1 348 ? 14.042 -27.294 14.737 1.00 61.28 348 PRO A O 1
ATOM 2819 N N . ILE A 1 349 ? 12.424 -25.836 15.265 1.00 64.94 349 ILE A N 1
ATOM 2820 C CA . ILE A 1 349 ? 12.830 -24.870 14.247 1.00 64.94 349 ILE A CA 1
ATOM 2821 C C . ILE A 1 349 ? 13.941 -24.016 14.881 1.00 64.94 349 ILE A C 1
ATOM 2823 O O . ILE A 1 349 ? 13.760 -23.446 15.952 1.00 64.94 349 ILE A O 1
ATOM 2827 N N . ASN A 1 350 ? 15.107 -23.927 14.246 1.00 63.69 350 ASN A N 1
ATOM 2828 C CA . ASN A 1 350 ? 16.185 -23.064 14.736 1.00 63.69 350 ASN A CA 1
ATOM 2829 C C . ASN A 1 350 ? 15.845 -21.584 14.460 1.00 63.69 350 ASN A C 1
ATOM 2831 O O . ASN A 1 350 ? 15.332 -21.263 13.388 1.00 63.69 350 ASN A O 1
ATOM 2835 N N . ASN A 1 351 ? 16.174 -20.675 15.389 1.00 65.38 351 ASN A N 1
ATOM 2836 C CA . ASN A 1 351 ? 15.970 -19.218 15.274 1.00 65.38 351 ASN A CA 1
ATOM 2837 C C . ASN A 1 351 ? 14.498 -18.747 15.148 1.00 65.38 351 ASN A C 1
ATOM 2839 O O . ASN A 1 351 ? 14.224 -17.786 14.421 1.00 65.38 351 ASN A O 1
ATOM 2843 N N . ILE A 1 352 ? 13.543 -19.382 15.846 1.00 68.56 352 ILE A N 1
ATOM 2844 C CA . ILE A 1 352 ? 12.128 -18.936 15.846 1.00 68.56 352 ILE A CA 1
ATOM 2845 C C . ILE A 1 352 ? 11.842 -17.774 16.794 1.00 68.56 352 ILE A C 1
ATOM 2847 O O . ILE A 1 352 ? 10.825 -17.112 16.606 1.00 68.56 352 ILE A O 1
ATOM 2851 N N . ASP A 1 353 ? 12.694 -17.525 17.788 1.00 70.12 353 ASP A N 1
ATOM 2852 C CA . ASP A 1 353 ? 12.366 -16.598 18.879 1.00 70.12 353 ASP A CA 1
ATOM 2853 C C . ASP A 1 353 ? 12.014 -15.201 18.346 1.00 70.12 353 ASP A C 1
ATOM 2855 O O . ASP A 1 353 ? 10.949 -14.669 18.641 1.00 70.12 353 ASP A O 1
ATOM 2859 N N . GLY A 1 354 ? 12.816 -14.668 17.417 1.00 74.75 354 GLY A N 1
ATOM 2860 C CA . GLY A 1 354 ? 12.514 -13.396 16.750 1.00 74.75 354 GLY A CA 1
ATOM 2861 C C . GLY A 1 354 ? 11.186 -13.402 15.968 1.00 74.75 354 GLY A C 1
ATOM 2862 O O . GLY A 1 354 ? 10.352 -12.529 16.183 1.00 74.75 354 GLY A O 1
ATOM 2863 N N . PRO A 1 355 ? 10.957 -14.345 15.034 1.00 75.75 355 PRO A N 1
ATOM 2864 C CA . PRO A 1 355 ? 9.676 -14.475 14.331 1.00 75.75 355 PRO A CA 1
ATOM 2865 C C . PRO A 1 355 ? 8.450 -14.627 15.239 1.00 75.75 355 PRO A C 1
ATOM 2867 O O . PRO A 1 355 ? 7.407 -14.049 14.933 1.00 75.75 355 PRO A O 1
ATOM 2870 N N . ILE A 1 356 ? 8.566 -15.391 16.330 1.00 81.06 356 ILE A N 1
ATOM 2871 C CA . ILE A 1 356 ? 7.490 -15.580 17.310 1.00 81.06 356 ILE A CA 1
ATOM 2872 C C . ILE A 1 356 ? 7.194 -14.263 18.016 1.00 81.06 356 ILE A C 1
ATOM 2874 O O . ILE A 1 356 ? 6.031 -13.878 18.059 1.00 81.06 356 ILE A O 1
ATOM 2878 N N . GLU A 1 357 ? 8.214 -13.541 18.489 1.00 79.50 357 GLU A N 1
ATOM 2879 C CA . GLU A 1 357 ? 8.033 -12.227 19.122 1.00 79.50 357 GLU A CA 1
ATOM 2880 C C . GLU A 1 357 ? 7.293 -11.255 18.193 1.00 79.50 357 GLU A C 1
ATOM 2882 O O . GLU A 1 357 ? 6.351 -10.572 18.599 1.00 79.50 357 GLU A O 1
ATOM 2887 N N . VAL A 1 358 ? 7.690 -11.203 16.918 1.00 80.19 358 VAL A N 1
ATOM 2888 C CA . VAL A 1 358 ? 7.051 -10.325 15.930 1.00 80.19 358 VAL A CA 1
ATOM 2889 C C . VAL A 1 358 ? 5.597 -10.736 15.682 1.00 80.19 358 VAL A C 1
ATOM 2891 O O . VAL A 1 358 ? 4.720 -9.877 15.586 1.00 80.19 358 VAL A O 1
ATOM 2894 N N . LEU A 1 359 ? 5.323 -12.039 15.614 1.00 85.38 359 LEU A N 1
ATOM 2895 C CA . LEU A 1 359 ? 3.973 -12.562 15.444 1.00 85.38 359 LEU A CA 1
ATOM 2896 C C . LEU A 1 359 ? 3.094 -12.317 16.680 1.00 85.38 359 LEU A C 1
ATOM 2898 O O . LEU A 1 359 ? 1.945 -11.918 16.526 1.00 85.38 359 LEU A O 1
ATOM 2902 N N . GLN A 1 360 ? 3.620 -12.493 17.892 1.00 85.31 360 GLN A N 1
ATOM 2903 C CA . GLN A 1 360 ? 2.918 -12.181 19.141 1.00 85.31 360 GLN A CA 1
ATOM 2904 C C . GLN A 1 360 ? 2.552 -10.699 19.209 1.00 85.31 360 GLN A C 1
ATOM 2906 O O . GLN A 1 360 ? 1.400 -10.374 19.478 1.00 85.31 360 GLN A O 1
ATOM 2911 N N . LYS A 1 361 ? 3.493 -9.806 18.869 1.00 82.56 361 LYS A N 1
ATOM 2912 C CA . LYS A 1 361 ? 3.235 -8.362 18.759 1.00 82.56 361 LYS A CA 1
ATOM 2913 C C . LYS A 1 361 ? 2.143 -8.056 17.728 1.00 82.56 361 LYS A C 1
ATOM 2915 O O . LYS A 1 361 ? 1.272 -7.235 17.991 1.00 82.56 361 LYS A O 1
ATOM 2920 N N . PHE A 1 362 ? 2.153 -8.726 16.572 1.00 86.38 362 PHE A N 1
ATOM 2921 C CA . PHE A 1 362 ? 1.098 -8.570 15.565 1.00 86.38 362 PHE A CA 1
ATOM 2922 C C . PHE A 1 362 ? -0.270 -9.046 16.073 1.00 86.38 362 PHE A C 1
ATOM 2924 O O . PHE A 1 362 ? -1.263 -8.347 15.893 1.00 86.38 362 PHE A O 1
ATOM 2931 N N . ILE A 1 363 ? -0.326 -10.218 16.712 1.00 89.38 363 ILE A N 1
ATOM 2932 C CA . ILE A 1 363 ? -1.561 -10.797 17.254 1.00 89.38 363 ILE A CA 1
ATOM 2933 C C . ILE A 1 363 ? -2.136 -9.912 18.365 1.00 89.38 363 ILE A C 1
ATOM 2935 O O . ILE A 1 363 ? -3.331 -9.634 18.347 1.00 89.38 363 ILE A O 1
ATOM 2939 N N . ALA A 1 364 ? -1.298 -9.433 19.288 1.00 87.06 364 ALA A N 1
ATOM 2940 C CA . ALA A 1 364 ? -1.701 -8.495 20.334 1.00 87.06 364 ALA A CA 1
ATOM 2941 C C . ALA A 1 364 ? -2.316 -7.222 19.743 1.00 87.06 364 ALA A C 1
ATOM 2943 O O . ALA A 1 364 ? -3.335 -6.732 20.224 1.00 87.06 364 ALA A O 1
ATOM 2944 N N . GLU A 1 365 ? -1.744 -6.723 18.650 1.00 84.19 365 GLU A N 1
ATOM 2945 C CA . GLU A 1 365 ? -2.272 -5.552 17.965 1.00 84.19 365 GLU A CA 1
ATOM 2946 C C . GLU A 1 365 ? -3.625 -5.820 17.292 1.00 84.19 365 GLU A C 1
ATOM 2948 O O . GLU A 1 365 ? -4.542 -5.007 17.381 1.00 84.19 365 GLU A O 1
ATOM 2953 N N . GLN A 1 366 ? -3.788 -6.986 16.658 1.00 88.94 366 GLN A N 1
ATOM 2954 C CA . GLN A 1 366 ? -5.077 -7.370 16.077 1.00 88.94 366 GLN A CA 1
ATOM 2955 C C . GLN A 1 366 ? -6.146 -7.620 17.147 1.00 88.94 366 GLN A C 1
ATOM 2957 O O . GLN A 1 366 ? -7.310 -7.295 16.919 1.00 88.94 366 GLN A O 1
ATOM 2962 N N . LEU A 1 367 ? -5.763 -8.134 18.319 1.00 90.44 367 LEU A N 1
ATOM 2963 C CA . LEU A 1 367 ? -6.649 -8.276 19.473 1.00 90.44 367 LEU A CA 1
ATOM 2964 C C . LEU A 1 367 ? -7.167 -6.909 19.944 1.00 90.44 367 LEU A C 1
ATOM 2966 O O . LEU A 1 367 ? -8.376 -6.741 20.095 1.00 90.44 367 LEU A O 1
ATOM 2970 N N . LYS A 1 368 ? -6.276 -5.917 20.097 1.00 86.38 368 LYS A N 1
ATOM 2971 C CA . LYS A 1 368 ? -6.666 -4.536 20.427 1.00 86.38 368 LYS A CA 1
ATOM 2972 C C . LYS A 1 368 ? -7.641 -3.974 19.395 1.00 86.38 368 LYS A C 1
ATOM 2974 O O . LYS A 1 368 ? -8.683 -3.447 19.765 1.00 86.38 368 LYS A O 1
ATOM 2979 N N . GLU A 1 369 ? -7.346 -4.138 18.106 1.00 86.75 369 GLU A N 1
ATOM 2980 C CA . GLU A 1 369 ? -8.232 -3.693 17.023 1.00 86.75 369 GLU A CA 1
ATOM 2981 C C . GLU A 1 369 ? -9.619 -4.363 17.082 1.00 86.75 369 GLU A C 1
ATOM 2983 O O . GLU A 1 369 ? -10.625 -3.707 16.804 1.00 86.75 369 GLU A O 1
ATOM 2988 N N . CYS A 1 370 ? -9.702 -5.644 17.465 1.00 91.06 370 CYS A N 1
ATOM 2989 C CA . CYS A 1 370 ? -10.982 -6.333 17.649 1.00 91.06 370 CYS A CA 1
ATOM 2990 C C . CYS A 1 370 ? -11.803 -5.692 18.772 1.00 91.06 370 CYS A C 1
ATOM 2992 O O . CYS A 1 370 ? -12.949 -5.327 18.520 1.00 91.06 370 CYS A O 1
ATOM 2994 N N . TYR A 1 371 ? -11.214 -5.494 19.958 1.00 90.00 371 TYR A N 1
ATOM 2995 C CA . TYR A 1 371 ? -11.896 -4.854 21.091 1.00 90.00 371 TYR A CA 1
ATOM 2996 C C . TYR A 1 371 ? -12.336 -3.420 20.778 1.00 90.00 371 TYR A C 1
ATOM 2998 O O . TYR A 1 371 ? -13.470 -3.041 21.063 1.00 90.00 371 TYR A O 1
ATOM 3006 N N . MET A 1 372 ? -11.482 -2.647 20.100 1.00 84.69 372 MET A N 1
ATOM 3007 C CA . MET A 1 372 ? -11.823 -1.306 19.616 1.00 84.69 372 MET A CA 1
ATOM 3008 C C . MET A 1 372 ? -13.004 -1.318 18.640 1.00 84.69 372 MET A C 1
ATOM 3010 O O . MET A 1 372 ? -13.834 -0.415 18.666 1.00 84.69 372 MET A O 1
ATOM 3014 N N . SER A 1 373 ? -13.088 -2.330 17.772 1.00 85.56 373 SER A N 1
ATOM 3015 C CA . SER A 1 373 ? -14.153 -2.437 16.766 1.00 85.56 373 SER A CA 1
ATOM 3016 C C . SER A 1 373 ? -15.516 -2.779 17.372 1.00 85.56 373 SER A C 1
ATOM 3018 O O . SER A 1 373 ? -16.537 -2.410 16.793 1.00 85.56 373 SER A O 1
ATOM 3020 N N . ILE A 1 374 ? -15.539 -3.475 18.512 1.00 89.38 374 ILE A N 1
ATOM 3021 C CA . ILE A 1 374 ? -16.766 -3.800 19.260 1.00 89.38 374 ILE A CA 1
ATOM 3022 C C . ILE A 1 374 ? -17.082 -2.788 20.370 1.00 89.38 374 ILE A C 1
ATOM 3024 O O . ILE A 1 374 ? -18.126 -2.908 21.003 1.00 89.38 374 ILE A O 1
ATOM 3028 N N . CYS A 1 375 ? -16.213 -1.792 20.583 1.00 84.75 375 CYS A N 1
ATOM 3029 C CA . CYS A 1 375 ? -16.283 -0.838 21.694 1.00 84.75 375 CYS A CA 1
ATOM 3030 C C . CYS A 1 375 ? -16.307 -1.520 23.076 1.00 84.75 375 CYS A C 1
ATOM 3032 O O . CYS A 1 375 ? -17.025 -1.082 23.969 1.00 84.75 375 CYS A O 1
ATOM 3034 N N . ASP A 1 376 ? -15.542 -2.601 23.254 1.00 86.44 376 ASP A N 1
ATOM 3035 C CA . ASP A 1 376 ? -15.448 -3.295 24.542 1.00 86.44 376 ASP A CA 1
ATOM 3036 C C . ASP A 1 376 ? -14.184 -2.865 25.296 1.00 86.44 376 ASP A C 1
ATOM 3038 O O . ASP A 1 376 ? -13.072 -3.347 25.055 1.00 86.44 376 ASP A O 1
ATOM 3042 N N . TRP A 1 377 ? -14.353 -1.891 26.189 1.00 84.44 377 TRP A N 1
ATOM 3043 C CA . TRP A 1 377 ? -13.242 -1.196 26.841 1.00 84.44 377 TRP A CA 1
ATOM 3044 C C . TRP A 1 377 ? -12.661 -1.953 28.039 1.00 84.44 377 TRP A C 1
ATOM 3046 O O . TRP A 1 377 ? -11.470 -1.810 28.320 1.00 84.44 377 TRP A O 1
ATOM 3056 N N . LYS A 1 378 ? -13.459 -2.775 28.737 1.00 84.38 378 LYS A N 1
ATOM 3057 C CA . LYS A 1 378 ? -13.023 -3.455 29.974 1.00 84.38 378 LYS A CA 1
ATOM 3058 C C . LYS A 1 378 ? -11.968 -4.535 29.698 1.00 84.38 378 LYS A C 1
ATOM 3060 O O . LYS A 1 378 ? -10.873 -4.422 30.250 1.00 84.38 378 LYS A O 1
ATOM 3065 N N . PRO A 1 379 ? -12.195 -5.508 28.792 1.00 85.62 379 PRO A N 1
ATOM 3066 C CA . PRO A 1 379 ? -11.175 -6.493 28.438 1.00 85.62 379 PRO A CA 1
ATOM 3067 C C . PRO A 1 379 ? -9.951 -5.860 27.778 1.00 85.62 379 PRO A C 1
ATOM 3069 O O . PRO A 1 379 ? -8.834 -6.342 27.955 1.00 85.62 379 PRO A O 1
ATOM 3072 N N . LEU A 1 380 ? -10.135 -4.764 27.033 1.00 84.50 380 LEU A N 1
ATOM 3073 C CA . LEU A 1 380 ? -9.030 -4.023 26.430 1.00 84.50 380 LEU A CA 1
ATOM 3074 C C . LEU A 1 380 ? -8.131 -3.371 27.489 1.00 84.50 380 LEU A C 1
ATOM 3076 O O . LEU A 1 380 ? -6.905 -3.379 27.353 1.00 84.50 380 LEU A O 1
ATOM 3080 N N . MET A 1 381 ? -8.723 -2.830 28.553 1.00 81.44 381 MET A N 1
ATOM 3081 C CA . MET A 1 381 ? -7.989 -2.266 29.682 1.00 81.44 381 MET A CA 1
ATOM 3082 C C . MET A 1 381 ? -7.233 -3.351 30.451 1.00 81.44 381 MET A C 1
ATOM 3084 O O . MET A 1 381 ? -6.029 -3.209 30.670 1.00 81.44 381 MET A O 1
ATOM 3088 N N . ASP A 1 382 ? -7.904 -4.460 30.773 1.00 84.12 382 ASP A N 1
ATOM 3089 C CA . ASP A 1 382 ? -7.287 -5.616 31.432 1.00 84.12 382 ASP A CA 1
ATOM 3090 C C . ASP A 1 382 ? -6.126 -6.180 30.603 1.00 84.12 382 ASP A C 1
ATOM 3092 O O . ASP A 1 382 ? -5.072 -6.523 31.141 1.00 84.12 382 ASP A O 1
ATOM 3096 N N . TRP A 1 383 ? -6.282 -6.238 29.278 1.00 83.38 383 TRP A N 1
ATOM 3097 C CA . TRP A 1 383 ? -5.207 -6.618 28.367 1.00 83.38 383 TRP A CA 1
ATOM 3098 C C . TRP A 1 383 ? -4.033 -5.637 28.433 1.00 83.38 383 TRP A C 1
ATOM 3100 O O . TRP A 1 383 ? -2.893 -6.061 28.598 1.00 83.38 383 TRP A O 1
ATOM 3110 N N . THR A 1 384 ? -4.299 -4.331 28.342 1.00 79.19 384 THR A N 1
ATOM 3111 C CA . THR A 1 384 ? -3.262 -3.284 28.317 1.00 79.19 384 THR A CA 1
ATOM 3112 C C . THR A 1 384 ? -2.435 -3.264 29.605 1.00 79.19 384 THR A C 1
ATOM 3114 O O . THR A 1 384 ? -1.227 -3.052 29.555 1.00 79.19 384 THR A O 1
ATOM 3117 N N . LEU A 1 385 ? -3.053 -3.546 30.756 1.00 80.50 385 LEU A N 1
ATOM 3118 C CA . LEU A 1 385 ? -2.355 -3.673 32.041 1.00 80.50 385 LEU A CA 1
ATOM 3119 C C . LEU A 1 385 ? -1.457 -4.920 32.118 1.00 80.50 385 LEU A C 1
ATOM 3121 O O . LEU A 1 385 ? -0.418 -4.890 32.774 1.00 80.50 385 LEU A O 1
ATOM 3125 N N . ASN A 1 386 ? -1.846 -6.008 31.450 1.00 78.75 386 ASN A N 1
ATOM 3126 C CA . ASN A 1 386 ? -1.146 -7.294 31.505 1.00 78.75 386 ASN A CA 1
ATOM 3127 C C . ASN A 1 386 ? -0.194 -7.537 30.319 1.00 78.75 386 ASN A C 1
ATOM 3129 O O . ASN A 1 386 ? 0.576 -8.499 30.344 1.00 78.75 386 ASN A O 1
ATOM 3133 N N . GLU A 1 387 ? -0.206 -6.688 29.291 1.00 76.38 387 GLU A N 1
ATOM 3134 C CA . GLU A 1 387 ? 0.540 -6.872 28.038 1.00 76.38 387 GLU A CA 1
ATOM 3135 C C . GLU A 1 387 ? 2.046 -7.081 28.268 1.00 76.38 387 GLU A C 1
ATOM 3137 O O . GLU A 1 387 ? 2.627 -8.028 27.735 1.00 76.38 387 GLU A O 1
ATOM 3142 N N . GLU A 1 388 ? 2.666 -6.253 29.116 1.00 71.00 388 GLU A N 1
ATOM 3143 C CA . GLU A 1 388 ? 4.102 -6.335 29.429 1.00 71.00 388 GLU A CA 1
ATOM 3144 C C . GLU A 1 388 ? 4.485 -7.635 30.152 1.00 71.00 388 GLU A C 1
ATOM 3146 O O . GLU A 1 388 ? 5.623 -8.095 30.054 1.00 71.00 388 GLU A O 1
ATOM 3151 N N . THR A 1 389 ? 3.536 -8.255 30.859 1.00 71.69 389 THR A N 1
ATOM 3152 C CA . THR A 1 389 ? 3.762 -9.523 31.570 1.00 71.69 389 THR A CA 1
ATOM 3153 C C . THR A 1 389 ? 3.668 -10.736 30.644 1.00 71.69 389 THR A C 1
ATOM 3155 O O . THR A 1 389 ? 4.346 -11.737 30.873 1.00 71.69 389 THR A O 1
ATOM 3158 N N . LEU A 1 390 ? 2.851 -10.645 29.589 1.00 67.88 390 LEU A N 1
ATOM 3159 C CA . LEU A 1 390 ? 2.573 -11.739 28.654 1.00 67.88 390 LEU A CA 1
ATOM 3160 C C . LEU A 1 390 ? 3.530 -11.754 27.455 1.00 67.88 390 LEU A C 1
ATOM 3162 O O . LEU A 1 390 ? 3.802 -12.819 26.901 1.00 67.88 390 LEU A O 1
ATOM 3166 N N . ILE A 1 391 ? 4.058 -10.595 27.053 1.00 69.12 391 ILE A N 1
ATOM 3167 C CA . ILE A 1 391 ? 4.976 -10.459 25.919 1.00 69.12 391 ILE A CA 1
ATOM 3168 C C . ILE A 1 391 ? 6.295 -9.884 26.438 1.00 69.12 391 ILE A C 1
ATOM 3170 O O . ILE A 1 391 ? 6.431 -8.678 26.632 1.00 69.12 391 ILE A O 1
ATOM 3174 N N . SER A 1 392 ? 7.290 -10.752 26.656 1.00 59.38 392 SER A N 1
ATOM 3175 C CA . SER A 1 392 ? 8.601 -10.342 27.172 1.00 59.38 392 SER A CA 1
ATOM 3176 C C . SER A 1 392 ? 9.259 -9.303 26.257 1.00 59.38 392 SER A C 1
ATOM 3178 O O . SER A 1 392 ? 9.572 -9.579 25.097 1.00 59.38 392 SER A O 1
ATOM 3180 N N . SER A 1 393 ? 9.507 -8.110 26.795 1.00 53.03 393 SER A N 1
ATOM 3181 C CA . SER A 1 393 ? 10.047 -6.942 26.095 1.00 53.03 393 SER A CA 1
ATOM 3182 C C . SER A 1 393 ? 11.560 -7.031 25.826 1.00 53.03 393 SER A C 1
ATOM 3184 O O . SER A 1 393 ? 12.300 -6.091 26.118 1.00 53.03 393 SER A O 1
ATOM 3186 N N . ASN A 1 394 ? 12.066 -8.148 25.297 1.00 47.81 394 ASN A N 1
ATOM 3187 C CA . ASN A 1 394 ? 13.500 -8.268 24.998 1.00 47.81 394 ASN A CA 1
ATOM 3188 C C . ASN A 1 394 ? 13.924 -7.401 23.802 1.00 47.81 394 ASN A C 1
ATOM 3190 O O . ASN A 1 394 ? 15.084 -7.003 23.705 1.00 47.81 394 ASN A O 1
ATOM 3194 N N . THR A 1 395 ? 12.985 -7.032 22.926 1.00 47.75 395 THR A N 1
ATOM 3195 C CA . THR A 1 395 ? 13.224 -6.115 21.810 1.00 47.75 395 THR A CA 1
ATOM 3196 C C . THR A 1 395 ? 12.284 -4.909 21.890 1.00 47.75 395 THR A C 1
ATOM 3198 O O . THR A 1 395 ? 11.069 -5.032 21.722 1.00 47.75 395 THR A O 1
ATOM 3201 N N . LYS A 1 396 ? 12.850 -3.710 22.105 1.00 50.31 396 LYS A N 1
ATOM 3202 C CA . LYS A 1 396 ? 12.139 -2.417 21.978 1.00 50.31 396 LYS A CA 1
ATOM 3203 C C . LYS A 1 396 ? 11.672 -2.130 20.544 1.00 50.31 396 LYS A C 1
ATOM 3205 O O . LYS A 1 396 ? 10.954 -1.161 20.319 1.00 50.31 396 LYS A O 1
ATOM 3210 N N . ASP A 1 397 ? 12.070 -2.967 19.588 1.00 51.56 397 ASP A N 1
ATOM 3211 C CA . ASP A 1 397 ? 11.733 -2.810 18.183 1.00 51.56 397 ASP A CA 1
ATOM 3212 C C . ASP A 1 397 ? 10.236 -3.037 17.955 1.00 51.56 397 ASP A C 1
ATOM 3214 O O . ASP A 1 397 ? 9.696 -4.139 18.134 1.00 51.56 397 ASP A O 1
ATOM 3218 N N . LYS A 1 398 ? 9.559 -1.970 17.540 1.00 56.47 398 LYS A N 1
ATOM 3219 C CA . LYS A 1 398 ? 8.215 -2.010 16.975 1.00 56.47 398 LYS A CA 1
ATOM 3220 C C . LYS A 1 398 ? 8.336 -2.347 15.488 1.00 56.47 398 LYS A C 1
ATOM 3222 O O . LYS A 1 398 ? 9.056 -1.685 14.744 1.00 56.47 398 LYS A O 1
ATOM 3227 N N . TYR A 1 399 ? 7.646 -3.406 15.072 1.00 53.78 399 TYR A N 1
ATOM 3228 C CA . TYR A 1 399 ? 7.660 -3.919 13.692 1.00 53.78 399 TYR A CA 1
ATOM 3229 C C . TYR A 1 399 ? 6.379 -3.590 12.921 1.00 53.78 399 TYR A C 1
ATOM 3231 O O . TYR A 1 399 ? 6.380 -3.552 11.691 1.00 53.78 399 TYR A O 1
ATOM 3239 N N . PHE A 1 400 ? 5.295 -3.349 13.653 1.00 58.09 400 PHE A N 1
ATOM 3240 C CA . PHE A 1 400 ? 3.993 -2.968 13.132 1.00 58.09 400 PHE A CA 1
ATOM 3241 C C . PHE A 1 400 ? 3.534 -1.709 13.854 1.00 58.09 400 PHE A C 1
ATOM 3243 O O . PHE A 1 400 ? 3.957 -1.433 14.980 1.00 58.09 400 PHE A O 1
ATOM 3250 N N . TRP A 1 401 ? 2.680 -0.940 13.189 1.00 52.16 401 TRP A N 1
ATOM 3251 C CA . TRP A 1 401 ? 2.080 0.238 13.791 1.00 52.16 401 TRP A CA 1
ATOM 3252 C C . TRP A 1 401 ? 1.094 -0.214 14.850 1.00 52.16 401 TRP A C 1
ATOM 3254 O O . TRP A 1 401 ? 0.116 -0.888 14.545 1.00 52.16 401 TRP A O 1
ATOM 3264 N N . GLN A 1 402 ? 1.425 0.131 16.089 1.00 53.78 402 GLN A N 1
ATOM 3265 C CA . GLN A 1 402 ? 0.574 -0.086 17.240 1.00 53.78 402 GLN A CA 1
ATOM 3266 C C . GLN A 1 402 ? -0.433 1.067 17.329 1.00 53.78 402 GLN A C 1
ATOM 3268 O O . GLN A 1 402 ? -0.066 2.224 17.093 1.00 53.78 402 GLN A O 1
ATOM 3273 N N . ASN A 1 403 ? -1.678 0.774 17.692 1.00 50.00 403 ASN A N 1
ATOM 3274 C CA . ASN A 1 403 ? -2.679 1.701 18.201 1.00 50.00 403 ASN A CA 1
ATOM 3275 C C . ASN A 1 403 ? -2.127 2.285 19.514 1.00 50.00 403 ASN A C 1
ATOM 3277 O O . ASN A 1 403 ? -2.479 1.879 20.615 1.00 50.00 403 ASN A O 1
ATOM 3281 N N . ARG A 1 404 ? -1.172 3.212 19.383 1.00 50.34 404 ARG A N 1
ATOM 3282 C CA . ARG A 1 404 ? -0.319 3.737 20.463 1.00 50.34 404 ARG A CA 1
ATOM 3283 C C . ARG A 1 404 ? -1.018 4.703 21.413 1.00 50.34 404 ARG A C 1
ATOM 3285 O O . ARG A 1 404 ? -0.376 5.219 22.317 1.00 50.34 404 ARG A O 1
ATOM 3292 N N . TYR A 1 405 ? -2.294 4.986 21.201 1.00 51.78 405 TYR A N 1
ATOM 3293 C CA . TYR A 1 405 ? -2.891 6.220 21.705 1.00 51.78 405 TYR A CA 1
ATOM 3294 C C . TYR A 1 405 ? -4.007 6.017 22.717 1.00 51.78 405 TYR A C 1
ATOM 3296 O O . TYR A 1 405 ? -4.771 6.946 22.951 1.00 51.78 405 TYR A O 1
ATOM 3304 N N . ILE A 1 406 ? -4.111 4.835 23.318 1.00 58.28 406 ILE A N 1
ATOM 3305 C CA . ILE A 1 406 ? -5.035 4.638 24.428 1.00 58.28 406 ILE A CA 1
ATOM 3306 C C . ILE A 1 406 ? -4.260 3.973 25.553 1.00 58.28 406 ILE A C 1
ATOM 3308 O O . ILE A 1 406 ? -4.011 2.770 25.536 1.00 58.28 406 ILE A O 1
ATOM 3312 N N . SER A 1 407 ? -3.784 4.792 26.489 1.00 66.38 407 SER A N 1
ATOM 3313 C CA . SER A 1 407 ? -3.234 4.278 27.737 1.00 66.38 407 SER A CA 1
ATOM 3314 C C . SER A 1 407 ? -4.340 3.579 28.533 1.00 66.38 407 SER A C 1
ATOM 3316 O O . SER A 1 407 ? -5.527 3.838 28.324 1.00 66.38 407 SER A O 1
ATOM 3318 N N . ALA A 1 408 ? -3.970 2.720 29.485 1.00 67.62 408 ALA A N 1
ATOM 3319 C CA . ALA A 1 408 ? -4.950 2.122 30.395 1.00 67.62 408 ALA A CA 1
ATOM 3320 C C . ALA A 1 408 ? -5.789 3.195 31.124 1.00 67.62 408 ALA A C 1
ATOM 3322 O O . ALA A 1 408 ? -6.981 3.003 31.342 1.00 67.62 408 ALA A O 1
ATOM 3323 N N . ASN A 1 409 ? -5.195 4.361 31.412 1.00 69.94 409 ASN A N 1
ATOM 3324 C CA . ASN A 1 409 ? -5.904 5.501 31.992 1.00 69.94 409 ASN A CA 1
ATOM 3325 C C . ASN A 1 409 ? -6.926 6.103 31.019 1.00 69.94 409 ASN A C 1
ATOM 3327 O O . ASN A 1 409 ? -8.037 6.422 31.428 1.00 69.94 409 ASN A O 1
ATOM 3331 N N . ASP A 1 410 ? -6.580 6.234 29.736 1.00 71.56 410 ASP A N 1
ATOM 3332 C CA . ASP A 1 410 ? -7.504 6.752 28.722 1.00 71.56 410 ASP A CA 1
ATOM 3333 C C . ASP A 1 410 ? -8.695 5.796 28.531 1.00 71.56 410 ASP A C 1
ATOM 3335 O O . ASP A 1 410 ? -9.835 6.246 28.435 1.00 71.56 410 ASP A O 1
ATOM 3339 N N . LEU A 1 411 ? -8.455 4.477 28.554 1.00 74.44 411 LEU A N 1
ATOM 3340 C CA . LEU A 1 411 ? -9.509 3.452 28.502 1.00 74.44 411 LEU A CA 1
ATOM 3341 C C . LEU A 1 411 ? -10.443 3.521 29.711 1.00 74.44 411 LEU A C 1
ATOM 3343 O O . LEU A 1 411 ? -11.660 3.461 29.539 1.00 74.44 411 LEU A O 1
ATOM 3347 N N . GLN A 1 412 ? -9.887 3.685 30.915 1.00 74.56 412 GLN A N 1
ATOM 3348 C CA . GLN A 1 412 ? -10.683 3.853 32.130 1.00 74.56 412 GLN A CA 1
ATOM 3349 C C . GLN A 1 412 ? -11.595 5.074 32.015 1.00 74.56 412 GLN A C 1
ATOM 3351 O O . GLN A 1 412 ? -12.776 4.991 32.338 1.00 74.56 412 GLN A O 1
ATOM 3356 N N . ILE A 1 413 ? -11.074 6.194 31.507 1.00 72.62 413 ILE A N 1
ATOM 3357 C CA . ILE A 1 413 ? -11.873 7.408 31.352 1.00 72.62 413 ILE A CA 1
ATOM 3358 C C . ILE A 1 413 ? -12.974 7.209 30.305 1.00 72.62 413 ILE A C 1
ATOM 3360 O O . ILE A 1 413 ? -14.097 7.649 30.529 1.00 72.62 413 ILE A O 1
ATOM 3364 N N . ILE A 1 414 ? -12.702 6.524 29.190 1.00 76.81 414 ILE A N 1
ATOM 3365 C CA . ILE A 1 414 ? -13.741 6.190 28.202 1.00 76.81 414 ILE A CA 1
ATOM 3366 C C . ILE A 1 414 ? -14.848 5.348 28.855 1.00 76.81 414 ILE A C 1
ATOM 3368 O O . ILE A 1 414 ? -16.023 5.690 28.719 1.00 76.81 414 ILE A O 1
ATOM 3372 N N . ASN A 1 415 ? -14.481 4.313 29.617 1.00 78.06 415 ASN A N 1
ATOM 3373 C CA . ASN A 1 415 ? -15.442 3.464 30.321 1.00 78.06 415 ASN A CA 1
ATOM 3374 C C . ASN A 1 415 ? -16.268 4.253 31.354 1.00 78.06 415 ASN A C 1
ATOM 3376 O O . ASN A 1 415 ? -17.489 4.135 31.387 1.00 78.06 415 ASN A O 1
ATOM 3380 N N . ASP A 1 416 ? -15.626 5.101 32.159 1.00 76.25 416 ASP A N 1
ATOM 3381 C CA . ASP A 1 416 ? -16.305 5.938 33.156 1.00 76.25 416 ASP A CA 1
ATOM 3382 C C . ASP A 1 416 ? -17.319 6.887 32.501 1.00 76.25 416 ASP A C 1
ATOM 3384 O O . ASP A 1 416 ? -18.405 7.115 33.037 1.00 76.25 416 ASP A O 1
ATOM 3388 N N . VAL A 1 417 ? -16.991 7.425 31.322 1.00 75.06 417 VAL A N 1
ATOM 3389 C CA . VAL A 1 417 ? -17.889 8.302 30.562 1.00 75.06 417 VAL A CA 1
ATOM 3390 C C . VAL A 1 417 ? -19.087 7.545 29.998 1.00 75.06 417 VAL A C 1
ATOM 3392 O O . VAL A 1 417 ? -20.200 8.074 30.049 1.00 75.06 417 VAL A O 1
ATOM 3395 N N . GLU A 1 418 ? -18.898 6.326 29.493 1.00 76.44 418 GLU A N 1
ATOM 3396 C CA . GLU A 1 418 ? -20.011 5.469 29.061 1.00 76.44 418 GLU A CA 1
ATOM 3397 C C . GLU A 1 418 ? -20.924 5.075 30.229 1.00 76.44 418 GLU A C 1
ATOM 3399 O O . GLU A 1 418 ? -22.146 5.044 30.076 1.00 76.44 418 GLU A O 1
ATOM 3404 N N . GLU A 1 419 ? -20.354 4.865 31.418 1.00 79.69 419 GLU A N 1
ATOM 3405 C CA . GLU A 1 419 ? -21.099 4.624 32.661 1.00 79.69 419 GLU A CA 1
ATOM 3406 C C . GLU A 1 419 ? -21.765 5.902 33.229 1.00 79.69 419 GLU A C 1
ATOM 3408 O O . GLU A 1 419 ? -22.519 5.838 34.203 1.00 79.69 419 GLU A O 1
ATOM 3413 N N . GLY A 1 420 ? -21.553 7.067 32.601 1.00 73.94 420 GLY A N 1
ATOM 3414 C CA . GLY A 1 420 ? -22.185 8.345 32.950 1.00 73.94 420 GLY A CA 1
ATOM 3415 C C . GLY A 1 420 ? -21.446 9.165 34.013 1.00 73.94 420 GLY A C 1
ATOM 3416 O O . GLY A 1 420 ? -21.986 10.155 34.517 1.00 73.94 420 GLY A O 1
ATOM 3417 N N . ASN A 1 421 ? -20.215 8.788 34.365 1.00 77.94 421 ASN A N 1
ATOM 3418 C CA . ASN A 1 421 ? -19.364 9.532 35.284 1.00 77.94 421 ASN A CA 1
ATOM 3419 C C . ASN A 1 421 ? -18.464 10.529 34.534 1.00 77.94 421 ASN A C 1
ATOM 3421 O O . ASN A 1 421 ? -17.365 10.220 34.081 1.00 77.94 421 ASN A O 1
ATOM 3425 N N . TYR A 1 422 ? -18.910 11.783 34.467 1.00 70.88 422 TYR A N 1
ATOM 3426 C CA . TYR A 1 422 ? -18.189 12.851 33.765 1.00 70.88 422 TYR A CA 1
ATOM 3427 C C . TYR A 1 422 ? -17.106 13.547 34.611 1.00 70.88 422 TYR A C 1
ATOM 3429 O O . TYR A 1 422 ? -16.375 14.387 34.087 1.00 70.88 422 TYR A O 1
ATOM 3437 N N . SER A 1 423 ? -16.977 13.221 35.904 1.00 66.31 423 SER A N 1
ATOM 3438 C CA . SER A 1 423 ? -16.005 13.876 36.801 1.00 66.31 423 SER A CA 1
ATOM 3439 C C . SER A 1 423 ? -14.546 13.522 36.473 1.00 66.31 423 SER A C 1
ATOM 3441 O O . SER A 1 423 ? -13.643 14.325 36.694 1.00 66.31 423 SER A O 1
ATOM 3443 N N . CYS A 1 424 ? -14.319 12.354 35.864 1.00 64.06 424 CYS A N 1
ATOM 3444 C CA . CYS A 1 424 ? -12.998 11.857 35.476 1.00 64.06 424 CYS A CA 1
ATOM 3445 C C . CYS A 1 424 ? -12.405 12.579 34.248 1.00 64.06 424 CYS A C 1
ATOM 3447 O O . CYS A 1 424 ? -11.205 12.484 33.998 1.00 64.06 424 CYS A O 1
ATOM 3449 N N . ILE A 1 425 ? -13.210 13.336 33.489 1.00 61.53 425 ILE A N 1
ATOM 3450 C CA . ILE A 1 425 ? -12.784 13.986 32.234 1.00 61.53 425 ILE A CA 1
ATOM 3451 C C . ILE A 1 425 ? -11.903 15.234 32.488 1.00 61.53 425 ILE A C 1
ATOM 3453 O O . ILE A 1 425 ? -11.177 15.706 31.603 1.00 61.53 425 ILE A O 1
ATOM 3457 N N . ASP A 1 426 ? -11.885 15.761 33.713 1.00 60.31 426 ASP A N 1
ATOM 3458 C CA . ASP A 1 426 ? -10.918 16.793 34.105 1.00 60.31 426 ASP A CA 1
ATOM 3459 C C . ASP A 1 426 ? -9.498 16.216 34.251 1.00 60.31 426 ASP A C 1
ATOM 3461 O O . ASP A 1 426 ? -8.525 16.911 33.965 1.00 60.31 426 ASP A O 1
ATOM 3465 N N . ASN A 1 427 ? -9.367 14.915 34.544 1.00 62.50 427 ASN A N 1
ATOM 3466 C CA . ASN A 1 427 ? -8.080 14.201 34.571 1.00 62.50 427 ASN A CA 1
ATOM 3467 C C . ASN A 1 427 ? -7.567 13.838 33.164 1.00 62.50 427 ASN A C 1
ATOM 3469 O O . ASN A 1 427 ? -6.407 13.471 32.992 1.00 62.50 4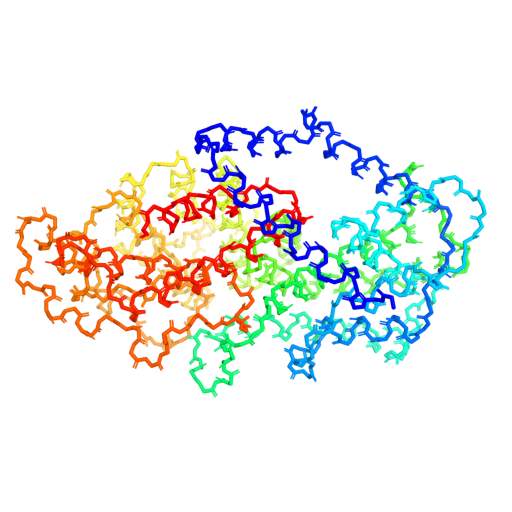27 ASN A O 1
ATOM 3473 N N . LEU A 1 428 ? -8.409 14.015 32.141 1.00 59.75 428 LEU A N 1
ATOM 3474 C CA . LEU A 1 428 ? -8.133 13.796 30.713 1.00 59.75 428 LEU A CA 1
ATOM 3475 C C . LEU A 1 428 ? -7.165 14.843 30.119 1.00 59.75 428 LEU A C 1
ATOM 3477 O O . LEU A 1 428 ? -6.941 14.888 28.914 1.00 59.75 428 LEU A O 1
ATOM 3481 N N . VAL A 1 429 ? -6.610 15.726 30.955 1.00 50.25 429 VAL A N 1
ATOM 3482 C CA . VAL A 1 429 ? -5.577 16.705 30.579 1.00 50.25 429 VAL A CA 1
ATOM 3483 C C . VAL A 1 429 ? -4.271 16.023 30.140 1.00 50.25 429 VAL A C 1
ATOM 3485 O O . VAL A 1 429 ? -3.522 16.646 29.404 1.00 50.25 429 VAL A O 1
ATOM 3488 N N . ASN A 1 430 ? -4.064 14.745 30.486 1.00 51.03 430 ASN A N 1
ATOM 3489 C CA . ASN A 1 430 ? -2.861 13.965 30.154 1.00 51.03 430 ASN A CA 1
ATOM 3490 C C . ASN A 1 430 ? -3.064 12.933 29.023 1.00 51.03 430 ASN A C 1
ATOM 3492 O O . ASN A 1 430 ? -2.232 12.038 28.853 1.00 51.03 430 ASN A O 1
ATOM 3496 N N . TRP A 1 431 ? -4.173 12.984 28.267 1.00 56.34 431 TRP A N 1
ATOM 3497 C CA . TRP A 1 431 ? -4.257 12.171 27.049 1.00 56.34 431 TRP A CA 1
ATOM 3498 C C . TRP A 1 431 ? -3.239 12.752 26.078 1.00 56.34 431 TRP A C 1
ATOM 3500 O O . TRP A 1 431 ? -3.412 13.900 25.684 1.00 56.34 431 TRP A O 1
ATOM 3510 N N . SER A 1 432 ? -2.187 11.986 25.766 1.00 49.28 432 SER A N 1
ATOM 3511 C CA . SER A 1 432 ? -0.975 12.308 24.980 1.00 49.28 432 SER A CA 1
ATOM 3512 C C . SER A 1 432 ? -1.164 13.043 23.626 1.00 49.28 432 SER A C 1
ATOM 3514 O O . SER A 1 432 ? -0.665 12.644 22.577 1.00 49.28 432 SER A O 1
ATOM 3516 N N . ILE A 1 433 ? -1.828 14.194 23.645 1.00 52.84 433 ILE A N 1
ATOM 3517 C CA . ILE A 1 433 ? -1.682 15.324 22.722 1.00 52.84 433 ILE A CA 1
ATOM 3518 C C . ILE A 1 433 ? -0.443 16.151 23.139 1.00 52.84 433 ILE A C 1
ATOM 3520 O O . ILE A 1 433 ? -0.071 17.099 22.450 1.00 52.84 433 ILE A O 1
ATOM 3524 N N . ASP A 1 434 ? 0.214 15.750 24.237 1.00 44.78 434 ASP A N 1
ATOM 3525 C CA . ASP A 1 434 ? 1.064 16.516 25.157 1.00 44.78 434 ASP A CA 1
ATOM 3526 C C . ASP A 1 434 ? 2.270 17.284 24.599 1.00 44.78 434 ASP A C 1
ATOM 3528 O O . ASP A 1 434 ? 2.940 17.963 25.369 1.00 44.78 434 ASP A O 1
ATOM 3532 N N . GLU A 1 435 ? 2.525 17.320 23.290 1.00 48.50 435 GLU A N 1
ATOM 3533 C CA . GLU A 1 435 ? 3.571 18.207 22.754 1.00 48.50 435 GLU A CA 1
ATOM 3534 C C . GLU A 1 435 ? 3.188 18.977 21.485 1.00 48.50 435 GLU A C 1
ATOM 3536 O O . GLU A 1 435 ? 3.764 20.035 21.234 1.00 48.50 435 GLU A O 1
ATOM 3541 N N . ASN A 1 436 ? 2.203 18.524 20.694 1.00 55.50 436 ASN A N 1
ATOM 3542 C CA . ASN A 1 436 ? 1.837 19.198 19.445 1.00 55.50 436 ASN A CA 1
ATOM 3543 C C . ASN A 1 436 ? 0.332 19.097 19.123 1.00 55.50 436 ASN A C 1
ATOM 3545 O O . ASN A 1 436 ? -0.168 18.011 18.812 1.00 55.50 436 ASN A O 1
ATOM 3549 N N . PRO A 1 437 ? -0.397 20.234 19.085 1.00 60.00 437 PRO A N 1
ATOM 3550 C CA . PRO A 1 437 ? -1.823 20.251 18.748 1.00 60.00 437 PRO A CA 1
ATOM 3551 C C . PRO A 1 437 ? -2.095 19.890 17.280 1.00 60.00 437 PRO A C 1
ATOM 3553 O O . PRO A 1 437 ? -3.222 19.547 16.931 1.00 60.00 437 PRO A O 1
ATOM 3556 N N . LYS A 1 438 ? -1.070 19.951 16.422 1.00 70.12 438 LYS A N 1
ATOM 3557 C CA . LYS A 1 438 ? -1.145 19.593 15.005 1.00 70.12 438 LYS A CA 1
ATOM 3558 C C . LYS A 1 438 ? -0.697 18.152 14.762 1.00 70.12 438 LYS A C 1
ATOM 3560 O O . LYS A 1 438 ? 0.167 17.624 15.461 1.00 70.12 438 LYS A O 1
ATOM 3565 N N . ILE A 1 439 ? -1.267 17.538 13.737 1.00 70.00 439 ILE A N 1
ATOM 3566 C CA . ILE A 1 439 ? -0.866 16.241 13.197 1.00 70.00 439 ILE A CA 1
ATOM 3567 C C . ILE A 1 439 ? 0.487 16.384 12.493 1.00 70.00 439 ILE A C 1
ATOM 3569 O O . ILE A 1 439 ? 0.780 17.393 11.843 1.00 70.00 439 ILE A O 1
ATOM 3573 N N . ILE A 1 440 ? 1.322 15.355 12.609 1.00 71.62 440 ILE A N 1
ATOM 3574 C CA . ILE A 1 440 ? 2.628 15.300 11.956 1.00 71.62 440 ILE A CA 1
ATOM 3575 C C . ILE A 1 440 ? 2.418 14.966 10.473 1.00 71.62 440 ILE A C 1
ATOM 3577 O O . ILE A 1 440 ? 2.198 13.823 10.086 1.00 71.62 440 ILE A O 1
ATOM 3581 N N . LYS A 1 441 ? 2.470 15.983 9.609 1.00 68.44 441 LYS A N 1
ATOM 3582 C CA . LYS A 1 441 ? 2.184 15.848 8.166 1.00 68.44 441 LYS A CA 1
ATOM 3583 C C . LYS A 1 441 ? 3.343 15.221 7.382 1.00 68.44 441 LYS A C 1
ATOM 3585 O O . LYS A 1 441 ? 3.166 14.836 6.227 1.00 68.44 441 LYS A O 1
ATOM 3590 N N . THR A 1 442 ? 4.519 15.092 8.000 1.00 64.38 442 THR A N 1
ATOM 3591 C CA . THR A 1 442 ? 5.665 14.356 7.440 1.00 64.38 442 THR A CA 1
ATOM 3592 C C . THR A 1 442 ? 5.503 12.844 7.484 1.00 64.38 442 THR A C 1
ATOM 3594 O O . THR A 1 442 ? 6.250 12.151 6.787 1.00 64.38 442 THR A O 1
ATOM 3597 N N . ASP A 1 443 ? 4.551 12.329 8.263 1.00 73.06 443 ASP A N 1
ATOM 3598 C CA . ASP A 1 443 ? 4.281 10.898 8.307 1.00 73.06 443 ASP A CA 1
ATOM 3599 C C . ASP A 1 443 ? 3.699 10.456 6.962 1.00 73.06 443 ASP A C 1
ATOM 3601 O O . ASP A 1 443 ? 2.737 11.016 6.440 1.00 73.06 443 ASP A O 1
ATOM 3605 N N . TRP A 1 444 ? 4.319 9.447 6.358 1.00 79.88 444 TRP A N 1
ATOM 3606 C CA . TRP A 1 444 ? 3.834 8.838 5.119 1.00 79.88 444 TRP A CA 1
ATOM 3607 C C . TRP A 1 444 ? 3.030 7.566 5.383 1.00 79.88 444 TRP A C 1
ATOM 3609 O O . TRP A 1 444 ? 2.479 6.981 4.452 1.00 79.88 444 TRP A O 1
ATOM 3619 N N . ASN A 1 445 ? 2.960 7.125 6.640 1.00 83.50 445 ASN A N 1
ATOM 3620 C CA . ASN A 1 445 ? 2.138 5.994 7.015 1.00 83.50 445 ASN A CA 1
ATOM 3621 C C . ASN A 1 445 ? 0.667 6.411 7.092 1.00 83.50 445 ASN A C 1
ATOM 3623 O O . ASN A 1 445 ? 0.279 7.234 7.919 1.00 83.50 445 ASN A O 1
ATOM 3627 N N . CYS A 1 446 ? -0.167 5.811 6.249 1.00 83.44 446 CYS A N 1
ATOM 3628 C CA . CYS A 1 446 ? -1.584 6.158 6.187 1.00 83.44 446 CYS A CA 1
ATOM 3629 C C . CYS A 1 446 ? -2.372 5.744 7.442 1.00 83.44 446 CYS A C 1
ATOM 3631 O O . CYS A 1 446 ? -3.315 6.434 7.833 1.00 83.44 446 CYS A O 1
ATOM 3633 N N . TYR A 1 447 ? -1.986 4.642 8.083 1.00 81.00 447 TYR A N 1
ATOM 3634 C CA . TYR A 1 447 ? -2.645 4.117 9.274 1.00 81.00 447 TYR A CA 1
ATOM 3635 C C . TYR A 1 447 ? -2.299 4.934 10.506 1.00 81.00 447 TYR A C 1
ATOM 3637 O O . TYR A 1 447 ? -3.185 5.235 11.299 1.00 81.00 447 TYR A O 1
ATOM 3645 N N . ASP A 1 448 ? -1.044 5.364 10.622 1.00 79.12 448 ASP A N 1
ATOM 3646 C CA . ASP A 1 448 ? -0.626 6.225 11.723 1.00 79.12 448 ASP A CA 1
ATOM 3647 C C . ASP A 1 448 ? -1.339 7.577 11.675 1.00 79.12 448 ASP A C 1
ATOM 3649 O O . ASP A 1 448 ? -1.931 7.995 12.665 1.00 79.12 448 ASP A O 1
ATOM 3653 N N . LEU A 1 449 ? -1.410 8.204 10.495 1.00 81.31 449 LEU A N 1
ATOM 3654 C CA . LEU A 1 449 ? -2.183 9.433 10.302 1.00 81.31 449 LEU A CA 1
ATOM 3655 C C . LEU A 1 449 ? -3.664 9.242 10.672 1.00 81.31 449 LEU A C 1
ATOM 3657 O O . LEU A 1 449 ? -4.250 10.084 11.351 1.00 81.31 449 LEU A O 1
ATOM 3661 N N . THR A 1 450 ? -4.270 8.125 10.259 1.00 83.44 450 THR A N 1
ATOM 3662 C CA . THR A 1 450 ? -5.677 7.812 10.569 1.00 83.44 450 THR A CA 1
ATOM 3663 C C . THR A 1 450 ? -5.889 7.620 12.073 1.00 83.44 450 THR A C 1
ATOM 3665 O O . THR A 1 450 ? -6.852 8.142 12.634 1.00 83.44 450 THR A O 1
ATOM 3668 N N . ASN A 1 451 ? -4.968 6.937 12.750 1.00 79.38 451 ASN A N 1
ATOM 3669 C CA . ASN A 1 451 ? -5.007 6.742 14.196 1.00 79.38 451 ASN A CA 1
ATOM 3670 C C . ASN A 1 451 ? -4.808 8.060 14.955 1.00 79.38 451 ASN A C 1
ATOM 3672 O O . ASN A 1 451 ? -5.569 8.356 15.873 1.00 79.38 451 ASN A O 1
ATOM 3676 N N . GLN A 1 452 ? -3.865 8.900 14.520 1.00 78.94 452 GLN A N 1
ATOM 3677 C CA . GLN A 1 452 ? -3.653 10.244 15.061 1.00 78.94 452 GLN A CA 1
ATOM 3678 C C . GLN A 1 452 ? -4.916 11.119 14.970 1.00 78.94 452 GLN A C 1
ATOM 3680 O O . GLN A 1 452 ? -5.172 11.908 15.885 1.00 78.94 452 GLN A O 1
ATOM 3685 N N . ILE A 1 453 ? -5.702 10.976 13.895 1.00 83.31 453 ILE A N 1
ATOM 3686 C CA . ILE A 1 453 ? -7.003 11.640 13.730 1.00 83.31 453 ILE A CA 1
ATOM 3687 C C . ILE A 1 453 ? -8.033 11.064 14.707 1.00 83.31 453 ILE A C 1
ATOM 3689 O O . ILE A 1 453 ? -8.660 11.828 15.438 1.00 83.31 453 ILE A O 1
ATOM 3693 N N . LYS A 1 454 ? -8.200 9.734 14.754 1.00 82.00 454 LYS A N 1
ATOM 3694 C CA . LYS A 1 454 ? -9.173 9.068 15.641 1.00 82.00 454 LYS A CA 1
ATOM 3695 C C . LYS A 1 454 ? -8.993 9.481 17.100 1.00 82.00 454 LYS A C 1
ATOM 3697 O O . LYS A 1 454 ? -9.961 9.892 17.732 1.00 82.00 454 LYS A O 1
ATOM 3702 N N . SER A 1 455 ? -7.763 9.442 17.609 1.00 78.44 455 SER A N 1
ATOM 3703 C CA . SER A 1 455 ? -7.469 9.780 19.006 1.00 78.44 455 SER A CA 1
ATOM 3704 C C . SER A 1 455 ? -7.781 11.241 19.326 1.00 78.44 455 SER A C 1
ATOM 3706 O O . SER A 1 455 ? -8.406 11.539 20.340 1.00 78.44 455 SER A O 1
ATOM 3708 N N . ARG A 1 456 ? -7.416 12.167 18.429 1.00 80.81 456 ARG A N 1
ATOM 3709 C CA . ARG A 1 456 ? -7.715 13.599 18.594 1.00 80.81 456 ARG A CA 1
ATOM 3710 C C . ARG A 1 456 ? -9.213 13.882 18.553 1.00 80.81 456 ARG A C 1
ATOM 3712 O O . ARG A 1 456 ? -9.698 14.695 19.334 1.00 80.81 456 ARG A O 1
ATOM 3719 N N . LEU A 1 457 ? -9.955 13.210 17.675 1.00 82.25 457 LEU A N 1
ATOM 3720 C CA . LEU A 1 457 ? -11.409 13.361 17.619 1.00 82.25 457 LEU A CA 1
ATOM 3721 C C . LEU A 1 457 ? -12.090 12.792 18.853 1.00 82.25 457 LEU A C 1
ATOM 3723 O O . LEU A 1 457 ? -13.007 13.425 19.366 1.00 82.25 457 LEU A O 1
ATOM 3727 N N . MET A 1 458 ? -11.616 11.652 19.353 1.00 79.75 458 MET A N 1
ATOM 3728 C CA . MET A 1 458 ? -12.118 11.083 20.597 1.00 79.75 458 MET A CA 1
ATOM 3729 C C . MET A 1 458 ? -11.864 12.039 21.771 1.00 79.75 458 MET A C 1
ATOM 3731 O O . MET A 1 458 ? -12.785 12.326 22.532 1.00 79.75 458 MET A O 1
ATOM 3735 N N . TYR A 1 459 ? -10.672 12.641 21.856 1.00 78.62 459 TYR A N 1
ATOM 3736 C CA . TYR A 1 459 ? -10.371 13.684 22.843 1.00 78.62 459 TYR A CA 1
ATOM 3737 C C . TYR A 1 459 ? -11.341 14.868 22.757 1.00 78.62 459 TYR A C 1
ATOM 3739 O O . TYR A 1 459 ? -11.931 15.269 23.765 1.00 78.62 459 TYR A O 1
ATOM 3747 N N . VAL A 1 460 ? -11.533 15.423 21.553 1.00 81.19 460 VAL A N 1
ATOM 3748 C CA . VAL A 1 460 ? -12.441 16.559 21.349 1.00 81.19 460 VAL A CA 1
ATOM 3749 C C . VAL A 1 460 ? -13.869 16.175 21.736 1.00 81.19 460 VAL A C 1
ATOM 3751 O O . VAL A 1 460 ? -14.504 16.925 22.475 1.00 81.19 460 VAL A O 1
ATOM 3754 N N . ALA A 1 461 ? -14.350 15.001 21.321 1.00 81.06 461 ALA A N 1
ATOM 3755 C CA . ALA A 1 461 ? -15.687 14.514 21.649 1.00 81.06 461 ALA A CA 1
ATOM 3756 C C . ALA A 1 461 ? -15.905 14.420 23.171 1.00 81.06 461 ALA A C 1
ATOM 3758 O O . ALA A 1 461 ? -16.886 14.959 23.695 1.00 81.06 461 ALA A O 1
ATOM 3759 N N . LEU A 1 462 ? -14.956 13.835 23.910 1.00 77.69 462 LEU A N 1
ATOM 3760 C CA . LEU A 1 462 ? -15.038 13.742 25.371 1.00 77.69 462 LEU A CA 1
ATOM 3761 C C . LEU A 1 462 ? -15.045 15.126 26.039 1.00 77.69 462 LEU A C 1
ATOM 3763 O O . LEU A 1 462 ? -15.865 15.377 26.925 1.00 77.69 462 LEU A O 1
ATOM 3767 N N . LYS A 1 463 ? -14.206 16.066 25.582 1.00 75.69 463 LYS A N 1
ATOM 3768 C CA . LYS A 1 463 ? -14.203 17.443 26.108 1.00 75.69 463 LYS A CA 1
ATOM 3769 C C . LYS A 1 463 ? -15.496 18.202 25.794 1.00 75.69 463 LYS A C 1
ATOM 3771 O O . LYS A 1 463 ? -15.978 18.943 26.650 1.00 75.69 463 LYS A O 1
ATOM 3776 N N . THR A 1 464 ? -16.092 18.002 24.616 1.00 77.19 464 THR A N 1
ATOM 3777 C CA . THR A 1 464 ? -17.368 18.648 24.253 1.00 77.19 464 THR A CA 1
ATOM 3778 C C . THR A 1 464 ? -18.551 18.175 25.090 1.00 77.19 464 THR A C 1
ATOM 3780 O O . THR A 1 464 ? -19.471 18.956 25.344 1.00 77.19 464 THR A O 1
ATOM 3783 N N . ASN A 1 465 ? -18.516 16.930 25.573 1.00 73.25 465 ASN A N 1
ATOM 3784 C CA . ASN A 1 465 ? -19.545 16.415 26.470 1.00 73.25 465 ASN A CA 1
ATOM 3785 C C . ASN A 1 465 ? -19.535 17.141 27.827 1.00 73.25 465 ASN A C 1
ATOM 3787 O O . ASN A 1 465 ? -20.607 17.469 28.337 1.00 73.25 465 ASN A O 1
ATOM 3791 N N . ILE A 1 466 ? -18.361 17.491 28.376 1.00 70.25 466 ILE A N 1
ATOM 3792 C CA . ILE A 1 466 ? -18.277 18.295 29.616 1.00 70.25 466 ILE A CA 1
ATOM 3793 C C . ILE A 1 466 ? -18.890 19.681 29.412 1.00 70.25 466 ILE A C 1
ATOM 3795 O O . ILE A 1 466 ? -19.654 20.179 30.240 1.00 70.25 466 ILE A O 1
ATOM 3799 N N . SER A 1 467 ? -18.544 20.327 28.301 1.00 67.19 467 SER A N 1
ATOM 3800 C CA . SER A 1 467 ? -18.888 21.722 28.037 1.00 67.19 467 SER A CA 1
ATOM 3801 C C . SER A 1 467 ? -20.316 21.908 27.505 1.00 67.19 467 SER A C 1
ATOM 3803 O O . SER A 1 467 ? -20.651 22.987 27.005 1.00 67.19 467 SER A O 1
ATOM 3805 N N . LYS A 1 468 ? -21.163 20.868 27.595 1.00 68.81 468 LYS A N 1
ATOM 3806 C CA . LYS A 1 468 ? -22.547 20.838 27.087 1.00 68.81 468 LYS A CA 1
ATOM 3807 C C . LYS A 1 468 ? -22.634 21.263 25.616 1.00 68.81 468 LYS A C 1
ATOM 3809 O O . LYS A 1 468 ? -23.530 22.012 25.230 1.00 68.81 468 LYS A O 1
ATOM 3814 N N . GLY A 1 469 ? -21.679 20.804 24.807 1.00 67.50 469 GLY A N 1
ATOM 3815 C CA . GLY A 1 469 ? -21.632 21.055 23.367 1.00 67.50 469 GLY A CA 1
ATOM 3816 C C . GLY A 1 469 ? -20.944 22.359 22.954 1.00 67.50 469 GLY A C 1
ATOM 3817 O O . GLY A 1 469 ? -21.036 22.741 21.790 1.00 67.50 469 GLY A O 1
ATOM 3818 N N . THR A 1 470 ? -20.249 23.061 23.857 1.00 71.19 470 THR A N 1
ATOM 3819 C CA . THR A 1 470 ? -19.475 24.260 23.484 1.00 71.19 470 THR A CA 1
ATOM 3820 C C . THR A 1 470 ? -18.026 23.902 23.143 1.00 71.19 470 THR A C 1
ATOM 3822 O O . THR A 1 470 ? -17.276 23.391 23.974 1.00 71.19 470 THR A O 1
ATOM 3825 N N . LEU A 1 471 ? -17.615 24.149 21.897 1.00 74.50 471 LEU A N 1
ATOM 3826 C CA . LEU A 1 471 ? -16.236 23.918 21.457 1.00 74.50 471 LEU A CA 1
ATOM 3827 C C . LEU A 1 471 ? -15.348 25.114 21.833 1.00 74.50 471 LEU A C 1
ATOM 3829 O O . LEU A 1 471 ? -15.570 26.217 21.328 1.00 74.50 471 LEU A O 1
ATOM 3833 N N . ASP A 1 472 ? -14.340 24.883 22.675 1.00 78.00 472 ASP A N 1
ATOM 3834 C CA . ASP A 1 472 ? -13.272 25.855 22.948 1.00 78.00 472 ASP A CA 1
ATOM 3835 C C . ASP A 1 472 ? -12.419 26.115 21.691 1.00 78.00 472 ASP A C 1
ATOM 3837 O O . ASP A 1 472 ? -12.285 25.249 20.820 1.00 78.00 472 ASP A O 1
ATOM 3841 N N . ASP A 1 473 ? -11.799 27.292 21.601 1.00 78.69 473 ASP A N 1
ATOM 3842 C CA . ASP A 1 473 ? -11.010 27.717 20.441 1.00 78.69 473 ASP A CA 1
ATOM 3843 C C . ASP A 1 473 ? -9.804 26.799 20.187 1.00 78.69 473 ASP A C 1
ATOM 3845 O O . ASP A 1 473 ? -9.461 26.531 19.034 1.00 78.69 473 ASP A O 1
ATOM 3849 N N . LYS A 1 474 ? -9.204 26.223 21.240 1.00 79.69 474 LYS A N 1
ATOM 3850 C CA . LYS A 1 474 ? -8.145 25.209 21.095 1.00 79.69 474 LYS A CA 1
ATOM 3851 C C . LYS A 1 474 ? -8.657 23.931 20.430 1.00 79.69 474 LYS A C 1
ATOM 3853 O O . LYS A 1 474 ? -8.018 23.416 19.515 1.00 79.69 474 LYS A O 1
ATOM 3858 N N . ASN A 1 475 ? -9.831 23.451 20.841 1.00 79.56 475 ASN A N 1
ATOM 3859 C CA . ASN A 1 475 ? -10.450 22.259 20.261 1.00 79.56 475 ASN A CA 1
ATOM 3860 C C . ASN A 1 475 ? -10.881 22.507 18.810 1.00 79.56 475 ASN A C 1
ATOM 3862 O O . ASN A 1 475 ? -10.766 21.606 17.982 1.00 79.56 475 ASN A O 1
ATOM 3866 N N . ARG A 1 476 ? -11.290 23.740 18.465 1.00 84.19 476 ARG A N 1
ATOM 3867 C CA . ARG A 1 476 ? -11.612 24.117 17.075 1.00 84.19 476 ARG A CA 1
ATOM 3868 C C . ARG A 1 476 ? -10.403 23.965 16.166 1.00 84.19 476 ARG A C 1
ATOM 3870 O O . ARG A 1 476 ? -10.529 23.412 15.079 1.00 84.19 476 ARG A O 1
ATOM 3877 N N . LEU A 1 477 ? -9.228 24.402 16.618 1.00 85.00 477 LEU A N 1
ATOM 3878 C CA . LEU A 1 477 ? -7.989 24.259 15.850 1.00 85.00 477 LEU A CA 1
ATOM 3879 C C . LEU A 1 477 ? -7.627 22.788 15.601 1.00 85.00 477 LEU A C 1
ATOM 3881 O O . LEU A 1 477 ? -7.202 22.453 14.497 1.00 85.00 477 LEU A O 1
ATOM 3885 N N . ILE A 1 478 ? -7.843 21.910 16.587 1.00 84.25 478 ILE A N 1
ATOM 3886 C CA . ILE A 1 478 ? -7.622 20.462 16.440 1.00 84.25 478 ILE A CA 1
ATOM 3887 C C . ILE A 1 478 ? -8.574 19.873 15.388 1.00 84.25 478 ILE A C 1
ATOM 3889 O O . ILE A 1 478 ? -8.139 19.115 14.520 1.00 84.25 478 ILE A O 1
ATOM 3893 N N . VAL A 1 479 ? -9.861 20.241 15.430 1.00 87.62 479 VAL A N 1
ATOM 3894 C CA . VAL A 1 479 ? -10.868 19.783 14.455 1.00 87.62 479 VAL A CA 1
ATOM 3895 C C . VAL A 1 479 ? -10.529 20.260 13.041 1.00 87.62 479 VAL A C 1
ATOM 3897 O O . VAL A 1 479 ? -10.597 19.465 12.104 1.00 87.62 479 VAL A O 1
ATOM 3900 N N . GLU A 1 480 ? -10.117 21.520 12.867 1.00 87.81 480 GLU A N 1
ATOM 3901 C CA . GLU A 1 480 ? -9.710 22.047 11.557 1.00 87.81 480 GLU A CA 1
ATOM 3902 C C . GLU A 1 480 ? -8.465 21.343 11.001 1.00 87.81 480 GLU A C 1
ATOM 3904 O O . GLU A 1 480 ? -8.426 21.024 9.810 1.00 87.81 480 GLU A O 1
ATOM 3909 N N . ASP A 1 481 ? -7.468 21.046 11.839 1.00 86.56 481 ASP A N 1
ATOM 3910 C CA . ASP A 1 481 ? -6.279 20.311 11.396 1.00 86.56 481 ASP A CA 1
ATOM 3911 C C . ASP A 1 481 ? -6.627 18.859 11.019 1.00 86.56 481 ASP A C 1
ATOM 3913 O O . ASP A 1 481 ? -6.240 18.389 9.946 1.00 86.56 481 ASP A O 1
ATOM 3917 N N . CYS A 1 482 ? -7.468 18.179 11.811 1.00 88.88 482 CYS A N 1
ATOM 3918 C CA . CYS A 1 482 ? -8.006 16.859 11.456 1.00 88.88 482 CYS A CA 1
ATOM 3919 C C . CYS A 1 482 ? -8.769 16.902 10.123 1.00 88.88 482 CYS A C 1
ATOM 3921 O O . CYS A 1 482 ? -8.592 16.022 9.276 1.00 88.88 482 CYS A O 1
ATOM 3923 N N . ARG A 1 483 ? -9.585 17.942 9.900 1.00 89.88 483 ARG A N 1
ATOM 3924 C CA . ARG A 1 483 ? -10.333 18.146 8.651 1.00 89.88 483 ARG A CA 1
ATOM 3925 C C . ARG A 1 483 ? -9.398 18.311 7.457 1.00 89.88 483 ARG A C 1
ATOM 3927 O O . ARG A 1 483 ? -9.661 17.736 6.400 1.00 89.88 483 ARG A O 1
ATOM 3934 N N . GLU A 1 484 ? -8.321 19.079 7.607 1.00 88.00 484 GLU A N 1
ATOM 3935 C CA . GLU A 1 484 ? -7.333 19.278 6.546 1.00 88.00 484 GLU A CA 1
ATOM 3936 C C . GLU A 1 484 ? -6.604 17.972 6.201 1.00 88.00 484 GLU A C 1
ATOM 3938 O O . GLU A 1 484 ? -6.472 17.628 5.022 1.00 88.00 484 GLU A O 1
ATOM 3943 N N . VAL A 1 485 ? -6.166 17.214 7.211 1.00 87.38 485 VAL A N 1
ATOM 3944 C CA . VAL A 1 485 ? -5.451 15.948 6.997 1.00 87.38 485 VAL A CA 1
ATOM 3945 C C . VAL A 1 485 ? -6.365 14.890 6.380 1.00 87.38 485 VAL A C 1
ATOM 3947 O O . VAL A 1 485 ? -5.964 14.264 5.398 1.00 87.38 485 VAL A O 1
ATOM 3950 N N . VAL A 1 486 ? -7.605 14.731 6.860 1.00 89.81 486 VAL A N 1
ATOM 3951 C CA . VAL A 1 486 ? -8.581 13.798 6.261 1.00 89.81 486 VAL A CA 1
ATOM 3952 C C . VAL A 1 486 ? -8.891 14.167 4.814 1.00 89.81 486 VAL A C 1
ATOM 3954 O O . VAL A 1 486 ? -8.924 13.288 3.953 1.00 89.81 486 VAL A O 1
ATOM 3957 N N . PHE A 1 487 ? -9.056 15.456 4.511 1.00 87.62 487 PHE A N 1
ATOM 3958 C CA . PHE A 1 487 ? -9.243 15.918 3.138 1.00 87.62 487 PHE A CA 1
ATOM 3959 C C . PHE A 1 487 ? -8.071 15.509 2.234 1.00 87.62 487 PHE A C 1
ATOM 3961 O O . PHE A 1 487 ? -8.294 14.973 1.145 1.00 87.62 487 PHE A O 1
ATOM 3968 N N . ASN A 1 488 ? -6.830 15.710 2.684 1.00 86.25 488 ASN A N 1
ATOM 3969 C CA . ASN A 1 488 ? -5.640 15.321 1.927 1.00 86.25 488 ASN A CA 1
ATOM 3970 C C . ASN A 1 488 ? -5.529 13.791 1.779 1.00 86.25 488 ASN A C 1
ATOM 3972 O O . ASN A 1 488 ? -5.286 13.308 0.675 1.00 86.25 488 ASN A O 1
ATOM 3976 N N . LEU A 1 489 ? -5.778 13.017 2.841 1.00 87.00 489 LEU A N 1
ATOM 3977 C CA . LEU A 1 489 ? -5.788 11.548 2.794 1.00 87.00 489 LEU A CA 1
ATOM 3978 C C . LEU A 1 489 ? -6.841 11.009 1.824 1.00 87.00 489 LEU A C 1
ATOM 3980 O O . LEU A 1 489 ? -6.554 10.099 1.048 1.00 87.00 489 LEU A O 1
ATOM 3984 N N . LEU A 1 490 ? -8.046 11.588 1.821 1.00 86.19 490 LEU A N 1
ATOM 3985 C CA . LEU A 1 490 ? -9.091 11.231 0.864 1.00 86.19 490 LEU A CA 1
ATOM 3986 C C . LEU A 1 490 ? -8.624 11.493 -0.567 1.00 86.19 490 LEU A C 1
ATOM 3988 O O . LEU A 1 490 ? -8.765 10.608 -1.409 1.00 86.19 490 LEU A O 1
ATOM 3992 N N . GLN A 1 491 ? -8.014 12.651 -0.839 1.00 84.12 491 GLN A N 1
ATOM 3993 C CA . GLN A 1 491 ? -7.463 12.955 -2.162 1.00 84.12 491 GLN A CA 1
ATOM 3994 C C . GLN A 1 491 ? -6.424 11.929 -2.615 1.00 84.12 491 GLN A C 1
ATOM 3996 O O . GLN A 1 491 ? -6.510 11.468 -3.751 1.00 84.12 491 GLN A O 1
ATOM 4001 N N . GLU A 1 492 ? -5.479 11.561 -1.747 1.00 84.50 492 GLU A N 1
ATOM 4002 C CA . GLU A 1 492 ? -4.463 10.555 -2.071 1.00 84.50 492 GLU A CA 1
ATOM 4003 C C . GLU A 1 492 ? -5.095 9.160 -2.237 1.00 84.50 492 GLU A C 1
ATOM 4005 O O . GLU A 1 492 ? -4.777 8.455 -3.192 1.00 84.50 492 GLU A O 1
ATOM 4010 N N . SER A 1 493 ? -6.072 8.778 -1.405 1.00 81.06 493 SER A N 1
ATOM 4011 C CA . SER A 1 493 ? -6.761 7.476 -1.503 1.00 81.06 493 SER A CA 1
ATOM 4012 C C . SER A 1 493 ? -7.551 7.296 -2.806 1.00 81.06 493 SER A C 1
ATOM 4014 O O . SER A 1 493 ? -7.680 6.181 -3.305 1.00 81.06 493 SER A O 1
ATOM 4016 N N . LEU A 1 494 ? -8.053 8.396 -3.379 1.00 79.44 494 LEU A N 1
ATOM 4017 C CA . LEU A 1 494 ? -8.796 8.406 -4.640 1.00 79.44 494 LEU A CA 1
ATOM 4018 C C . LEU A 1 494 ? -7.888 8.304 -5.876 1.00 79.44 494 LEU A C 1
ATOM 4020 O O . LEU A 1 494 ? -8.406 8.171 -6.988 1.00 79.44 494 LEU A O 1
ATOM 4024 N N . THR A 1 495 ? -6.561 8.399 -5.714 1.00 76.19 495 THR A N 1
ATOM 4025 C CA . THR A 1 495 ? -5.622 8.281 -6.841 1.00 76.19 495 THR A CA 1
ATOM 4026 C C . THR A 1 495 ? -5.453 6.853 -7.335 1.00 76.19 495 THR A C 1
ATOM 4028 O O . THR A 1 495 ? -5.321 6.640 -8.539 1.00 76.19 495 THR A O 1
ATOM 4031 N N . ASP A 1 496 ? -5.555 5.881 -6.435 1.00 68.94 496 ASP A N 1
ATOM 4032 C CA . ASP A 1 496 ? -5.507 4.461 -6.761 1.00 68.94 496 ASP A CA 1
ATOM 4033 C C . ASP A 1 496 ? -6.893 3.839 -6.611 1.00 68.94 496 ASP A C 1
ATOM 4035 O O . ASP A 1 496 ? -7.847 4.508 -6.215 1.00 68.94 496 ASP A O 1
ATOM 4039 N N . SER A 1 497 ? -7.067 2.574 -7.005 1.00 53.69 497 SER A N 1
ATOM 4040 C CA . SER A 1 497 ? -8.389 1.945 -6.982 1.00 53.69 497 SER A CA 1
ATOM 4041 C C . SER A 1 497 ? -8.916 1.734 -5.557 1.00 53.69 497 SER A C 1
ATOM 4043 O O . SER A 1 497 ? -8.757 0.654 -5.004 1.00 53.69 497 SER A O 1
ATOM 4045 N N . LEU A 1 498 ? -9.542 2.795 -5.033 1.00 59.56 498 LEU A N 1
ATOM 4046 C CA . LEU A 1 498 ? -10.689 2.903 -4.134 1.00 59.56 498 LEU A CA 1
ATOM 4047 C C . LEU A 1 498 ? -11.054 1.610 -3.406 1.00 59.56 498 LEU A C 1
ATOM 4049 O O . LEU A 1 498 ? -11.802 0.807 -3.962 1.00 59.56 498 LEU A O 1
ATOM 4053 N N . LEU A 1 499 ? -10.611 1.464 -2.157 1.00 57.22 499 LEU A N 1
ATOM 4054 C CA . LEU A 1 499 ? -11.429 0.835 -1.110 1.00 57.22 499 LEU A CA 1
ATOM 4055 C C . LEU A 1 499 ? -10.775 0.923 0.261 1.00 57.22 499 LEU A C 1
ATOM 4057 O O . LEU A 1 499 ? -11.442 1.362 1.189 1.00 57.22 499 LEU A O 1
ATOM 4061 N N . GLU A 1 500 ? -9.492 0.562 0.346 1.00 67.31 500 GLU A N 1
ATOM 4062 C CA . GLU A 1 500 ? -8.815 0.212 1.605 1.00 67.31 500 GLU A CA 1
ATOM 4063 C C . GLU A 1 500 ? -9.084 1.211 2.735 1.00 67.31 500 GLU A C 1
ATOM 4065 O O . GLU A 1 500 ? -9.648 0.833 3.754 1.00 67.31 500 GLU A O 1
ATOM 4070 N N . ASN A 1 501 ? -8.809 2.499 2.502 1.00 72.62 501 ASN A N 1
ATOM 4071 C CA . ASN A 1 501 ? -9.009 3.544 3.512 1.00 72.62 501 ASN A CA 1
ATOM 4072 C C . ASN A 1 501 ? -10.159 4.505 3.168 1.00 72.62 501 ASN A C 1
ATOM 4074 O O . ASN A 1 501 ? -10.576 5.301 4.004 1.00 72.62 501 ASN A O 1
ATOM 4078 N N . SER A 1 502 ? -10.694 4.482 1.942 1.00 79.62 502 SER A N 1
ATOM 4079 C CA . SER A 1 502 ? -11.639 5.516 1.490 1.00 79.62 502 SER A CA 1
ATOM 4080 C C . SER A 1 502 ? -12.974 5.476 2.242 1.00 79.62 502 SER A C 1
ATOM 4082 O O . SER A 1 502 ? -13.581 6.527 2.442 1.00 79.62 502 SER A O 1
ATOM 4084 N N . GLN A 1 503 ? -13.442 4.294 2.659 1.00 83.88 503 GLN A N 1
ATOM 4085 C CA . GLN A 1 503 ? -14.682 4.165 3.436 1.00 83.88 503 GLN A CA 1
ATOM 4086 C C . GLN A 1 503 ? -14.510 4.712 4.855 1.00 83.88 503 GLN A C 1
ATOM 4088 O O . GLN A 1 503 ? -15.282 5.569 5.277 1.00 83.88 503 GLN A O 1
ATOM 4093 N N . GLU A 1 504 ? -13.462 4.276 5.551 1.00 85.00 504 GLU A N 1
ATOM 4094 C CA . GLU A 1 504 ? -13.132 4.724 6.904 1.00 85.00 504 GLU A CA 1
ATOM 4095 C C . GLU A 1 504 ? -12.866 6.234 6.959 1.00 85.00 504 GLU A C 1
ATOM 4097 O O . GLU A 1 504 ? -13.465 6.943 7.766 1.00 85.00 504 GLU A O 1
ATOM 4102 N N . LEU A 1 505 ? -12.063 6.759 6.029 1.00 87.88 505 LEU A N 1
ATOM 4103 C CA . LEU A 1 505 ? -11.804 8.196 5.930 1.00 87.88 505 LEU A CA 1
ATOM 4104 C C . LEU A 1 505 ? -13.073 8.993 5.613 1.00 87.88 505 LEU A C 1
ATOM 4106 O O . LEU A 1 505 ? -13.208 10.120 6.078 1.00 87.88 505 LEU A O 1
ATOM 4110 N N . SER A 1 506 ? -14.021 8.427 4.856 1.00 88.38 506 SER A N 1
ATOM 4111 C CA . SER A 1 506 ? -15.314 9.082 4.617 1.00 88.38 506 SER A CA 1
ATOM 4112 C C . SER A 1 506 ? -16.146 9.154 5.895 1.00 88.38 506 SER A C 1
ATOM 4114 O O . SER A 1 506 ? -16.753 10.185 6.158 1.00 88.38 506 SER A O 1
ATOM 4116 N N . ILE A 1 507 ? -16.149 8.105 6.720 1.00 89.81 507 ILE A N 1
ATOM 4117 C CA . ILE A 1 507 ? -16.835 8.119 8.021 1.00 89.81 507 ILE A CA 1
ATOM 4118 C C . ILE A 1 507 ? -16.205 9.178 8.934 1.00 89.81 507 ILE A C 1
ATOM 4120 O O . ILE A 1 507 ? -16.921 10.021 9.474 1.00 89.81 507 ILE A O 1
ATOM 4124 N N . LEU A 1 508 ? -14.871 9.202 9.034 1.00 89.50 508 LEU A N 1
ATOM 4125 C CA . LEU A 1 508 ? -14.144 10.212 9.811 1.00 89.50 508 LEU A CA 1
ATOM 4126 C C . LEU A 1 508 ? -14.427 11.631 9.308 1.00 89.50 508 LEU A C 1
ATOM 4128 O O . LEU A 1 508 ? -14.687 12.528 10.101 1.00 89.50 508 LEU A O 1
ATOM 4132 N N . SER A 1 509 ? -14.456 11.830 7.991 1.00 91.38 509 SER A N 1
ATOM 4133 C CA . SER A 1 509 ? -14.790 13.109 7.358 1.00 91.38 509 SER A CA 1
ATOM 4134 C C . SER A 1 509 ? -16.173 13.626 7.770 1.00 91.38 509 SER A C 1
ATOM 4136 O O . SER A 1 509 ? -16.348 14.821 8.010 1.00 91.38 509 SER A O 1
ATOM 4138 N N . TYR A 1 510 ? -17.161 12.736 7.889 1.00 90.75 510 TYR A N 1
ATOM 4139 C CA . TYR A 1 510 ? -18.499 13.091 8.365 1.00 90.75 510 TYR A CA 1
ATOM 4140 C C . TYR A 1 510 ? -18.520 13.389 9.860 1.00 90.75 510 TYR A C 1
ATOM 4142 O O . TYR A 1 510 ? -19.116 14.388 10.257 1.00 90.75 510 TYR A O 1
ATOM 4150 N N . ALA A 1 511 ? -17.836 12.576 10.669 1.00 89.38 511 ALA A N 1
ATOM 4151 C CA . ALA A 1 511 ? -17.724 12.799 12.107 1.00 89.38 511 ALA A CA 1
ATOM 4152 C C . ALA A 1 511 ? -17.089 14.170 12.414 1.00 89.38 511 ALA A C 1
ATOM 4154 O O . ALA A 1 511 ? -17.646 14.954 13.176 1.00 89.38 511 ALA A O 1
ATOM 4155 N N . ILE A 1 512 ? -15.995 14.517 11.729 1.00 89.62 512 ILE A N 1
ATOM 4156 C CA . ILE A 1 512 ? -15.302 15.811 11.865 1.00 89.62 512 ILE A CA 1
ATOM 4157 C C . ILE A 1 512 ? -16.195 16.999 11.501 1.00 89.62 512 ILE A C 1
ATOM 4159 O O . ILE A 1 512 ? -16.055 18.067 12.079 1.00 89.62 512 ILE A O 1
ATOM 4163 N N . ASN A 1 513 ? -17.072 16.852 10.505 1.00 86.50 513 ASN A N 1
ATOM 4164 C CA . ASN A 1 513 ? -17.964 17.936 10.086 1.00 86.50 513 ASN A CA 1
ATOM 4165 C C . ASN A 1 513 ? -19.238 18.039 10.932 1.00 86.50 513 ASN A C 1
ATOM 4167 O O . ASN A 1 513 ? -19.970 19.016 10.786 1.00 86.50 513 ASN A O 1
ATOM 4171 N N . SER A 1 514 ? -19.523 17.034 11.764 1.00 83.19 514 SER A N 1
ATOM 4172 C CA . SER A 1 514 ? -20.611 17.089 12.745 1.00 83.19 514 SER A CA 1
ATOM 4173 C C . SER A 1 514 ? -20.215 17.770 14.058 1.00 83.19 514 SER A C 1
ATOM 4175 O O . SER A 1 514 ? -21.099 18.276 14.748 1.00 83.19 514 SER A O 1
ATOM 4177 N N . LEU A 1 515 ? -18.913 17.782 14.372 1.00 78.31 515 LEU A N 1
ATOM 4178 C CA . LEU A 1 515 ? -18.295 18.558 15.452 1.00 78.31 515 LEU A CA 1
ATOM 4179 C C . LEU A 1 515 ? -18.087 20.013 15.009 1.00 78.31 515 LEU A C 1
ATOM 4181 O O . LEU A 1 515 ? -18.280 20.907 15.863 1.00 78.31 515 LEU A O 1
#

Mean predicted aligned error: 8.96 Å

pLDDT: mean 80.52, std 13.76, range [34.09, 97.12]

Foldseek 3Di:
DLVVVVVVQVVVLVVVLVVVLVDDLVVVLVVLVLLLVCVRDPVSVVLVCLLQVVQADDDDQLQDQVNLVVLLCLLQPLPDDPDLCPPSVLLVSLVPRDDDPDPSSCVLSVVLNNDVLSSLSVSLLSSLSVCLLVVNQGPLGDNVSSLCSLLNRLVVLLVCVQCVLQDPPDPFDLDHALSSLVSLVSSLSSVVSNLVSLCCLQPNDDRRHDRDDPVSSVSSVVCVVVVVVSLLSCLLSSLSSCLQSLNLVSNLVSLVVNLVVQLPDPDHDPLSNLLSLLSNLVSCLLVLNLVVLVVVQVVCCVRVVKHAPLSNLSSCVSVVVLVVSLVVLVCLLPDDLCSRIPRRVDDDDPPCPVSSLLSNLSSLQSSLVSCVSVVPLPVNLVCLVCVCVSRPPPDSGDPDDHLPQQHSLNSVCVVCVVVVNLVSLVVVPPRPVPPPLGDRSSDSRLVVLLSVLVNLLVNQVSVCVVVVNDGDPSNVVSLVRSLSNLSSSCSSQVSDSGDSCNSVSSVSNNSSVVD

Sequence (515 aa):
MSFMFQFDRKKISKQFYALIHKIPLISILQNLSICALKHKSKFNKKIKQIMSSYMRRKTIVTLQTEHFKNYMRELIEPHTHNDNSTSYWLLDVVNSCSFDNDSGDVELLAHAQHCRVLLYFWINWEAANFCVTNRLRTPFGKPNHTFRAIEGGIKSWARDSILSLNDDTKLKSTDGELNNLRYTRNLVAFIECLEKSVCNAIDGTATALPIAQKPVRHFFHTNRNTCYEWNSTIRSAMLAVSLNSGLSSSAIRHGQYLVENLSKQNEFSIKEFILALIQLAWAYYKLKESDCIRGIYVWSKEAAHLKLPFLNILADQACGKFEEAAESYMHLLTANTDKIIINLKGGPINNIDGPIEVLQKFIAEQLKECYMSICDWKPLMDWTLNEETLISSNTKDKYFWQNRYISANDLQIINDVEEGNYSCIDNLVNWSIDENPKIIKTDWNCYDLTNQIKSRLMYVALKTNISKGTLDDKNRLIVEDCREVVFNLLQESLTDSLLENSQELSILSYAINSL

Radius of gyration: 24.34 Å; Cα contacts (8 Å, |Δi|>4): 571; chains: 1; bounding box: 51×64×70 Å

Nearest PDB structures (foldseek):
  7pw8-assembly1_A  TM=7.415E-01  e=7.028E-13  Homo sapiens
  7pw6-assembly1_A  TM=7.729E-01  e=3.937E-12  Homo sapiens
  7pw4-assembly1_A  TM=7.523E-01  e=3.653E-12  Homo sapiens
  7pw9-assembly1_A  TM=7.458E-01  e=6.651E-12  Homo sapiens
  6z3r-assembly1_A  TM=7.213E-01  e=2.707E-12  Homo sapiens